Protein 4RGY (pdb70)

B-factor: mean 18.48, std 7.13, range [4.81, 49.91]

Nearest PDB structures (foldseek):
  4rgy-assembly1_A-2  TM=1.004E+00  e=2.124E-55  uncultured bacterium FLS12
  4rgy-assembly1_B-2  TM=9.954E-01  e=1.249E-52  uncultured bacterium FLS12
  2uz0-assembly1_D  TM=9.351E-01  e=2.228E-27  Streptococcus pneumoniae
  4rot-assembly1_A  TM=9.174E-01  e=1.269E-27  Streptococcus pyogenes
  2uz0-assembly1_C  TM=9.063E-01  e=7.697E-28  Streptococcus pneumoniae

Secondary structure (DSSP, 8-state):
-EEEEEEEEEETTTTEEEEEEEEEE---B-EEEEE--TT--TTHHHHHS-HHHHTTTTT-EEEEE--TTSTTSB-TTS-BHHHIIIIIHHHHHHHHS-B--SGGGEEEEEETHHHHHHHHHHHH-TTT-SEEEEES-------HHHHHHHHHS-GGG-TTSTT-HHHHHHHHHH--S---EEEEEEETTSTTHHHHHHHHHHHHHHT--EEEEEES--SSHHHHHHHHHHHHHHS--/-EEEEEEEEEETTTTEEEEEEEEEE---B-EEEEE--TT--TTHHHHHS-HHHHTTTTT-EEEEE--TTSTTSB-TTS-BHHHIIIIIHHHHHHHHS-B--SGGGEEEEEETHHHHHHHHHHHH-GGG-SEEEEES--------HHHHHHHSSGGG-TTSTT-HHHHHHHHHT-SS---EEEEEEETTSTTHHHHHHHHHHHTTSS--EEEEEES--SSHHHHHHHHHHHHHHS--

Foldseek 3Di:
DKDKDWDFAADPQQRDTFIAIKIAADPLFQEEEEEEAAPDARCVCVPLAVVNVLCHVPSYMYIRGGQHRQLCFCWPAHTHSVCCVQPVVVVVCVVVDSHHFAQLRYEYEYEASRLLVQLLNCLVCVRRHQEGEYEPYLQALCVVVVVSCRRPPPSVPPVLDSSHSLNSLLVVLPDPDHHHAYEYEYACAEPCNVVRVVSVVSNVVSVNDYHYYYYHDYRDSVVVNVVVSVVVVVRSD/DKDKDWDFDADPQQRDTFIAIKIAADPLFQEEEEEEAAPDARCCCVVLAVVNVLCHVPSYMYIGGGQHRQLCFCWPAHTHSVCCVQPVVVVVCVVVDSHHFAQLRYAYEYEASRLLVQLLNQLVCQRRHQEGEYEPYPQALADVVVSCRRPPPSVPPVLDSSHSLNSLLVSLPDPDGGHQYEYEYACPEPCNVVRVVSCVRNVPSPGNYYYDYYHDYSDSVRVNVVVSVVVVVRSD

Radius of gyration: 24.39 Å; Cα contacts (8 Å, |Δi|>4): 1059; chains: 2; bounding box: 67×62×52 Å

Solvent-accessible surface area: 18360 Å² total; per-residue (Å²): 184,21,22,81,69,102,17,63,18,89,0,116,51,4,17,1,12,10,11,0,0,0,0,16,22,106,217,159,45,27,0,0,7,1,0,2,0,69,24,15,8,20,6,9,3,45,110,119,13,37,0,53,157,40,0,35,165,52,35,0,0,0,0,2,2,6,0,22,42,0,17,1,0,42,30,58,60,33,34,77,12,21,44,1,5,8,79,23,0,12,58,37,0,66,84,100,26,74,8,3,88,48,72,122,37,2,0,0,0,0,3,4,0,0,0,0,0,0,0,3,5,0,7,64,30,20,88,84,12,11,0,0,0,0,0,0,0,12,0,31,13,89,170,158,66,53,24,13,130,11,2,15,18,98,48,91,63,5,84,56,27,58,38,12,0,35,18,0,0,92,129,10,40,162,49,152,35,64,61,4,92,2,2,0,0,0,0,43,103,6,147,18,40,108,36,0,34,113,0,54,73,46,0,112,73,61,66,13,125,16,89,28,35,75,46,112,14,108,63,80,35,45,14,4,36,50,13,0,77,131,0,8,92,30,13,55,95,183,25,22,80,67,101,18,62,19,88,0,116,52,4,16,1,15,9,13,0,1,0,0,17,18,105,223,158,47,27,0,0,7,1,0,2,0,74,24,17,8,21,11,6,3,50,108,115,14,38,0,52,159,40,0,33,170,54,33,0,0,0,0,2,2,5,0,22,44,0,16,1,1,42,29,55,63,30,35,76,12,23,45,1,5,7,79,24,0,14,58,36,0,68,84,98,25,74,9,2,88,45,41,114,48,2,0,0,0,0,3,6,0,0,0,0,0,0,2,4,4,0,10,73,30,23,96,82,11,10,0,0,0,0,0,0,0,13,1,36,12,53,153,96,73,50,51,121,11,2,16,17,95,11,89,60,2,87,38,26,69,40,15,1,35,15,7,0,83,128,5,27,151,49,154,40,96,44,2,51,3,2,0,0,0,0,42,106,5,146,19,40,112,35,0,36,109,1,42,68,52,0,142,65,47,82,33,84,41,82,46,37,74,44,114,14,110,63,81,38,44,15,6,35,52,14,0,76,129,0,7,93,28,12,53,92

Sequence (473 aa):
HMALFQCDFFSDVLGLSTSMTVILPQEEHPTLFLLHGLSDDHTIWLRRTSIERYVAEMGLAVVMPAVHRSFYTDMAHGLQYWTFISEELPALARSFFPLATAREDTFVAGLSMGGYGALKLGMRHPERFAAAASLSGALDITVWVAEQRNIFGDLAALPGSDHDLFALAERMAQSDGPVPKLYQCCGTEDFLYEDNVRFRDHVRGLGLDFMYEESPGEHEWGYWDAQIQRVLAWLPLHMALFQCDFFSDVLGLSTSMTVILPQEEHPTLFLLHGLSDDHTIWLRRTSIERYVAEMGLAVVMPAVHRSFYTDMAHGLQYWTFISEELPALARSFFPLATAREDTFVAGLSMGGYGALKLGMRHPERFAAAASLSGALDITFVAEQRNIFGDLAALPGSDHDLFALAERMAQSDGPVPKLYQCCGTEDFLYEDNVRFRDHVRGLGLDFMYEESPGEHEWGYWDAQIQRVLAWLPL

CATH classification: 3.40.50.1820

InterPro domains:
  IPR000801 Esterase-like [PF00756] (37-259)
  IPR029058 Alpha/Beta hydrolase fold [G3DSA:3.40.50.1820] (1-270)
  IPR029058 Alpha/Beta hydrolase fold [SSF53474] (7-260)
  IPR050583 Mycobacterial A85 antigen [PTHR48098] (6-260)

Structure (mmCIF, N/CA/C/O backbone):
data_4RGY
#
_entry.id   4RGY
#
_cell.length_a   133.459
_cell.length_b   63.767
_cell.length_c   88.688
_cell.angle_alpha   90.00
_cell.angle_beta   127.11
_cell.angle_gamma   90.00
#
_symmetry.space_group_name_H-M   'C 1 2 1'
#
loop_
_entity.id
_entity.type
_entity.pdbx_description
1 polymer Esterase
2 water water
#
loop_
_atom_site.group_PDB
_atom_site.id
_atom_site.type_symbol
_atom_site.label_atom_id
_atom_site.label_alt_id
_atom_site.label_comp_id
_atom_site.label_asym_id
_atom_site.label_entity_id
_atom_site.label_seq_id
_atom_site.pdbx_PDB_ins_code
_atom_site.Cartn_x
_atom_site.Cartn_y
_atom_site.Cartn_z
_atom_site.occupancy
_atom_site.B_iso_or_equiv
_atom_site.auth_seq_id
_atom_site.auth_comp_id
_atom_site.auth_asym_id
_atom_site.auth_atom_id
_atom_site.pdbx_PDB_model_num
ATOM 1 N N . HIS A 1 1 ? 91.518 -17.736 59.427 1.00 30.12 0 HIS A N 1
ATOM 2 C CA . HIS A 1 1 ? 90.559 -16.795 59.999 1.00 27.30 0 HIS A CA 1
ATOM 3 C C . HIS A 1 1 ? 90.211 -17.160 61.429 1.00 25.07 0 HIS A C 1
ATOM 4 O O . HIS A 1 1 ? 90.029 -18.334 61.760 1.00 23.82 0 HIS A O 1
ATOM 11 N N . MET A 1 2 ? 90.135 -16.143 62.280 1.00 25.24 1 MET A N 1
ATOM 12 C CA . MET A 1 2 ? 89.626 -16.312 63.626 1.00 21.59 1 MET A CA 1
ATOM 13 C C . MET A 1 2 ? 88.292 -15.583 63.709 1.00 16.82 1 MET A C 1
ATOM 14 O O . MET A 1 2 ? 88.118 -14.500 63.138 1.00 21.34 1 MET A O 1
ATOM 19 N N . ALA A 1 3 ? 87.343 -16.194 64.394 1.00 16.38 2 ALA A N 1
ATOM 20 C CA . ALA A 1 3 ? 86.070 -15.552 64.663 1.00 15.74 2 ALA A CA 1
ATOM 21 C C . ALA A 1 3 ? 86.162 -14.913 66.051 1.00 13.07 2 ALA A C 1
ATOM 22 O O . ALA A 1 3 ? 86.685 -15.522 66.995 1.00 15.45 2 ALA A O 1
ATOM 24 N N . LEU A 1 4 ? 85.639 -13.691 66.170 1.00 12.73 3 LEU A N 1
ATOM 25 C CA . LEU A 1 4 ? 85.668 -12.921 67.410 1.00 12.57 3 LEU A CA 1
ATOM 26 C C . LEU A 1 4 ? 84.284 -12.867 68.044 1.00 12.46 3 LEU A C 1
ATOM 27 O O . LEU A 1 4 ? 83.298 -12.571 67.369 1.00 13.94 3 LEU A O 1
ATOM 32 N N . PHE A 1 5 ? 84.210 -13.165 69.337 1.00 11.91 4 PHE A N 1
ATOM 33 C CA . PHE A 1 5 ? 82.933 -13.165 70.029 1.00 12.15 4 PHE A CA 1
ATOM 34 C C . PHE A 1 5 ? 82.992 -12.254 71.227 1.00 13.11 4 PHE A C 1
ATOM 35 O O . PHE A 1 5 ? 83.845 -12.415 72.107 1.00 13.65 4 PHE A O 1
ATOM 43 N N . GLN A 1 6 ? 82.072 -11.298 71.275 1.00 12.72 5 GLN A N 1
ATOM 44 C CA . GLN A 1 6 ? 81.846 -10.537 72.485 1.00 14.76 5 GLN A CA 1
ATOM 45 C C . GLN A 1 6 ? 80.631 -11.163 73.156 1.00 12.79 5 GLN A C 1
ATOM 46 O O . GLN A 1 6 ? 79.542 -11.217 72.581 1.00 13.18 5 GLN A O 1
ATOM 52 N N . CYS A 1 7 ? 80.839 -11.672 74.361 1.00 12.16 6 CYS A N 1
ATOM 53 C CA . CYS A 1 7 ? 79.860 -12.518 75.027 1.00 12.11 6 CYS A CA 1
ATOM 54 C C . CYS A 1 7 ? 79.349 -11.844 76.276 1.00 13.15 6 CYS A C 1
ATOM 55 O O . CYS A 1 7 ? 80.128 -11.562 77.196 1.00 14.03 6 CYS A O 1
ATOM 58 N N . ASP A 1 8 ? 78.045 -11.602 76.330 1.00 12.59 7 ASP A N 1
ATOM 59 C CA . ASP A 1 8 ? 77.407 -11.042 77.510 1.00 13.39 7 ASP A CA 1
ATOM 60 C C . ASP A 1 8 ? 76.545 -12.128 78.138 1.00 13.05 7 ASP A C 1
ATOM 61 O O . ASP A 1 8 ? 75.516 -12.521 77.580 1.00 15.39 7 ASP A O 1
ATOM 66 N N . PHE A 1 9 ? 76.963 -12.603 79.310 1.00 12.66 8 PHE A N 1
ATOM 67 C CA . PHE A 1 9 ? 76.385 -13.795 79.912 1.00 11.89 8 PHE A CA 1
ATOM 68 C C . PHE A 1 9 ? 76.201 -13.576 81.406 1.00 12.84 8 PHE A C 1
ATOM 69 O O . PHE A 1 9 ? 76.679 -12.591 81.963 1.00 13.82 8 PHE A O 1
ATOM 77 N N . PHE A 1 10 ? 75.512 -14.504 82.057 1.00 13.32 9 PHE A N 1
ATOM 78 C CA . PHE A 1 10 ? 75.272 -14.384 83.485 1.00 12.40 9 PHE A CA 1
ATOM 79 C C . PHE A 1 10 ? 76.165 -15.309 84.285 1.00 15.45 9 PHE A C 1
ATOM 80 O O . PHE A 1 10 ? 76.262 -16.506 83.983 1.00 15.35 9 PHE A O 1
ATOM 88 N N . SER A 1 11 ? 76.809 -14.759 85.312 1.00 12.87 10 SER A N 1
ATOM 89 C CA . SER A 1 11 ? 77.575 -15.574 86.242 1.00 14.53 10 SER A CA 1
ATOM 90 C C . SER A 1 11 ? 76.760 -15.847 87.500 1.00 14.84 10 SER A C 1
ATOM 91 O O . SER A 1 11 ? 76.429 -14.927 88.257 1.00 14.20 10 SER A O 1
ATOM 94 N N . ASP A 1 12 ? 76.432 -17.117 87.713 1.00 15.42 11 ASP A N 1
ATOM 95 C CA . ASP A 1 12 ? 75.754 -17.552 88.924 1.00 17.37 11 ASP A CA 1
ATOM 96 C C . ASP A 1 12 ? 76.641 -17.394 90.161 1.00 15.54 11 ASP A C 1
ATOM 97 O O . ASP A 1 12 ? 76.167 -17.027 91.234 1.00 16.77 11 ASP A O 1
ATOM 102 N N . VAL A 1 13 ? 77.937 -17.648 90.001 1.00 13.81 12 VAL A N 1
ATOM 103 C CA . VAL A 1 13 ? 78.861 -17.509 91.120 1.00 14.01 12 VAL A CA 1
ATOM 104 C C . VAL A 1 13 ? 78.963 -16.062 91.588 1.00 15.49 12 VAL A C 1
ATOM 105 O O . VAL A 1 13 ? 78.976 -15.799 92.791 1.00 15.16 12 VAL A O 1
ATOM 109 N N . LEU A 1 14 ? 79.033 -15.129 90.640 1.00 13.87 13 LEU A N 1
ATOM 110 C CA . LEU A 1 14 ? 79.142 -13.711 90.975 1.00 13.92 13 LEU A CA 1
ATOM 111 C C . LEU A 1 14 ? 77.777 -13.089 91.241 1.00 16.52 13 LEU A C 1
ATOM 112 O O . LEU A 1 14 ? 77.681 -12.030 91.863 1.00 15.68 13 LEU A O 1
ATOM 117 N N . GLY A 1 15 ? 76.723 -13.737 90.754 1.00 14.02 14 GLY A N 1
ATOM 118 C CA . GLY A 1 15 ? 75.392 -13.151 90.804 1.00 14.22 14 GLY A CA 1
ATOM 119 C C . GLY A 1 15 ? 75.374 -11.894 89.945 1.00 14.14 14 GLY A C 1
ATOM 120 O O . GLY A 1 15 ? 74.836 -10.856 90.353 1.00 13.81 14 GLY A O 1
ATOM 121 N N . LEU A 1 16 ? 75.960 -11.975 88.752 1.00 13.14 15 LEU A N 1
ATOM 122 C CA . LEU A 1 16 ? 76.184 -10.767 87.962 1.00 14.26 15 LEU A CA 1
ATOM 123 C C . LEU A 1 16 ? 76.262 -11.043 86.475 1.00 13.75 15 LEU A C 1
ATOM 124 O O . LEU A 1 16 ? 76.961 -11.973 86.035 1.00 14.65 15 LEU A O 1
ATOM 129 N N . SER A 1 17 ? 75.577 -10.205 85.705 1.00 13.00 16 SER A N 1
ATOM 130 C CA . SER A 1 17 ? 75.710 -10.172 84.253 1.00 13.34 16 SER A CA 1
ATOM 131 C C . SER A 1 17 ? 77.053 -9.548 83.928 1.00 14.74 16 SER A C 1
ATOM 132 O O . SER A 1 17 ? 77.386 -8.463 84.429 1.00 15.21 16 SER A O 1
ATOM 135 N N . THR A 1 18 ? 77.840 -10.230 83.107 1.00 12.30 17 THR A N 1
ATOM 136 C CA . THR A 1 18 ? 79.186 -9.765 82.824 1.00 11.85 17 THR A CA 1
ATOM 137 C C . THR A 1 18 ? 79.554 -10.146 81.391 1.00 12.42 17 THR A C 1
ATOM 138 O O . THR A 1 18 ? 78.692 -10.566 80.615 1.00 12.99 17 THR A O 1
ATOM 142 N N . SER A 1 19 ? 80.818 -9.960 81.025 1.00 12.67 18 SER A N 1
ATOM 143 C CA . SER A 1 19 ? 81.227 -10.128 79.642 1.00 12.10 18 SER A CA 1
ATOM 144 C C . SER A 1 19 ? 82.575 -10.807 79.526 1.00 11.59 18 SER A C 1
ATOM 145 O O . SER A 1 19 ? 83.384 -10.737 80.446 1.00 12.92 18 SER A O 1
ATOM 148 N N . MET A 1 20 ? 82.812 -11.459 78.395 1.00 11.80 19 MET A N 1
ATOM 149 C CA . MET A 1 20 ? 84.149 -11.930 78.043 1.00 10.89 19 MET A CA 1
ATOM 150 C C . MET A 1 20 ? 84.339 -11.813 76.538 1.00 11.64 19 MET A C 1
ATOM 151 O O . MET A 1 20 ? 83.369 -11.711 75.773 1.00 12.12 19 MET A O 1
ATOM 156 N N . THR A 1 21 ? 85.600 -11.816 76.105 1.00 11.38 20 THR A N 1
ATOM 157 C CA . THR A 1 21 ? 85.928 -11.836 74.687 1.00 12.49 20 THR A CA 1
ATOM 158 C C . THR A 1 21 ? 86.541 -13.186 74.377 1.00 11.24 20 THR A C 1
ATOM 159 O O . THR A 1 21 ? 87.407 -13.650 75.116 1.00 12.59 20 THR A O 1
ATOM 163 N N . VAL A 1 22 ? 86.085 -13.821 73.305 1.00 12.39 21 VAL A N 1
ATOM 164 C CA . VAL A 1 22 ? 86.612 -15.120 72.903 1.00 13.52 21 VAL A CA 1
ATOM 165 C C . VAL A 1 22 ? 87.026 -15.066 71.441 1.00 12.40 21 VAL A C 1
ATOM 166 O O . VAL A 1 22 ? 86.303 -14.531 70.598 1.00 13.65 21 VAL A O 1
ATOM 170 N N . ILE A 1 23 ? 88.199 -15.613 71.130 1.00 12.54 22 ILE A N 1
ATOM 171 C CA . ILE A 1 23 ? 88.537 -15.817 69.728 1.00 13.89 22 ILE A CA 1
ATOM 172 C C . ILE A 1 23 ? 88.693 -17.304 69.441 1.00 14.64 22 ILE A C 1
ATOM 173 O O . ILE A 1 23 ? 89.311 -18.036 70.220 1.00 14.70 22 ILE A O 1
ATOM 178 N N . LEU A 1 24 ? 88.078 -17.735 68.340 1.00 14.13 23 LEU A N 1
ATOM 179 C CA . LEU A 1 24 ? 88.017 -19.141 67.953 1.00 16.78 23 LEU A CA 1
ATOM 180 C C . LEU A 1 24 ? 88.584 -19.287 66.563 1.00 19.21 23 LEU A C 1
ATOM 181 O O . LEU A 1 24 ? 88.296 -18.470 65.691 1.00 18.59 23 LEU A O 1
ATOM 186 N N . PRO A 1 25 ? 89.359 -20.351 66.327 1.00 16.87 24 PRO A N 1
ATOM 187 C CA . PRO A 1 25 ? 89.713 -20.655 64.943 1.00 19.48 24 PRO A CA 1
ATOM 188 C C . PRO A 1 25 ? 88.465 -21.029 64.151 1.00 19.30 24 PRO A C 1
ATOM 189 O O . PRO A 1 25 ? 87.582 -21.696 64.690 1.00 20.26 24 PRO A O 1
ATOM 193 N N . GLN A 1 26 ? 88.390 -20.586 62.899 1.00 22.74 25 GLN A N 1
ATOM 194 C CA . GLN A 1 26 ? 87.304 -20.995 62.008 1.00 23.00 25 GLN A CA 1
ATOM 195 C C . GLN A 1 26 ? 87.701 -22.237 61.217 1.00 26.36 25 GLN A C 1
ATOM 196 O O . GLN A 1 26 ? 88.836 -22.349 60.768 1.00 31.00 25 GLN A O 1
ATOM 202 N N . GLU A 1 27 ? 86.764 -23.165 61.052 1.00 31.47 26 GLU A N 1
ATOM 203 C CA . GLU A 1 27 ? 87.028 -24.385 60.291 1.00 34.58 26 GLU A CA 1
ATOM 204 C C . GLU A 1 27 ? 87.179 -24.084 58.805 1.00 35.45 26 GLU A C 1
ATOM 205 O O . GLU A 1 27 ? 86.706 -23.052 58.325 1.00 36.36 26 GLU A O 1
ATOM 211 N N . GLU A 1 42 ? 87.281 -29.650 69.637 1.00 29.82 41 GLU A N 1
ATOM 212 C CA . GLU A 1 42 ? 87.742 -29.316 70.978 1.00 25.03 41 GLU A CA 1
ATOM 213 C C . GLU A 1 42 ? 89.088 -28.615 70.914 1.00 24.51 41 GLU A C 1
ATOM 214 O O . GLU A 1 42 ? 90.137 -29.226 71.143 1.00 2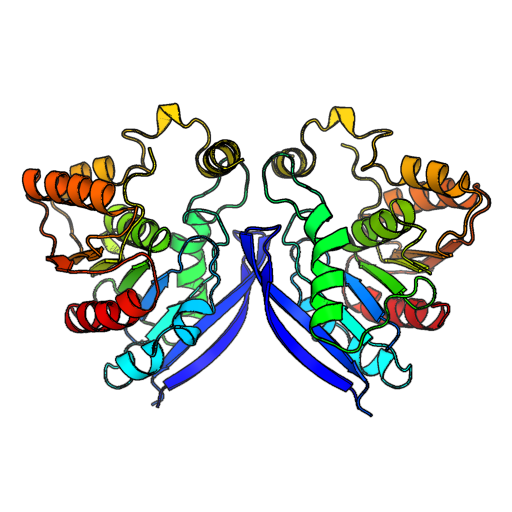6.76 41 GLU A O 1
ATOM 220 N N . HIS A 1 43 ? 89.049 -27.324 70.609 1.00 18.21 42 HIS A N 1
ATOM 221 C CA . HIS A 1 43 ? 90.261 -26.543 70.436 1.00 17.32 42 HIS A CA 1
ATOM 222 C C . HIS A 1 43 ? 91.009 -26.395 71.742 1.00 17.64 42 HIS A C 1
ATOM 223 O O . HIS A 1 43 ? 90.405 -26.102 72.762 1.00 17.92 42 HIS A O 1
ATOM 230 N N . PRO A 1 44 ? 92.336 -26.587 71.704 1.00 16.10 43 PRO A N 1
ATOM 231 C CA . PRO A 1 44 ? 93.147 -26.195 72.857 1.00 15.32 43 PRO A CA 1
ATOM 232 C C . PRO A 1 44 ? 92.859 -24.727 73.160 1.00 16.20 43 PRO A C 1
ATOM 233 O O . PRO A 1 44 ? 92.594 -23.940 72.236 1.00 15.74 43 PRO A O 1
ATOM 237 N N . THR A 1 45 ? 92.875 -24.375 74.440 1.00 14.72 44 THR A N 1
ATOM 238 C CA . THR A 1 45 ? 92.407 -23.061 74.855 1.00 14.58 44 THR A CA 1
ATOM 239 C C . THR A 1 45 ? 93.381 -22.372 75.788 1.00 14.57 44 THR A C 1
ATOM 240 O O . THR A 1 45 ? 93.843 -22.953 76.776 1.00 14.49 44 THR A O 1
ATOM 244 N N . LEU A 1 46 ? 93.692 -21.122 75.458 1.00 13.71 45 LEU A N 1
ATOM 245 C CA . LEU A 1 46 ? 94.446 -20.260 76.359 1.00 14.16 45 LEU A CA 1
ATOM 246 C C . LEU A 1 46 ? 93.494 -19.301 77.066 1.00 13.12 45 LEU A C 1
ATOM 247 O O . LEU A 1 46 ? 92.783 -18.529 76.419 1.00 13.46 45 LEU A O 1
ATOM 252 N N . PHE A 1 47 ? 93.485 -19.364 78.390 1.00 12.22 46 PHE A N 1
ATOM 253 C CA . PHE A 1 47 ? 92.768 -18.386 79.198 1.00 12.60 46 PHE A CA 1
ATOM 254 C C . PHE A 1 47 ? 93.739 -17.251 79.455 1.00 13.37 46 PHE A C 1
ATOM 255 O O . PHE A 1 47 ? 94.805 -17.464 80.035 1.00 12.94 46 PHE A O 1
ATOM 263 N N . LEU A 1 48 ? 93.378 -16.054 79.001 1.00 11.86 47 LEU A N 1
ATOM 264 C CA . LEU A 1 48 ? 94.306 -14.925 78.939 1.00 10.95 47 LEU A CA 1
ATOM 265 C C . LEU A 1 48 ? 93.758 -13.806 79.808 1.00 12.00 47 LEU A C 1
ATOM 266 O O . LEU A 1 48 ? 92.726 -13.197 79.500 1.00 12.01 47 LEU A O 1
ATOM 271 N N . LEU A 1 49 ? 94.445 -13.583 80.928 1.00 11.60 48 LEU A N 1
ATOM 272 C CA . LEU A 1 49 ? 93.926 -12.777 82.029 1.00 11.82 48 LEU A CA 1
ATOM 273 C C . LEU A 1 49 ? 94.424 -11.334 82.027 1.00 9.65 48 LEU A C 1
ATOM 274 O O . LEU A 1 49 ? 95.597 -11.061 81.745 1.00 12.36 48 LEU A O 1
ATOM 279 N N . HIS A 1 50 ? 93.522 -10.413 82.354 1.00 11.12 49 HIS A N 1
ATOM 280 C CA . HIS A 1 50 ? 93.847 -8.981 82.341 1.00 12.34 49 HIS A CA 1
ATOM 281 C C . HIS A 1 50 ? 94.537 -8.498 83.609 1.00 11.39 49 HIS A C 1
ATOM 282 O O . HIS A 1 50 ? 94.624 -9.212 84.605 1.00 12.25 49 HIS A O 1
ATOM 289 N N . GLY A 1 51 ? 95.026 -7.261 83.562 1.00 11.98 50 GLY A N 1
ATOM 290 C CA . GLY A 1 51 ? 95.710 -6.680 84.703 1.00 11.46 50 GLY A CA 1
ATOM 291 C C . GLY A 1 51 ? 94.844 -5.797 85.588 1.00 12.11 50 GLY A C 1
ATOM 292 O O . GLY A 1 51 ? 93.603 -5.782 85.472 1.00 12.32 50 GLY A O 1
ATOM 293 N N . LEU A 1 52 ? 95.489 -5.097 86.522 1.00 13.37 51 LEU A N 1
ATOM 294 C CA . LEU A 1 52 ? 94.765 -4.266 87.477 1.00 13.27 51 LEU A CA 1
ATOM 295 C C . LEU A 1 52 ? 94.211 -3.021 86.801 1.00 13.97 51 LEU A C 1
ATOM 296 O O . LEU A 1 52 ? 94.965 -2.242 86.238 1.00 15.55 51 LEU A O 1
ATOM 301 N N . SER A 1 53 ? 92.891 -2.861 86.906 1.00 12.86 52 SER A N 1
ATOM 302 C CA . SER A 1 53 ? 92.082 -1.801 86.272 1.00 13.26 52 SER A CA 1
ATOM 303 C C . SER A 1 53 ? 91.585 -2.164 84.878 1.00 13.34 52 SER A C 1
ATOM 304 O O . SER A 1 53 ? 90.795 -1.419 84.301 1.00 14.36 52 SER A O 1
ATOM 307 N N . ASP A 1 54 ? 92.026 -3.305 84.341 1.00 11.36 53 ASP A N 1
ATOM 308 C CA . ASP A 1 54 ? 91.616 -3.710 82.998 1.00 12.05 53 ASP A CA 1
ATOM 309 C C . ASP A 1 54 ? 90.284 -4.445 83.010 1.00 11.86 53 ASP A C 1
ATOM 310 O O . ASP A 1 54 ? 89.789 -4.859 84.067 1.00 12.99 53 ASP A O 1
ATOM 315 N N . ASP A 1 55 ? 89.728 -4.624 81.810 1.00 11.58 54 ASP A N 1
ATOM 316 C CA . ASP A 1 55 ? 88.586 -5.515 81.619 1.00 12.21 54 ASP A CA 1
ATOM 317 C C . ASP A 1 55 ? 88.902 -6.566 80.543 1.00 12.19 54 ASP A C 1
ATOM 318 O O . ASP A 1 55 ? 90.074 -6.738 80.150 1.00 12.67 54 ASP A O 1
ATOM 323 N N . HIS A 1 56 ? 87.871 -7.251 80.064 1.00 13.66 55 HIS A N 1
ATOM 324 C CA . HIS A 1 56 ? 88.007 -8.348 79.106 1.00 11.90 55 HIS A CA 1
ATOM 325 C C . HIS A 1 56 ? 88.354 -7.885 77.693 1.00 14.29 55 HIS A C 1
ATOM 326 O O . HIS A 1 56 ? 88.485 -8.714 76.797 1.00 14.50 55 HIS A O 1
ATOM 333 N N . THR A 1 57 ? 88.462 -6.577 77.480 1.00 11.52 56 THR A N 1
ATOM 334 C CA . THR A 1 57 ? 88.705 -6.040 76.136 1.00 13.20 56 THR A CA 1
ATOM 335 C C . THR A 1 57 ? 90.156 -5.615 75.890 1.00 11.92 56 THR A C 1
ATOM 336 O O . THR A 1 57 ? 90.545 -5.351 74.752 1.00 13.24 56 THR A O 1
ATOM 340 N N . ILE A 1 58 ? 90.935 -5.496 76.957 1.00 11.31 57 ILE A N 1
ATOM 341 C CA . ILE A 1 58 ? 92.246 -4.865 76.835 1.00 11.78 57 ILE A CA 1
ATOM 342 C C . ILE A 1 58 ? 93.250 -5.651 75.998 1.00 11.16 57 ILE A C 1
ATOM 343 O O . ILE A 1 58 ? 94.006 -5.054 75.219 1.00 12.33 57 ILE A O 1
ATOM 348 N N . TRP A 1 59 ? 93.269 -6.976 76.126 1.00 11.67 58 TRP A N 1
ATOM 349 C CA . TRP A 1 59 ? 94.211 -7.763 75.339 1.00 12.44 58 TRP A CA 1
ATOM 350 C C . TRP A 1 59 ? 93.958 -7.579 73.839 1.00 12.59 58 TRP A C 1
ATOM 351 O O . TRP A 1 59 ? 94.896 -7.405 73.063 1.00 12.82 58 TRP A O 1
ATOM 362 N N . LEU A 1 60 ? 92.695 -7.578 73.435 1.00 12.62 59 LEU A N 1
ATOM 363 C CA . LEU A 1 60 ? 92.359 -7.426 72.023 1.00 12.05 59 LEU A CA 1
ATOM 364 C C . LEU A 1 60 ? 92.751 -6.040 71.517 1.00 12.04 59 LEU A C 1
ATOM 365 O O . LEU A 1 60 ? 93.255 -5.896 70.385 1.00 12.30 59 LEU A O 1
ATOM 370 N N . ARG A 1 61 ? 92.513 -5.027 72.348 1.00 11.19 60 ARG A N 1
ATOM 371 C CA . ARG A 1 61 ? 92.729 -3.647 71.948 1.00 12.10 60 ARG A CA 1
ATOM 372 C C . ARG A 1 61 ? 94.197 -3.263 71.868 1.00 14.22 60 ARG A C 1
ATOM 373 O O . ARG A 1 61 ? 94.611 -2.640 70.898 1.00 16.63 60 ARG A O 1
ATOM 381 N N . ARG A 1 62 ? 94.984 -3.640 72.871 1.00 11.78 61 ARG A N 1
ATOM 382 C CA . ARG A 1 62 ? 96.348 -3.122 73.000 1.00 12.61 61 ARG A CA 1
ATOM 383 C C . ARG A 1 62 ? 97.437 -4.049 72.489 1.00 12.38 61 ARG A C 1
ATOM 384 O O . ARG A 1 62 ? 98.623 -3.721 72.577 1.00 12.85 61 ARG A O 1
ATOM 392 N N . THR A 1 63 ? 97.041 -5.213 71.983 1.00 12.46 62 THR A N 1
ATOM 393 C CA . THR A 1 63 ? 97.978 -6.139 71.349 1.00 11.83 62 THR A CA 1
ATOM 394 C C . THR A 1 63 ? 97.380 -6.661 70.061 1.00 12.00 62 THR A C 1
ATOM 395 O O . THR A 1 63 ? 96.205 -6.404 69.756 1.00 12.01 62 THR A O 1
ATOM 399 N N . SER A 1 64 ? 98.170 -7.441 69.331 1.00 13.02 63 SER A N 1
ATOM 400 C CA . SER A 1 64 ? 97.655 -8.142 68.160 1.00 12.27 63 SER A CA 1
ATOM 401 C C . SER A 1 64 ? 97.451 -9.631 68.449 1.00 12.50 63 SER A C 1
ATOM 402 O O . SER A 1 64 ? 97.662 -10.468 67.571 1.00 13.47 63 SER A O 1
ATOM 405 N N . ILE A 1 65 ? 97.037 -9.956 69.676 1.00 12.50 64 ILE A N 1
ATOM 406 C CA . ILE A 1 65 ? 96.821 -11.344 70.071 1.00 13.84 64 ILE A CA 1
ATOM 407 C C . ILE A 1 65 ? 96.033 -12.191 69.055 1.00 13.07 64 ILE A C 1
ATOM 408 O O . ILE A 1 65 ? 96.408 -13.341 68.790 1.00 13.86 64 ILE A O 1
ATOM 413 N N . GLU A 1 66 ? 94.962 -11.647 68.469 1.00 12.70 65 GLU A N 1
ATOM 414 C CA . GLU A 1 66 ? 94.189 -12.437 67.510 1.00 13.58 65 GLU A CA 1
ATOM 415 C C . GLU A 1 66 ? 95.047 -12.870 66.316 1.00 13.88 65 GLU A C 1
ATOM 416 O O . GLU A 1 66 ? 94.952 -14.008 65.858 1.00 15.21 65 GLU A O 1
ATOM 422 N N . ARG A 1 67 ? 95.883 -11.961 65.825 1.00 12.86 66 ARG A N 1
ATOM 423 C CA . ARG A 1 67 ? 96.812 -12.287 64.751 1.00 14.83 66 ARG A CA 1
ATOM 424 C C . ARG A 1 67 ? 97.879 -13.282 65.205 1.00 15.28 66 ARG A C 1
ATOM 425 O O . ARG A 1 67 ? 98.207 -14.224 64.486 1.00 16.37 66 ARG A O 1
ATOM 433 N N . TYR A 1 68 ? 98.388 -13.107 66.418 1.00 14.41 67 TYR A N 1
ATOM 434 C CA . TYR A 1 68 ? 99.466 -13.967 66.887 1.00 15.67 67 TYR A CA 1
ATOM 435 C C . TYR A 1 68 ? 99.056 -15.436 66.987 1.00 14.60 67 TYR A C 1
ATOM 436 O O . TYR A 1 68 ? 99.890 -16.329 66.812 1.00 18.36 67 TYR A O 1
ATOM 445 N N . VAL A 1 69 ? 97.786 -15.701 67.268 1.00 13.63 68 VAL A N 1
ATOM 446 C CA . VAL A 1 69 ? 97.342 -17.086 67.425 1.00 15.52 68 VAL A CA 1
ATOM 447 C C . VAL A 1 69 ? 96.755 -17.678 66.144 1.00 16.71 68 VAL A C 1
ATOM 448 O O . VAL A 1 69 ? 96.412 -18.856 66.108 1.00 18.18 68 VAL A O 1
ATOM 452 N N . ALA A 1 70 ? 96.654 -16.867 65.100 1.00 18.52 69 ALA A N 1
ATOM 453 C CA . ALA A 1 70 ? 95.852 -17.217 63.921 1.00 22.83 69 ALA A CA 1
ATOM 454 C C . ALA A 1 70 ? 96.204 -18.552 63.252 1.00 25.89 69 ALA A C 1
ATOM 455 O O . ALA A 1 70 ? 95.340 -19.182 62.642 1.00 26.23 69 ALA A O 1
ATOM 457 N N . GLU A 1 71 ? 97.455 -18.984 63.361 1.00 23.77 70 GLU A N 1
ATOM 458 C CA . GLU A 1 71 ? 97.866 -20.228 62.705 1.00 27.20 70 GLU A CA 1
ATOM 459 C C . GLU A 1 71 ? 98.092 -21.381 63.678 1.00 26.88 70 GLU A C 1
ATOM 460 O O . GLU A 1 71 ? 98.600 -22.438 63.294 1.00 27.39 70 GLU A O 1
ATOM 466 N N . MET A 1 72 ? 97.695 -21.189 64.930 1.00 21.49 71 MET A N 1
ATOM 467 C CA . MET A 1 72 ? 98.037 -22.137 65.982 1.00 21.61 71 MET A CA 1
ATOM 468 C C . MET A 1 72 ? 96.952 -23.165 66.287 1.00 19.55 71 MET A C 1
ATOM 469 O O . MET A 1 72 ? 97.211 -24.149 66.976 1.00 20.76 71 MET A O 1
ATOM 474 N N . GLY A 1 73 ? 95.739 -22.945 65.793 1.00 19.88 72 GLY A N 1
ATOM 475 C CA . GLY A 1 73 ? 94.631 -23.821 66.139 1.00 18.27 72 GLY A CA 1
ATOM 476 C C . GLY A 1 73 ? 94.296 -23.699 67.618 1.00 17.22 72 GLY A C 1
ATOM 477 O O . GLY A 1 73 ? 93.932 -24.680 68.276 1.00 20.57 72 GLY A O 1
ATOM 478 N N . LEU A 1 74 ? 94.413 -22.474 68.122 1.00 16.55 73 LEU A N 1
ATOM 479 C CA . LEU A 1 74 ? 94.314 -22.174 69.546 1.00 16.13 73 LEU A CA 1
ATOM 480 C C . LEU A 1 74 ? 93.193 -21.174 69.787 1.00 15.42 73 LEU A C 1
ATOM 481 O O . LEU A 1 74 ? 93.173 -20.108 69.177 1.00 16.63 73 LEU A O 1
ATOM 486 N N . ALA A 1 75 ? 92.264 -21.522 70.668 1.00 14.39 74 ALA A N 1
ATOM 487 C CA . ALA A 1 75 ? 91.227 -20.584 71.089 1.00 13.90 74 ALA A CA 1
ATOM 488 C C . ALA A 1 75 ? 91.759 -19.741 72.248 1.00 13.61 74 ALA A C 1
ATOM 489 O O . ALA A 1 75 ? 92.623 -20.187 73.009 1.00 13.72 74 ALA A O 1
ATOM 491 N N . VAL A 1 76 ? 91.261 -18.513 72.378 1.00 13.11 75 VAL A N 1
ATOM 492 C CA . VAL A 1 76 ? 91.659 -17.667 73.492 1.00 11.87 75 VAL A CA 1
ATOM 493 C C . VAL A 1 76 ? 90.415 -17.121 74.192 1.00 12.47 75 VAL A C 1
ATOM 494 O O . VAL A 1 76 ? 89.500 -16.601 73.547 1.00 14.32 75 VAL A O 1
ATOM 498 N N . VAL A 1 77 ? 90.393 -17.244 75.516 1.00 11.29 76 VAL A N 1
ATOM 499 C CA . VAL A 1 77 ? 89.269 -16.773 76.322 1.00 11.65 76 VAL A CA 1
ATOM 500 C C . VAL A 1 77 ? 89.766 -15.678 77.249 1.00 11.19 76 VAL A C 1
ATOM 501 O O . VAL A 1 77 ? 90.665 -15.913 78.054 1.00 12.03 76 VAL A O 1
ATOM 505 N N . MET A 1 78 ? 89.171 -14.493 77.139 1.00 12.03 77 MET A N 1
ATOM 506 C CA . MET A 1 78 ? 89.598 -13.306 77.865 1.00 11.27 77 MET A CA 1
ATOM 507 C C . MET A 1 78 ? 88.437 -12.790 78.709 1.00 12.48 77 MET A C 1
ATOM 508 O O . MET A 1 78 ? 87.559 -12.080 78.219 1.00 12.26 77 MET A O 1
ATOM 513 N N . PRO A 1 79 ? 88.432 -13.146 79.994 1.00 11.80 78 PRO A N 1
ATOM 514 C CA . PRO A 1 79 ? 87.317 -12.756 80.859 1.00 12.59 78 PRO A CA 1
ATOM 515 C C . PRO A 1 79 ? 87.621 -11.515 81.686 1.00 11.20 78 PRO A C 1
ATOM 516 O O . PRO A 1 79 ? 88.720 -10.972 81.564 1.00 12.19 78 PRO A O 1
ATOM 520 N N . ALA A 1 80 ? 86.644 -11.070 82.474 1.00 12.25 79 ALA A N 1
ATOM 521 C CA . ALA A 1 80 ? 86.774 -9.888 83.325 1.00 12.50 79 ALA A CA 1
ATOM 522 C C . ALA A 1 80 ? 86.615 -10.270 84.786 1.00 12.37 79 ALA A C 1
ATOM 523 O O . ALA A 1 80 ? 85.703 -11.031 85.137 1.00 14.55 79 ALA A O 1
ATOM 525 N N . VAL A 1 81 ? 87.484 -9.743 85.648 1.00 12.41 80 VAL A N 1
ATOM 526 C CA . VAL A 1 81 ? 87.359 -9.995 87.084 1.00 13.55 80 VAL A CA 1
ATOM 527 C C . VAL A 1 81 ? 87.420 -8.732 87.935 1.00 12.32 80 VAL A C 1
ATOM 528 O O . VAL A 1 81 ? 87.647 -8.811 89.153 1.00 12.68 80 VAL A O 1
ATOM 532 N N . HIS A 1 82 ? 87.230 -7.578 87.301 1.00 13.23 81 HIS A N 1
ATOM 533 C CA . HIS A 1 82 ? 87.233 -6.304 88.020 1.00 12.86 81 HIS A CA 1
ATOM 534 C C . HIS A 1 82 ? 88.531 -6.137 88.819 1.00 11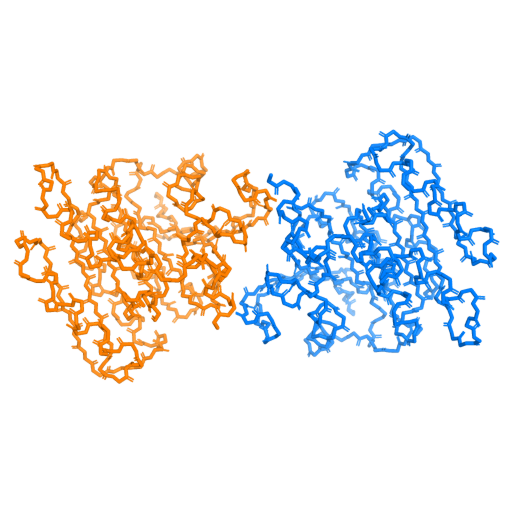.88 81 HIS A C 1
ATOM 535 O O . HIS A 1 82 ? 89.582 -6.570 88.346 1.00 13.13 81 HIS A O 1
ATOM 542 N N . ARG A 1 83 ? 88.493 -5.522 89.999 1.00 13.37 82 ARG A N 1
ATOM 543 C CA . ARG A 1 83 ? 89.719 -5.280 90.757 1.00 14.60 82 ARG A CA 1
ATOM 544 C C . ARG A 1 83 ? 89.851 -6.294 91.894 1.00 16.72 82 ARG A C 1
ATOM 545 O O . ARG A 1 83 ? 90.066 -5.932 93.051 1.00 19.28 82 ARG A O 1
ATOM 553 N N . SER A 1 84 ? 89.747 -7.574 91.550 1.00 14.70 83 SER A N 1
ATOM 554 C CA . SER A 1 84 ? 89.616 -8.633 92.551 1.00 13.65 83 SER A CA 1
ATOM 555 C C . SER A 1 84 ? 90.875 -9.439 92.833 1.00 12.30 83 SER A C 1
ATOM 556 O O . SER A 1 84 ? 90.893 -10.237 93.763 1.00 12.31 83 SER A O 1
ATOM 559 N N . PHE A 1 85 ? 91.915 -9.256 92.032 1.00 12.64 84 PHE A N 1
ATOM 560 C CA . PHE A 1 85 ? 93.087 -10.111 92.145 1.00 11.57 84 PHE A CA 1
ATOM 561 C C . PHE A 1 85 ? 92.733 -11.607 92.064 1.00 11.32 84 PHE A C 1
ATOM 562 O O . PHE A 1 85 ? 93.414 -12.436 92.657 1.00 12.89 84 PHE A O 1
ATOM 570 N N . TYR A 1 86 ? 91.695 -11.951 91.302 1.00 11.03 85 TYR A N 1
ATOM 571 C CA . TYR A 1 86 ? 91.376 -13.368 91.071 1.00 11.28 85 TYR A CA 1
ATOM 572 C C . TYR A 1 86 ? 91.168 -14.093 92.402 1.00 12.37 85 TYR A C 1
ATOM 573 O O . TYR A 1 86 ? 91.568 -15.243 92.575 1.00 13.57 85 TYR A O 1
ATOM 582 N N . THR A 1 87 ? 90.511 -13.405 93.331 1.00 10.50 86 THR A N 1
ATOM 583 C CA . THR A 1 87 ? 90.348 -13.883 94.701 1.00 11.23 86 THR A CA 1
ATOM 584 C C . THR A 1 87 ? 88.869 -13.958 95.100 1.00 11.55 86 THR A C 1
ATOM 585 O O . THR A 1 87 ? 88.064 -13.119 94.676 1.00 13.72 86 THR A O 1
ATOM 589 N N . ASP A 1 88 ? 88.506 -14.972 95.882 1.00 11.71 87 ASP A N 1
ATOM 590 C CA . ASP A 1 88 ? 87.207 -14.964 96.543 1.00 12.49 87 ASP A CA 1
ATOM 591 C C . ASP A 1 88 ? 87.322 -13.946 97.664 1.00 12.34 87 ASP A C 1
ATOM 592 O O . ASP A 1 88 ? 87.887 -14.209 98.729 1.00 13.05 87 ASP A O 1
ATOM 597 N N . MET A 1 89 ? 86.805 -12.754 97.399 1.00 13.26 88 MET A N 1
ATOM 598 C CA . MET A 1 89 ? 87.074 -11.595 98.231 1.00 13.61 88 MET A CA 1
ATOM 599 C C . MET A 1 89 ? 86.496 -11.710 99.631 1.00 16.45 88 MET A C 1
ATOM 600 O O . MET A 1 89 ? 85.392 -12.220 99.820 1.00 15.94 88 MET A O 1
ATOM 605 N N . ALA A 1 90 ? 87.258 -11.237 100.612 1.00 15.93 89 ALA A N 1
ATOM 606 C CA . ALA A 1 90 ? 86.787 -11.165 101.990 1.00 15.19 89 ALA A CA 1
ATOM 607 C C . ALA A 1 90 ? 85.569 -10.242 102.079 1.00 16.24 89 ALA A C 1
ATOM 608 O O . ALA A 1 90 ? 84.609 -10.521 102.815 1.00 17.65 89 ALA A O 1
ATOM 610 N N . HIS A 1 91 ? 85.626 -9.145 101.329 1.00 15.79 90 HIS A N 1
ATOM 611 C CA . HIS A 1 91 ? 84.511 -8.215 101.200 1.00 16.65 90 HIS A CA 1
ATOM 612 C C . HIS A 1 91 ? 84.260 -7.958 99.726 1.00 16.20 90 HIS A C 1
ATOM 613 O O . HIS A 1 91 ? 84.778 -6.995 99.144 1.00 18.84 90 HIS A O 1
ATOM 620 N N . GLY A 1 92 ? 83.492 -8.838 99.103 1.00 14.38 91 GLY A N 1
ATOM 621 C CA . GLY A 1 92 ? 83.230 -8.710 97.687 1.00 15.48 91 GLY A CA 1
ATOM 622 C C . GLY A 1 92 ? 82.705 -10.005 97.120 1.00 16.47 91 GLY A C 1
ATOM 623 O O . GLY A 1 92 ? 82.108 -10.820 97.831 1.00 21.56 91 GLY A O 1
ATOM 624 N N . LEU A 1 93 ? 82.916 -10.196 95.826 1.00 15.26 92 LEU A N 1
ATOM 625 C CA . LEU A 1 93 ? 82.359 -11.352 95.150 1.00 14.78 92 LEU A CA 1
ATOM 626 C C . LEU A 1 93 ? 83.384 -12.462 95.009 1.00 13.96 92 LEU A C 1
ATOM 627 O O . LEU A 1 93 ? 84.593 -12.269 95.236 1.00 13.83 92 LEU A O 1
ATOM 632 N N . GLN A 1 94 ? 82.894 -13.625 94.608 1.00 14.00 93 GLN A N 1
ATOM 633 C CA . GLN A 1 94 ? 83.704 -14.833 94.580 1.00 15.02 93 GLN A CA 1
ATOM 634 C C . GLN A 1 94 ? 84.436 -15.005 93.257 1.00 14.43 93 GLN A C 1
ATOM 635 O O . GLN A 1 94 ? 84.143 -15.915 92.482 1.00 12.90 93 GLN A O 1
ATOM 641 N N . TYR A 1 95 ? 85.413 -14.134 93.014 1.00 13.53 94 TYR A N 1
ATOM 642 C CA . TYR A 1 95 ? 86.107 -14.121 91.725 1.00 12.99 94 TYR A CA 1
ATOM 643 C C . TYR A 1 95 ? 87.066 -15.296 91.485 1.00 11.62 94 TYR A C 1
ATOM 644 O O . TYR A 1 95 ? 87.332 -15.641 90.343 1.00 13.42 94 TYR A O 1
ATOM 653 N N . TRP A 1 96 ? 87.582 -15.903 92.553 1.00 12.78 95 TRP A N 1
ATOM 654 C CA . TRP A 1 96 ? 88.395 -17.113 92.401 1.00 12.29 95 TRP A CA 1
ATOM 655 C C . TRP A 1 96 ? 87.544 -18.313 92.002 1.00 12.80 95 TRP A C 1
ATOM 656 O O . TRP A 1 96 ? 87.908 -19.061 91.086 1.00 12.89 95 TRP A O 1
ATOM 667 N N . THR A 1 97 ? 86.403 -18.495 92.661 1.00 12.66 96 THR A N 1
ATOM 668 C CA . THR A 1 97 ? 85.525 -19.587 92.278 1.00 12.52 96 THR A CA 1
ATOM 669 C C . THR A 1 97 ? 85.023 -19.353 90.849 1.00 12.80 96 THR A C 1
ATOM 670 O O . THR A 1 97 ? 84.883 -20.289 90.058 1.00 14.26 96 THR A O 1
ATOM 674 N N . PHE A 1 98 ? 84.787 -18.090 90.504 1.00 12.05 97 PHE A N 1
ATOM 675 C CA . PHE A 1 98 ? 84.409 -17.747 89.144 1.00 11.85 97 PHE A CA 1
ATOM 676 C C . PHE A 1 98 ? 85.507 -18.136 88.150 1.00 13.32 97 PHE A C 1
ATOM 677 O O . PHE A 1 98 ? 85.257 -18.872 87.185 1.00 13.81 97 PHE A O 1
ATOM 685 N N . ILE A 1 99 ? 86.726 -17.644 88.360 1.00 13.71 98 ILE A N 1
ATOM 686 C CA . ILE A 1 99 ? 87.767 -17.861 87.363 1.00 12.87 98 ILE A CA 1
ATOM 687 C C . ILE A 1 99 ? 88.219 -19.326 87.287 1.00 13.98 98 ILE A C 1
ATOM 688 O O . ILE A 1 99 ? 88.575 -19.817 86.212 1.00 14.30 98 ILE A O 1
ATOM 693 N N . SER A 1 100 ? 88.186 -20.029 88.417 1.00 13.77 99 SER A N 1
ATOM 694 C CA . SER A 1 100 ? 88.743 -21.384 88.464 1.00 13.87 99 SER A CA 1
ATOM 695 C C . SER A 1 100 ? 87.718 -22.479 88.179 1.00 15.50 99 SER A C 1
ATOM 696 O O . SER A 1 100 ? 88.093 -23.602 87.832 1.00 18.88 99 SER A O 1
ATOM 699 N N . GLU A 1 101 ? 86.433 -22.161 88.320 1.00 14.94 100 GLU A N 1
ATOM 700 C CA . GLU A 1 101 ? 85.384 -23.167 88.163 1.00 18.26 100 GLU A CA 1
ATOM 701 C C . GLU A 1 101 ? 84.343 -22.777 87.113 1.00 15.65 100 GLU A C 1
ATOM 702 O O . GLU A 1 101 ? 84.202 -23.438 86.079 1.00 16.99 100 GLU A O 1
ATOM 708 N N . GLU A 1 102 ? 83.602 -21.704 87.379 1.00 14.35 101 GLU A N 1
ATOM 709 C CA . GLU A 1 102 ? 82.464 -21.367 86.533 1.00 15.13 101 GLU A CA 1
ATOM 710 C C . GLU A 1 102 ? 82.843 -20.885 85.141 1.00 14.26 101 GLU A C 1
ATOM 711 O O . GLU A 1 102 ? 82.241 -21.287 84.142 1.00 13.79 101 GLU A O 1
ATOM 717 N N . LEU A 1 103 ? 83.830 -20.006 85.068 1.00 13.78 102 LEU A N 1
ATOM 718 C CA . LEU A 1 103 ? 84.180 -19.404 83.792 1.00 15.00 102 LEU A CA 1
ATOM 719 C C . LEU A 1 103 ? 84.657 -20.420 82.758 1.00 13.36 102 LEU A C 1
ATOM 720 O O . LEU A 1 103 ? 84.162 -20.404 81.631 1.00 13.81 102 LEU A O 1
ATOM 725 N N . PRO A 1 104 ? 85.599 -21.315 83.121 1.00 14.06 103 PRO A N 1
ATOM 726 C CA . PRO A 1 104 ? 85.984 -22.326 82.132 1.00 16.22 103 PRO A CA 1
ATOM 727 C C . PRO A 1 104 ? 84.808 -23.220 81.740 1.00 14.46 103 PRO A C 1
ATOM 728 O O . PRO A 1 104 ? 84.676 -23.575 80.566 1.00 15.15 103 PRO A O 1
ATOM 732 N N . ALA A 1 105 ? 83.951 -23.564 82.697 1.00 16.13 104 ALA A N 1
ATOM 733 C CA . ALA A 1 105 ? 82.773 -24.368 82.386 1.00 17.17 104 ALA A CA 1
ATOM 734 C C . ALA A 1 105 ? 81.855 -23.652 81.405 1.00 15.82 104 ALA A C 1
ATOM 735 O O . ALA A 1 105 ? 81.354 -24.260 80.457 1.00 16.23 104 ALA A O 1
ATOM 737 N N . LEU A 1 106 ? 81.625 -22.360 81.630 1.00 14.25 105 LEU A N 1
ATOM 738 C CA . LEU A 1 106 ? 80.755 -21.595 80.742 1.00 15.25 105 LEU A CA 1
ATOM 739 C C . LEU A 1 106 ? 81.354 -21.484 79.344 1.00 14.18 105 LEU A C 1
ATOM 740 O O . LEU A 1 106 ? 80.666 -21.659 78.337 1.00 14.86 105 LEU A O 1
ATOM 745 N N . ALA A 1 107 ? 82.644 -21.189 79.271 1.00 13.85 106 ALA A N 1
ATOM 746 C CA . ALA A 1 107 ? 83.297 -21.093 77.976 1.00 15.01 106 ALA A CA 1
ATOM 747 C C . ALA A 1 107 ? 83.182 -22.404 77.207 1.00 13.94 106 ALA A C 1
ATOM 748 O O . ALA A 1 107 ? 82.869 -22.403 76.015 1.00 14.91 106 ALA A O 1
ATOM 750 N N . ARG A 1 108 ? 83.402 -23.518 77.897 1.00 15.14 107 ARG A N 1
ATOM 751 C CA . ARG A 1 108 ? 83.327 -24.832 77.267 1.00 16.26 107 ARG A CA 1
ATOM 752 C C . ARG A 1 108 ? 81.896 -25.211 76.875 1.00 16.22 107 ARG A C 1
ATOM 753 O O . ARG A 1 108 ? 81.689 -25.974 75.930 1.00 17.47 107 ARG A O 1
ATOM 761 N N . SER A 1 109 ? 80.913 -24.672 77.587 1.00 15.16 108 SER A N 1
ATOM 762 C CA . SER A 1 109 ? 79.512 -24.930 77.261 1.00 17.93 108 SER A CA 1
ATOM 763 C C . SER A 1 109 ? 79.081 -24.151 76.010 1.00 16.97 108 SER A C 1
ATOM 764 O O . SER A 1 109 ? 78.266 -24.633 75.221 1.00 19.55 108 SER A O 1
ATOM 767 N N . PHE A 1 110 ? 79.651 -22.962 75.810 1.00 15.38 109 PHE A N 1
ATOM 768 C CA . PHE A 1 110 ? 79.282 -22.122 74.673 1.00 15.57 109 PHE A CA 1
ATOM 769 C C . PHE A 1 110 ? 80.031 -22.503 73.393 1.00 14.86 109 PHE A C 1
ATOM 770 O O . PHE A 1 110 ? 79.479 -22.447 72.286 1.00 14.49 109 PHE A O 1
ATOM 778 N N . PHE A 1 111 ? 81.313 -22.833 73.539 1.00 14.72 110 PHE A N 1
ATOM 779 C CA . PHE A 1 111 ? 82.237 -22.943 72.415 1.00 15.96 110 PHE A CA 1
ATOM 780 C C . PHE A 1 111 ? 82.884 -24.323 72.351 1.00 15.27 110 PHE A C 1
ATOM 781 O O . PHE A 1 111 ? 82.930 -25.039 73.356 1.00 15.33 110 PHE A O 1
ATOM 789 N N . PRO A 1 112 ? 83.386 -24.706 71.170 1.00 14.92 111 PRO A N 1
ATOM 790 C CA . PRO A 1 112 ? 83.983 -26.035 70.994 1.00 15.84 111 PRO A CA 1
ATOM 791 C C . PRO A 1 112 ? 85.414 -26.063 71.525 1.00 16.90 111 PRO A C 1
ATOM 792 O O . PRO A 1 112 ? 86.383 -26.159 70.765 1.00 17.55 111 PRO A O 1
ATOM 796 N N . LEU A 1 113 ? 85.518 -25.976 72.848 1.00 15.49 112 LEU A N 1
ATOM 797 C CA . LEU A 1 113 ? 86.801 -25.895 73.533 1.00 17.64 112 LEU A CA 1
ATOM 798 C C . LEU A 1 113 ? 87.169 -27.206 74.213 1.00 16.44 112 LEU A C 1
ATOM 799 O O . LEU A 1 113 ? 86.306 -2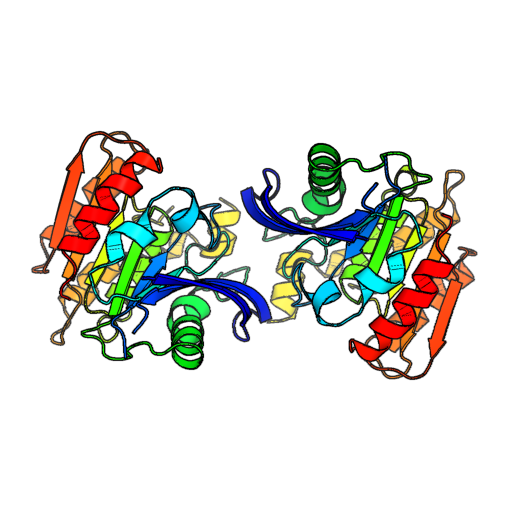7.910 74.745 1.00 16.67 112 LEU A O 1
ATOM 804 N N . ALA A 1 114 ? 88.462 -27.518 74.198 1.00 18.08 113 ALA A N 1
ATOM 805 C CA . ALA A 1 114 ? 88.988 -28.689 74.904 1.00 20.09 113 ALA A CA 1
ATOM 806 C C . ALA A 1 114 ? 88.795 -28.592 76.410 1.00 19.58 113 ALA A C 1
ATOM 807 O O . ALA A 1 114 ? 88.667 -27.502 76.970 1.00 17.89 113 ALA A O 1
ATOM 809 N N . THR A 1 115 ? 88.794 -29.751 77.059 1.00 20.04 114 THR A N 1
ATOM 810 C CA . THR A 1 115 ? 88.729 -29.835 78.512 1.00 22.28 114 THR A CA 1
ATOM 811 C C . THR A 1 115 ? 90.012 -30.436 79.073 1.00 22.06 114 THR A C 1
ATOM 812 O O . THR A 1 115 ? 90.387 -30.169 80.211 1.00 23.32 114 THR A O 1
ATOM 816 N N . ALA A 1 116 ? 90.683 -31.242 78.260 1.00 21.28 115 ALA A N 1
ATOM 817 C CA . ALA A 1 116 ? 91.871 -31.974 78.699 1.00 21.82 115 ALA A CA 1
ATOM 818 C C . ALA A 1 116 ? 92.972 -31.054 79.208 1.00 19.72 115 ALA A C 1
ATOM 819 O O . ALA A 1 116 ? 93.222 -29.992 78.626 1.00 18.57 115 ALA A O 1
ATOM 821 N N . ARG A 1 117 ? 93.636 -31.482 80.281 1.00 19.52 116 ARG A N 1
ATOM 822 C CA . ARG A 1 117 ? 94.766 -30.753 80.845 1.00 19.67 116 ARG A CA 1
ATOM 823 C C . ARG A 1 117 ? 95.807 -30.390 79.786 1.00 19.07 116 ARG A C 1
ATOM 824 O O . ARG A 1 117 ? 96.280 -29.245 79.728 1.00 17.96 116 ARG A O 1
ATOM 832 N N . GLU A 1 118 ? 96.146 -31.353 78.928 1.00 19.99 117 GLU A N 1
ATOM 83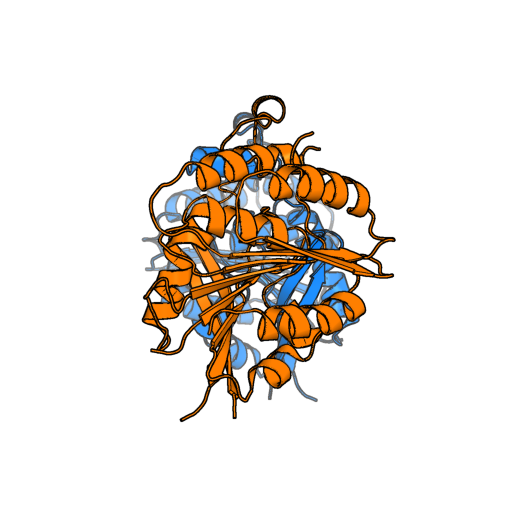3 C CA . GLU A 1 118 ? 97.203 -31.144 77.940 1.00 20.91 117 GLU A CA 1
ATOM 834 C C . GLU A 1 118 ? 96.862 -30.045 76.930 1.00 17.75 117 GLU A C 1
ATOM 835 O O . GLU A 1 118 ? 97.753 -29.484 76.296 1.00 18.64 117 GLU A O 1
ATOM 841 N N . ASP A 1 119 ? 95.576 -29.715 76.827 1.00 18.35 118 ASP A N 1
ATOM 842 C CA . ASP A 1 119 ? 95.118 -28.705 75.879 1.00 17.79 118 ASP A CA 1
ATOM 843 C C . ASP A 1 119 ? 94.636 -27.426 76.560 1.00 16.94 118 ASP A C 1
ATOM 844 O O . ASP A 1 119 ? 93.891 -26.646 75.962 1.00 18.66 118 ASP A O 1
ATOM 849 N N . THR A 1 120 ? 95.059 -27.209 77.803 1.00 15.55 119 THR A N 1
ATOM 850 C CA . THR A 1 120 ? 94.574 -26.067 78.584 1.00 16.63 119 THR A CA 1
ATOM 851 C C . THR A 1 120 ? 95.735 -25.242 79.134 1.00 17.39 119 THR A C 1
ATOM 852 O O . THR A 1 120 ? 96.613 -25.779 79.812 1.00 16.86 119 THR A O 1
ATOM 856 N N . PHE A 1 121 ? 95.735 -23.938 78.849 1.00 14.34 120 PHE A N 1
ATOM 857 C CA . PHE A 1 121 ? 96.838 -23.069 79.254 1.00 15.25 120 PHE A CA 1
ATOM 858 C C . PHE A 1 121 ? 96.294 -21.782 79.859 1.00 14.00 120 PHE A C 1
ATOM 859 O O . PHE A 1 121 ? 95.162 -21.388 79.578 1.00 14.64 120 PHE A O 1
ATOM 867 N N . VAL A 1 122 ? 97.091 -21.133 80.703 1.00 12.95 121 VAL A N 1
ATOM 868 C CA . VAL A 1 122 ? 96.688 -19.845 81.264 1.00 14.00 121 VAL A CA 1
ATOM 869 C C . VAL A 1 122 ? 97.875 -18.889 81.300 1.00 14.90 121 VAL A C 1
ATOM 870 O O . VAL A 1 122 ? 99.013 -19.307 81.549 1.00 13.55 121 VAL A O 1
ATOM 874 N N . ALA A 1 123 ? 97.618 -17.613 81.025 1.00 13.09 122 ALA A N 1
ATOM 875 C CA . ALA A 1 123 ? 98.647 -16.572 81.050 1.00 13.96 122 ALA A CA 1
ATOM 876 C C . ALA A 1 123 ? 98.005 -15.246 81.421 1.00 13.00 122 ALA A C 1
ATOM 877 O O . ALA A 1 123 ? 96.809 -15.041 81.177 1.00 12.84 122 ALA A O 1
ATOM 879 N N . GLY A 1 124 ? 98.777 -14.331 81.994 1.00 12.81 123 GLY A N 1
ATOM 880 C CA . GLY A 1 124 ? 98.221 -13.032 82.319 1.00 11.98 123 GLY A CA 1
ATOM 881 C C . GLY A 1 124 ? 99.311 -12.039 82.638 1.00 13.24 123 GLY A C 1
ATOM 882 O O . GLY A 1 124 ? 100.436 -12.431 82.963 1.00 13.75 123 GLY A O 1
ATOM 883 N N . LEU A 1 125 ? 98.974 -10.752 82.546 1.00 11.99 124 LEU A N 1
ATOM 884 C CA . LEU A 1 125 ? 99.883 -9.689 82.957 1.00 14.41 124 LEU A CA 1
ATOM 885 C C . LEU A 1 125 ? 99.454 -9.115 84.307 1.00 12.74 124 LEU A C 1
ATOM 886 O O . LEU A 1 125 ? 98.270 -9.177 84.661 1.00 12.45 124 LEU A O 1
ATOM 891 N N . SER A 1 126 ? 100.418 -8.578 85.056 1.00 13.83 125 SER A N 1
ATOM 892 C CA . SER A 1 126 ? 100.225 -8.103 86.432 1.00 14.17 125 SER A CA 1
ATOM 893 C C . SER A 1 126 ? 99.501 -9.041 87.365 1.00 13.86 125 SER A C 1
ATOM 894 O O . SER A 1 126 ? 99.935 -10.151 87.741 1.00 13.76 125 SER A O 1
ATOM 897 N N . MET A 1 127 ? 98.380 -8.467 87.766 1.00 14.07 126 MET A N 1
ATOM 898 C CA . MET A 1 127 ? 97.338 -9.063 88.538 1.00 12.64 126 MET A CA 1
ATOM 899 C C . MET A 1 127 ? 96.948 -10.390 87.929 1.00 11.67 126 MET A C 1
ATOM 900 O O . MET A 1 127 ? 96.716 -11.344 88.655 1.00 12.58 126 MET A O 1
ATOM 905 N N . GLY A 1 128 ? 96.871 -10.435 86.596 1.00 11.40 127 GLY A N 1
ATOM 906 C CA . GLY A 1 128 ? 96.546 -11.656 85.881 1.00 12.79 127 GLY A CA 1
ATOM 907 C C . GLY A 1 128 ? 97.692 -12.646 85.793 1.00 13.52 127 GLY A C 1
ATOM 908 O O . GLY A 1 128 ? 97.466 -13.837 85.561 1.00 12.67 127 GLY A O 1
ATOM 909 N N . GLY A 1 129 ? 98.923 -12.161 85.946 1.00 13.74 128 GLY A N 1
ATOM 910 C CA . GLY A 1 129 ? 100.067 -13.054 86.060 1.00 13.42 128 GLY A CA 1
ATOM 911 C C . GLY A 1 129 ? 100.029 -13.763 87.407 1.00 12.89 128 GLY A C 1
ATOM 912 O O . GLY A 1 129 ? 100.294 -14.969 87.503 1.00 12.75 128 GLY A O 1
ATOM 913 N N . TYR A 1 130 ? 99.689 -13.019 88.453 1.00 11.38 129 TYR A N 1
ATOM 914 C CA . TYR A 1 130 ? 99.410 -13.612 89.759 1.00 12.65 129 TYR A CA 1
ATOM 915 C C . TYR A 1 130 ? 98.277 -14.642 89.623 1.00 11.98 129 TYR A C 1
ATOM 916 O O . TYR A 1 130 ? 98.364 -15.781 90.095 1.00 13.25 129 TYR A O 1
ATOM 925 N N . GLY A 1 131 ? 97.202 -14.251 88.940 1.00 11.96 130 GLY A N 1
ATOM 926 C CA . GLY A 1 131 ? 96.085 -15.158 88.755 1.00 12.97 130 GLY A CA 1
ATOM 927 C C . GLY A 1 131 ? 96.446 -16.420 87.986 1.00 12.92 130 GLY A C 1
ATOM 928 O O . GLY A 1 131 ? 95.984 -17.504 88.338 1.00 12.83 130 GLY A O 1
ATOM 929 N N . ALA A 1 132 ? 97.258 -16.282 86.939 1.00 12.09 131 ALA A N 1
ATOM 930 C CA . ALA A 1 132 ? 97.677 -17.430 86.136 1.00 12.54 131 ALA A CA 1
ATOM 931 C C . ALA A 1 132 ? 98.510 -18.413 86.951 1.00 12.72 131 ALA A C 1
ATOM 932 O O . ALA A 1 132 ? 98.282 -19.625 86.895 1.00 13.03 131 ALA A O 1
ATOM 934 N N . LEU A 1 133 ? 99.483 -17.901 87.699 1.00 12.34 132 LEU A N 1
ATOM 935 C CA . LEU A 1 133 ? 100.320 -18.783 88.505 1.00 13.93 132 LEU A CA 1
ATOM 936 C C . LEU A 1 133 ? 99.544 -19.383 89.679 1.00 12.44 132 LEU A C 1
ATOM 937 O O . LEU A 1 133 ? 99.792 -20.524 90.065 1.00 14.46 132 LEU A O 1
ATOM 942 N N . LYS A 1 134 ? 98.594 -18.635 90.233 1.00 12.16 133 LYS A N 1
ATOM 943 C CA . LYS A 1 134 ? 97.707 -19.188 91.248 1.00 13.34 133 LYS A CA 1
ATOM 944 C C . LYS A 1 134 ? 96.898 -20.367 90.697 1.00 12.96 133 LYS A C 1
ATOM 945 O O . LYS A 1 134 ? 96.803 -21.422 91.327 1.00 14.17 133 LYS A O 1
ATOM 951 N N . LEU A 1 135 ? 96.322 -20.189 89.511 1.00 13.01 134 LEU A N 1
ATOM 952 C CA . LEU A 1 135 ? 95.607 -21.276 88.849 1.00 13.49 134 LEU A CA 1
ATOM 953 C C . LEU A 1 135 ? 96.514 -22.477 88.598 1.00 12.91 134 LEU A C 1
ATOM 954 O O . LEU A 1 135 ? 96.141 -23.612 88.906 1.00 15.65 134 LEU A O 1
ATOM 959 N N . GLY A 1 136 ? 97.706 -22.231 88.061 1.00 13.58 135 GLY A N 1
ATOM 960 C CA . GLY A 1 136 ? 98.605 -23.316 87.720 1.00 14.51 135 GLY A CA 1
ATOM 961 C C . GLY A 1 136 ? 99.084 -24.083 88.940 1.00 15.49 135 GLY A C 1
ATOM 962 O O . GLY A 1 136 ? 99.269 -25.303 88.875 1.00 17.38 135 GLY A O 1
ATOM 963 N N . MET A 1 137 ? 99.277 -23.383 90.052 1.00 14.52 136 MET A N 1
ATOM 964 C CA . MET A 1 137 ? 99.826 -24.019 91.247 1.00 14.71 136 MET A CA 1
ATOM 965 C C . MET A 1 137 ? 98.763 -24.544 92.219 1.00 17.09 136 MET A C 1
ATOM 966 O O . MET A 1 137 ? 99.052 -25.416 93.051 1.00 19.03 136 MET A O 1
ATOM 971 N N . ARG A 1 138 ? 97.541 -24.022 92.130 1.00 14.10 137 ARG A N 1
ATOM 972 C CA . ARG A 1 138 ? 96.431 -24.554 92.920 1.00 14.62 137 ARG A CA 1
ATOM 973 C C . ARG A 1 138 ? 95.778 -25.714 92.187 1.00 17.55 137 ARG A C 1
ATOM 974 O O . ARG A 1 138 ? 95.299 -26.666 92.812 1.00 18.44 137 ARG A O 1
ATOM 982 N N . HIS A 1 139 ? 95.759 -25.635 90.859 1.00 16.64 138 HIS A N 1
ATOM 983 C CA . HIS A 1 139 ? 95.151 -26.683 90.053 1.00 18.67 138 HIS A CA 1
ATOM 984 C C . HIS A 1 139 ? 96.085 -27.196 88.964 1.00 19.72 138 HIS A C 1
ATOM 985 O O . HIS A 1 139 ? 95.766 -27.112 87.782 1.00 17.98 138 HIS A O 1
ATOM 992 N N . PRO A 1 140 ? 97.236 -27.759 89.359 1.00 18.90 139 PRO A N 1
ATOM 993 C CA . PRO A 1 140 ? 98.201 -28.230 88.363 1.00 18.78 139 PRO A CA 1
ATOM 994 C C . PRO A 1 140 ? 97.638 -29.366 87.516 1.00 20.27 139 PRO A C 1
ATOM 995 O O . PRO A 1 140 ? 98.159 -29.634 86.435 1.00 22.72 139 PRO A O 1
ATOM 999 N N . GLU A 1 141 ? 96.581 -30.012 87.999 1.00 20.57 140 GLU A N 1
ATOM 1000 C CA . GLU A 1 141 ? 95.942 -31.089 87.255 1.00 21.95 140 GLU A CA 1
ATOM 1001 C C . GLU A 1 141 ? 95.061 -30.572 86.109 1.00 21.97 140 GLU A C 1
ATOM 1002 O O . GLU A 1 141 ? 94.619 -31.357 85.268 1.00 22.95 140 GLU A O 1
ATOM 1008 N N . ARG A 1 142 ? 94.811 -29.261 86.076 1.00 19.56 141 ARG A N 1
ATOM 1009 C CA . ARG A 1 142 ? 93.939 -28.662 85.051 1.00 18.63 141 ARG A CA 1
ATOM 1010 C C . ARG A 1 142 ? 94.666 -27.862 83.965 1.00 17.99 141 ARG A C 1
ATOM 1011 O O . ARG A 1 142 ? 94.077 -27.546 82.926 1.00 18.67 141 ARG A O 1
ATOM 1019 N N . PHE A 1 143 ? 95.934 -27.537 84.194 1.00 18.03 142 PHE A N 1
ATOM 1020 C CA . PHE A 1 143 ? 96.684 -26.680 83.279 1.00 17.76 142 PHE A CA 1
ATOM 1021 C C . PHE A 1 143 ? 97.998 -27.303 82.851 1.00 17.43 142 PHE A C 1
ATOM 1022 O O . PHE A 1 143 ? 98.805 -27.710 83.680 1.00 18.96 142 PHE A O 1
ATOM 1030 N N . ALA A 1 144 ? 98.217 -27.366 81.549 1.00 15.20 143 ALA A N 1
ATOM 1031 C CA . ALA A 1 144 ? 99.482 -27.865 81.027 1.00 14.22 143 ALA A CA 1
ATOM 1032 C C . ALA A 1 144 ? 100.576 -26.814 81.175 1.00 17.86 143 ALA A C 1
ATOM 1033 O O . ALA A 1 144 ? 101.765 -27.144 81.164 1.00 15.73 143 ALA A O 1
ATOM 1035 N N . ALA A 1 145 ? 100.175 -25.549 81.292 1.00 16.42 144 ALA A N 1
ATOM 1036 C CA . ALA A 1 145 ? 101.130 -24.444 81.338 1.00 16.24 144 ALA A CA 1
ATOM 1037 C C . ALA A 1 145 ? 100.480 -23.206 81.936 1.00 15.14 144 ALA A C 1
ATOM 1038 O O . ALA A 1 145 ? 99.279 -22.979 81.748 1.00 15.36 144 ALA A O 1
ATOM 1040 N N . ALA A 1 146 ? 101.275 -22.429 82.665 1.00 13.22 145 ALA A N 1
ATOM 1041 C CA . ALA A 1 146 ? 100.842 -21.182 83.293 1.00 14.95 145 ALA A CA 1
ATOM 1042 C C . ALA A 1 146 ? 101.968 -20.165 83.145 1.00 13.95 145 ALA A C 1
ATOM 1043 O O . ALA A 1 146 ? 103.136 -20.478 83.410 1.00 14.52 145 ALA A O 1
ATOM 1045 N N . ALA A 1 147 ? 101.628 -18.945 82.738 1.00 13.88 146 ALA A N 1
ATOM 1046 C CA . ALA A 1 147 ? 102.624 -17.926 82.427 1.00 13.10 146 ALA A CA 1
ATOM 1047 C C . ALA A 1 147 ? 102.272 -16.585 83.042 1.00 12.40 146 ALA A C 1
ATOM 1048 O O . ALA A 1 147 ? 101.118 -16.123 82.940 1.00 13.65 146 ALA A O 1
ATOM 1050 N N . SER A 1 148 ? 103.259 -15.958 83.678 1.00 13.97 147 SER A N 1
ATOM 1051 C CA . SER A 1 148 ? 103.088 -14.625 84.239 1.00 11.18 147 SER A CA 1
ATOM 1052 C C . SER A 1 148 ? 103.940 -13.587 83.525 1.00 12.35 147 SER A C 1
ATOM 1053 O O . SER A 1 148 ? 105.151 -13.770 83.355 1.00 12.87 147 SER A O 1
ATOM 1056 N N . LEU A 1 149 ? 103.304 -12.491 83.110 1.00 13.34 148 LEU A N 1
ATOM 1057 C CA . LEU A 1 149 ? 103.999 -11.379 82.463 1.00 12.23 148 LEU A CA 1
ATOM 1058 C C . LEU A 1 149 ? 103.937 -10.166 83.376 1.00 12.98 148 LEU A C 1
ATOM 1059 O O . LEU A 1 149 ? 102.846 -9.673 83.673 1.00 12.93 148 LEU A O 1
ATOM 1064 N N . SER A 1 150 ? 105.097 -9.714 83.853 1.00 13.25 149 SER A N 1
ATOM 1065 C CA . SER A 1 150 ? 105.164 -8.569 84.760 1.00 13.20 149 SER A CA 1
ATOM 1066 C C . SER A 1 150 ? 104.172 -8.729 85.902 1.00 12.95 149 SER A C 1
ATOM 1067 O O . SER A 1 150 ? 103.371 -7.826 86.187 1.00 12.66 149 SER A O 1
ATOM 1070 N N . GLY A 1 151 ? 104.235 -9.881 86.562 1.00 11.98 150 GLY A N 1
ATOM 1071 C CA . GLY A 1 151 ? 103.213 -10.245 87.525 1.00 12.55 150 GLY A CA 1
ATOM 1072 C C . GLY A 1 151 ? 103.354 -9.574 88.876 1.00 11.87 150 GLY A C 1
ATOM 1073 O O . GLY A 1 151 ? 104.463 -9.245 89.313 1.00 13.84 150 GLY A O 1
ATOM 1074 N N . ALA A 1 152 ? 102.219 -9.354 89.532 1.00 12.20 151 ALA A N 1
ATOM 1075 C CA . ALA A 1 152 ? 102.204 -8.902 90.922 1.00 13.35 151 ALA A CA 1
ATOM 1076 C C . ALA A 1 152 ? 102.321 -10.149 91.795 1.00 11.86 151 ALA A C 1
ATOM 1077 O O . ALA A 1 152 ? 101.344 -10.632 92.367 1.00 13.25 151 ALA A O 1
ATOM 1079 N N . LEU A 1 153 ? 103.529 -10.694 91.858 1.00 13.54 152 LEU A N 1
ATOM 1080 C CA . LEU A 1 153 ? 103.712 -12.049 92.374 1.00 11.75 152 LEU A CA 1
ATOM 1081 C C . LEU A 1 153 ? 103.895 -12.156 93.886 1.00 13.79 152 LEU A C 1
ATOM 1082 O O . LEU A 1 153 ? 103.918 -13.264 94.417 1.00 15.73 152 LEU A O 1
ATOM 1087 N N . ASP A 1 154 ? 104.007 -11.016 94.562 1.00 15.24 153 ASP A N 1
ATOM 1088 C CA . ASP A 1 154 ? 104.043 -10.980 96.019 1.00 15.50 153 ASP A CA 1
ATOM 1089 C C . ASP A 1 154 ? 102.886 -10.124 96.522 1.00 14.74 153 ASP A C 1
ATOM 1090 O O . ASP A 1 154 ? 102.940 -8.892 96.446 1.00 18.23 153 ASP A O 1
ATOM 1095 N N . ILE A 1 155 ? 101.842 -10.773 97.031 1.00 15.03 154 ILE A N 1
ATOM 1096 C CA . ILE A 1 155 ? 100.660 -10.045 97.501 1.00 15.85 154 ILE A CA 1
ATOM 1097 C C . ILE A 1 155 ? 100.678 -9.744 99.009 1.00 19.03 154 ILE A C 1
ATOM 1098 O O . ILE A 1 155 ? 99.690 -9.247 99.563 1.00 19.39 154 ILE A O 1
ATOM 1103 N N . THR A 1 156 ? 101.788 -10.054 99.674 1.00 18.17 155 THR A N 1
ATOM 1104 C CA . THR A 1 156 ? 101.885 -9.797 101.110 1.00 19.33 155 THR A CA 1
ATOM 1105 C C . THR A 1 156 ? 102.128 -8.320 101.379 1.00 24.07 155 THR A C 1
ATOM 1106 O O . THR A 1 156 ? 102.474 -7.568 100.470 1.00 23.53 155 THR A O 1
ATOM 1110 N N . VAL A 1 169 ? 93.388 4.143 100.977 1.00 32.28 168 VAL A N 1
ATOM 1111 C CA . VAL A 1 169 ? 92.473 3.598 99.972 1.00 29.13 168 VAL A CA 1
ATOM 1112 C C . VAL A 1 169 ? 92.991 2.279 99.395 1.00 26.83 168 VAL A C 1
ATOM 1113 O O . VAL A 1 169 ? 92.246 1.303 99.305 1.00 24.78 168 VAL A O 1
ATOM 1117 N N . TRP A 1 170 ? 94.269 2.247 99.022 1.00 27.04 169 TRP A N 1
ATOM 1118 C CA . TRP A 1 170 ? 94.886 1.031 98.499 1.00 28.18 169 TRP A CA 1
ATOM 1119 C C . TRP A 1 170 ? 94.923 -0.070 99.550 1.00 24.47 169 TRP A C 1
ATOM 1120 O O . TRP A 1 170 ? 94.621 -1.225 99.260 1.00 21.83 169 TRP A O 1
ATOM 1131 N N . VAL A 1 171 ? 95.308 0.284 100.772 1.00 24.69 170 VAL A N 1
ATOM 1132 C CA . VAL A 1 171 ? 95.312 -0.685 101.860 1.00 22.81 170 VAL A CA 1
ATOM 1133 C C . VAL A 1 171 ? 93.902 -1.205 102.157 1.00 21.18 170 VAL A C 1
ATOM 1134 O O . VAL A 1 171 ? 93.702 -2.404 102.364 1.00 19.86 170 VAL A O 1
ATOM 1138 N N . ALA A 1 172 ? 92.921 -0.308 102.178 1.00 19.79 171 ALA A N 1
ATOM 1139 C CA . ALA A 1 172 ? 91.542 -0.731 102.391 1.00 19.97 171 ALA A CA 1
ATOM 1140 C C . ALA A 1 172 ? 91.096 -1.710 101.305 1.00 19.16 171 ALA A C 1
ATOM 1141 O O . ALA A 1 172 ? 90.397 -2.686 101.595 1.00 18.04 171 ALA A O 1
ATOM 1143 N N . GLU A 1 173 ? 91.512 -1.463 100.065 1.00 17.77 172 GLU A N 1
ATOM 1144 C CA . GLU A 1 173 ? 91.152 -2.354 98.967 1.00 19.63 172 GLU A CA 1
ATOM 1145 C C . GLU A 1 173 ? 91.802 -3.723 99.138 1.00 16.01 172 GLU A C 1
ATOM 1146 O O . GLU A 1 173 ? 91.165 -4.751 98.903 1.00 15.18 172 GLU A O 1
ATOM 1152 N N . GLN A 1 174 ? 93.065 -3.742 99.558 1.00 17.06 173 GLN A N 1
ATOM 1153 C CA . GLN A 1 174 ? 93.735 -5.011 99.810 1.00 18.10 173 GLN A CA 1
ATOM 1154 C C . GLN A 1 174 ? 93.012 -5.797 100.906 1.00 17.48 173 GLN A C 1
ATOM 1155 O O . GLN A 1 174 ? 92.883 -7.021 100.824 1.00 15.42 173 GLN A O 1
ATOM 1161 N N . ARG A 1 175 ? 92.515 -5.091 101.920 1.00 17.02 174 ARG A N 1
ATOM 1162 C CA . ARG A 1 175 ? 91.718 -5.735 102.960 1.00 19.39 174 ARG A CA 1
ATOM 1163 C C . ARG A 1 175 ? 90.391 -6.270 102.427 1.00 17.05 174 ARG A C 1
ATOM 1164 O O . ARG A 1 175 ? 89.959 -7.356 102.812 1.00 17.92 174 ARG A O 1
ATOM 1172 N N . ASN A 1 176 ? 89.763 -5.537 101.516 1.00 16.20 175 ASN A N 1
ATOM 1173 C CA . ASN A 1 176 ? 88.543 -6.035 100.881 1.00 16.56 175 ASN A CA 1
ATOM 1174 C C . ASN A 1 176 ? 88.806 -7.313 100.096 1.00 14.92 175 ASN A C 1
ATOM 1175 O O . ASN A 1 176 ? 87.991 -8.236 100.093 1.00 16.24 175 ASN A O 1
ATOM 1180 N N . ILE A 1 177 ? 89.953 -7.365 99.433 1.00 14.07 176 ILE A N 1
ATOM 1181 C CA . ILE A 1 177 ? 90.317 -8.545 98.662 1.00 14.12 176 ILE A CA 1
ATOM 1182 C C . ILE A 1 177 ? 90.711 -9.715 99.562 1.00 13.95 176 ILE A C 1
ATOM 1183 O O . ILE A 1 177 ? 90.132 -10.802 99.472 1.00 15.19 176 ILE A O 1
ATOM 1188 N N . PHE A 1 178 ? 91.666 -9.478 100.460 1.00 14.57 177 PHE A N 1
ATOM 1189 C CA . PHE A 1 178 ? 92.329 -10.561 101.183 1.00 16.35 177 PHE A CA 1
ATOM 1190 C C . PHE A 1 178 ? 91.915 -10.752 102.629 1.00 17.58 177 PHE A C 1
ATOM 1191 O O . PHE A 1 178 ? 92.254 -11.774 103.228 1.00 19.55 177 PHE A O 1
ATOM 1199 N N . GLY A 1 179 ? 91.204 -9.781 103.195 1.00 16.85 178 GLY A N 1
ATOM 1200 C CA . GLY A 1 179 ? 90.833 -9.847 104.602 1.00 19.02 178 GLY A CA 1
ATOM 1201 C C . GLY A 1 179 ? 91.946 -9.403 105.530 1.00 18.39 178 GLY A C 1
ATOM 1202 O O . GLY A 1 179 ? 92.442 -8.282 105.422 1.00 20.32 178 GLY A O 1
ATOM 1203 N N . ASP A 1 180 ? 92.330 -10.278 106.452 1.00 20.47 179 ASP A N 1
ATOM 1204 C CA . ASP A 1 180 ? 93.407 -9.982 107.386 1.00 21.46 179 ASP A CA 1
ATOM 1205 C C . ASP A 1 180 ? 94.749 -10.058 106.661 1.00 17.36 179 ASP A C 1
ATOM 1206 O O . ASP A 1 180 ? 95.236 -11.150 106.368 1.00 18.75 179 ASP A O 1
ATOM 1211 N N . LEU A 1 181 ? 95.347 -8.901 106.392 1.00 16.76 180 LEU A N 1
ATOM 1212 C CA . LEU A 1 181 ? 96.601 -8.850 105.640 1.00 17.66 180 LEU A CA 1
ATOM 1213 C C . LEU A 1 181 ? 97.744 -9.576 106.352 1.00 20.16 180 LEU A C 1
ATOM 1214 O O . LEU A 1 181 ? 98.627 -10.140 105.702 1.00 18.99 180 LEU A O 1
ATOM 1219 N N . ALA A 1 182 ? 97.723 -9.569 107.684 1.00 20.01 181 ALA A N 1
ATOM 1220 C CA . ALA A 1 182 ? 98.790 -10.197 108.460 1.00 20.06 181 ALA A CA 1
ATOM 1221 C C . ALA A 1 182 ? 98.805 -11.720 108.304 1.00 21.03 181 ALA A C 1
ATOM 1222 O O . ALA A 1 182 ? 99.827 -12.367 108.563 1.00 22.58 181 ALA A O 1
ATOM 1224 N N . ALA A 1 183 ? 97.683 -12.289 107.873 1.00 20.65 182 ALA A N 1
ATOM 1225 C CA . ALA A 1 183 ? 97.570 -13.738 107.692 1.00 18.06 182 ALA A CA 1
ATOM 1226 C C . ALA A 1 183 ? 97.964 -14.205 106.280 1.00 16.48 182 ALA A C 1
ATOM 1227 O O . ALA A 1 183 ? 97.935 -15.401 105.990 1.00 18.12 182 ALA A O 1
ATOM 1229 N N . LEU A 1 184 ? 98.334 -13.268 105.413 1.00 16.26 183 LEU A N 1
ATOM 1230 C CA . LEU A 1 184 ? 98.674 -13.619 104.028 1.00 15.00 183 LEU A CA 1
ATOM 1231 C C . LEU A 1 184 ? 99.932 -14.492 103.852 1.00 15.62 183 LEU A C 1
ATOM 1232 O O . LEU A 1 184 ? 99.908 -15.418 103.039 1.00 14.96 183 LEU A O 1
ATOM 1237 N N . PRO A 1 185 ? 101.023 -14.215 104.600 1.00 14.68 184 PRO A N 1
ATOM 1238 C CA . PRO A 1 185 ? 102.206 -15.061 104.370 1.00 16.08 184 PRO A CA 1
ATOM 1239 C C . PRO A 1 185 ? 101.941 -16.523 104.725 1.00 16.27 184 PRO A C 1
ATOM 1240 O O . PRO A 1 185 ? 101.443 -16.828 105.818 1.00 16.17 184 PRO A O 1
ATOM 1244 N N . GLY A 1 186 ? 102.252 -17.420 103.796 1.00 14.56 185 GLY A N 1
ATOM 1245 C CA . GLY A 1 186 ? 102.003 -18.833 104.007 1.00 14.57 185 GLY A CA 1
ATOM 1246 C C . GLY A 1 186 ? 100.600 -19.302 103.670 1.00 13.12 185 GLY A C 1
ATOM 1247 O O . GLY A 1 186 ? 100.327 -20.506 103.708 1.00 14.03 185 GLY A O 1
ATOM 1248 N N . SER A 1 187 ? 99.706 -18.365 103.343 1.00 14.17 186 SER A N 1
ATOM 1249 C CA . SER A 1 187 ? 98.324 -18.705 103.029 1.00 14.36 186 SER A CA 1
ATOM 1250 C C . SER A 1 187 ? 98.197 -19.252 101.612 1.00 13.69 186 SER A C 1
ATOM 1251 O O . SER A 1 187 ? 99.166 -19.253 100.841 1.00 13.35 186 SER A O 1
ATOM 1254 N N . ASP A 1 188 ? 97.005 -19.732 101.275 1.00 13.19 187 ASP A N 1
ATOM 1255 C CA . ASP A 1 188 ? 96.765 -20.229 99.925 1.00 14.19 187 ASP A CA 1
ATOM 1256 C C . ASP A 1 188 ? 96.724 -19.125 98.862 1.00 11.64 187 ASP A C 1
ATOM 1257 O O . ASP A 1 188 ? 96.601 -19.428 97.674 1.00 13.99 187 ASP A O 1
ATOM 1262 N N . HIS A 1 189 ? 96.826 -17.867 99.298 1.00 12.63 188 HIS A N 1
ATOM 1263 C CA . HIS A 1 189 ? 96.916 -16.720 98.393 1.00 13.86 188 HIS A CA 1
ATOM 1264 C C . HIS A 1 189 ? 98.364 -16.450 97.991 1.00 12.21 188 HIS A C 1
ATOM 1265 O O . HIS A 1 189 ? 98.634 -15.742 97.031 1.00 12.96 188 HIS A O 1
ATOM 1272 N N . ASP A 1 190 ? 99.290 -16.96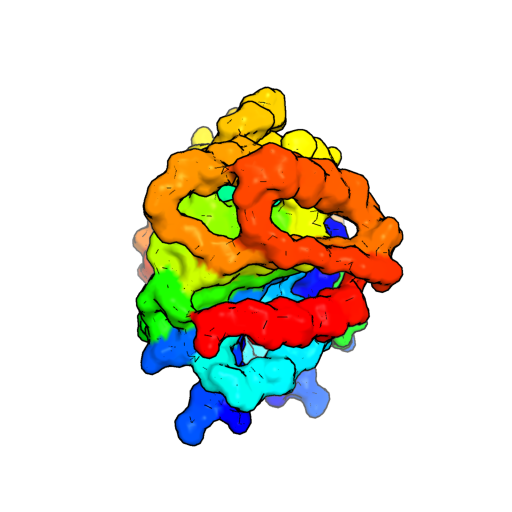6 98.791 1.00 12.09 189 ASP A N 1
ATOM 1273 C CA . ASP A 1 190 ? 100.703 -16.618 98.692 1.00 11.51 189 ASP A CA 1
ATOM 1274 C C . ASP A 1 190 ? 101.418 -17.529 97.708 1.00 13.24 189 ASP A C 1
ATOM 1275 O O . ASP A 1 190 ? 101.621 -18.719 97.982 1.00 13.03 189 ASP A O 1
ATOM 1280 N N . LEU A 1 191 ? 101.770 -16.984 96.543 1.00 12.32 190 LEU A N 1
ATOM 1281 C CA . LEU A 1 191 ? 102.448 -17.781 95.512 1.00 12.53 190 LEU A CA 1
ATOM 1282 C C . LEU A 1 191 ? 103.756 -18.398 96.001 1.00 12.46 190 LEU A C 1
ATOM 1283 O O . LEU A 1 191 ? 104.158 -19.455 95.506 1.00 13.59 190 LEU A O 1
ATOM 1288 N N . PHE A 1 192 ? 104.413 -17.750 96.961 1.00 12.18 191 PHE A N 1
ATOM 1289 C CA . PHE A 1 192 ? 105.658 -18.295 97.500 1.00 13.40 191 PHE A CA 1
ATOM 1290 C C . PHE A 1 192 ? 105.385 -19.614 98.219 1.00 12.90 191 PHE A C 1
ATOM 1291 O O . PHE A 1 192 ? 106.129 -20.581 98.053 1.00 14.53 191 PHE A O 1
ATOM 1299 N N . ALA A 1 193 ? 104.295 -19.663 98.979 1.00 11.43 192 ALA A N 1
ATOM 1300 C CA . ALA A 1 193 ? 103.882 -20.886 99.656 1.00 13.44 192 ALA A CA 1
ATOM 1301 C C . ALA A 1 193 ? 103.422 -21.943 98.664 1.00 13.30 192 ALA A C 1
ATOM 1302 O O . ALA A 1 193 ? 103.747 -23.129 98.799 1.00 14.37 192 ALA A O 1
ATOM 1304 N N . LEU A 1 194 ? 102.655 -21.528 97.658 1.00 12.86 193 LEU A N 1
ATOM 1305 C CA . LEU A 1 194 ? 102.193 -22.463 96.647 1.00 13.56 193 LEU A CA 1
ATOM 1306 C C . LEU A 1 194 ? 103.376 -23.099 95.910 1.00 12.12 193 LEU A C 1
ATOM 1307 O O . LEU A 1 194 ? 103.347 -24.294 95.601 1.00 13.36 193 LEU A O 1
ATOM 1312 N N . ALA A 1 195 ? 104.410 -22.305 95.639 1.00 12.94 194 ALA A N 1
ATOM 1313 C CA . ALA A 1 195 ? 105.612 -22.814 94.994 1.00 13.08 194 ALA A CA 1
ATOM 1314 C C . ALA A 1 195 ? 106.291 -23.877 95.862 1.00 14.15 194 ALA A C 1
ATOM 1315 O O . ALA A 1 195 ? 106.771 -24.882 95.351 1.00 14.20 194 ALA A O 1
ATOM 1317 N N . GLU A 1 196 ? 106.314 -23.675 97.177 1.00 12.43 195 GLU A N 1
ATOM 1318 C CA . GLU A 1 196 ? 106.852 -24.699 98.078 1.00 14.60 195 GLU A CA 1
ATOM 1319 C C . GLU A 1 196 ? 106.079 -26.015 97.984 1.00 15.59 195 GLU A C 1
ATOM 1320 O O . GLU A 1 196 ? 106.663 -27.101 98.039 1.00 16.24 195 GLU A O 1
ATOM 1326 N N . ARG A 1 197 ? 104.757 -25.931 97.846 1.00 14.78 196 ARG A N 1
ATOM 1327 C CA . ARG A 1 197 ? 103.965 -27.141 97.645 1.00 15.89 196 ARG A CA 1
ATOM 1328 C C . ARG A 1 197 ? 104.383 -27.842 96.361 1.00 16.29 196 ARG A C 1
ATOM 1329 O O . ARG A 1 197 ? 104.596 -29.057 96.342 1.00 17.04 196 ARG A O 1
ATOM 1337 N N . MET A 1 198 ? 104.490 -27.073 95.282 1.00 15.87 197 MET A N 1
ATOM 1338 C CA . MET A 1 198 ? 104.804 -27.645 93.982 1.00 17.09 197 MET A CA 1
ATOM 1339 C C . MET A 1 198 ? 106.175 -28.312 93.944 1.00 17.99 197 MET A C 1
ATOM 1340 O O . MET A 1 198 ? 106.357 -29.332 93.284 1.00 19.54 197 MET A O 1
ATOM 1345 N N . ALA A 1 199 ? 107.131 -27.746 94.667 1.00 17.02 198 ALA A N 1
ATOM 1346 C CA . ALA A 1 199 ? 108.496 -28.258 94.657 1.00 20.12 198 ALA A CA 1
ATOM 1347 C C . ALA A 1 199 ? 108.576 -29.666 95.247 1.00 22.87 198 ALA A C 1
ATOM 1348 O O . ALA A 1 199 ? 109.517 -30.412 94.965 1.00 24.74 198 ALA A O 1
ATOM 1350 N N . GLN A 1 200 ? 107.587 -30.022 96.066 1.00 22.27 199 GLN A N 1
ATOM 1351 C CA . GLN A 1 200 ? 107.570 -31.321 96.736 1.00 24.08 199 GLN A CA 1
ATOM 1352 C C . GLN A 1 200 ? 106.545 -32.266 96.120 1.00 27.52 199 GLN A C 1
ATOM 1353 O O . GLN A 1 200 ? 106.426 -33.421 96.535 1.00 30.63 199 GLN A O 1
ATOM 1359 N N . SER A 1 201 ? 105.808 -31.775 95.130 1.00 25.17 200 SER A N 1
ATOM 1360 C CA . SER A 1 201 ? 104.750 -32.560 94.508 1.00 29.33 200 SER A CA 1
ATOM 1361 C C . SER A 1 201 ? 105.314 -33.719 93.698 1.00 30.41 200 SER A C 1
ATOM 1362 O O . SER A 1 201 ? 106.322 -33.575 93.010 1.00 30.91 200 SER A O 1
ATOM 1365 N N . ASP A 1 202 ? 104.657 -34.870 93.780 1.00 31.94 201 ASP A N 1
ATOM 1366 C CA . ASP A 1 202 ? 104.999 -35.983 92.906 1.00 34.37 201 ASP A CA 1
ATOM 1367 C C . ASP A 1 202 ? 104.057 -36.015 91.701 1.00 37.98 201 ASP A C 1
ATOM 1368 O O . ASP A 1 202 ? 104.332 -36.679 90.699 1.00 41.49 201 ASP A O 1
ATOM 1373 N N . GLY A 1 203 ? 102.960 -35.268 91.801 1.00 35.58 202 GLY A N 1
ATOM 1374 C CA . GLY A 1 203 ? 101.965 -35.201 90.744 1.00 34.83 202 GLY A CA 1
ATOM 1375 C C . GLY A 1 203 ? 102.375 -34.312 89.588 1.00 33.48 202 GLY A C 1
ATOM 1376 O O . GLY A 1 203 ? 103.534 -33.918 89.488 1.00 31.95 202 GLY A O 1
ATOM 1377 N N . PRO A 1 204 ? 101.414 -33.972 88.716 1.00 34.63 203 PRO A N 1
ATOM 1378 C CA . PRO A 1 204 ? 101.722 -33.212 87.504 1.00 32.10 203 PRO A CA 1
ATOM 1379 C C . PRO A 1 204 ? 102.135 -31.795 87.861 1.00 25.55 203 PRO A C 1
ATOM 1380 O O . PRO A 1 204 ? 101.577 -31.214 88.788 1.00 31.40 203 PRO A O 1
ATOM 1384 N N . VAL A 1 205 ? 103.129 -31.260 87.166 1.00 25.72 204 VAL A N 1
ATOM 1385 C CA . VAL A 1 205 ? 103.490 -29.859 87.337 1.00 23.92 204 VAL A CA 1
ATOM 1386 C C . VAL A 1 205 ? 103.429 -29.185 85.973 1.00 22.90 204 VAL A C 1
ATOM 1387 O O . VAL A 1 205 ? 103.980 -29.691 85.002 1.00 23.33 204 VAL A O 1
ATOM 1391 N N . PRO A 1 206 ? 102.723 -28.054 85.889 1.00 20.78 205 PRO A N 1
ATOM 1392 C CA . PRO A 1 206 ? 102.585 -27.399 84.587 1.00 17.25 205 PRO A CA 1
ATOM 1393 C C . PRO A 1 206 ? 103.921 -26.825 84.137 1.00 17.05 205 PRO A C 1
ATOM 1394 O O . PRO A 1 206 ? 104.808 -26.616 84.979 1.00 19.06 205 PRO A O 1
ATOM 1398 N N . LYS A 1 207 ? 104.074 -26.593 82.840 1.00 16.12 206 LYS A N 1
ATOM 1399 C CA . LYS A 1 207 ? 105.166 -25.767 82.349 1.00 15.90 206 LYS A CA 1
ATOM 1400 C C . LYS A 1 207 ? 104.935 -24.371 82.929 1.00 16.74 206 LYS A C 1
ATOM 1401 O O . LYS A 1 207 ? 103.792 -23.901 82.960 1.00 15.36 206 LYS A O 1
ATOM 1407 N N . LEU A 1 208 ? 105.989 -23.723 83.417 1.00 15.72 207 LEU A N 1
ATOM 1408 C CA . LEU A 1 208 ? 105.840 -22.442 84.119 1.00 13.86 207 LEU A CA 1
ATOM 1409 C C . LEU A 1 208 ? 106.727 -21.376 83.516 1.00 14.18 207 LEU A C 1
ATOM 1410 O O . LEU A 1 208 ? 107.898 -21.622 83.233 1.00 14.91 207 LEU A O 1
ATOM 1415 N N . TYR A 1 209 ? 106.166 -20.185 83.321 1.00 14.05 208 TYR A N 1
ATOM 1416 C CA . TYR A 1 209 ? 106.860 -19.088 82.666 1.00 13.55 208 TYR A CA 1
ATOM 1417 C C . TYR A 1 209 ? 106.707 -17.833 83.501 1.00 12.70 208 TYR A C 1
ATOM 1418 O O . TYR A 1 209 ? 105.619 -17.537 84.010 1.00 13.12 208 TYR A O 1
ATOM 1427 N N . GLN A 1 210 ? 107.784 -17.074 83.598 1.00 13.71 209 GLN A N 1
ATOM 1428 C CA . GLN A 1 210 ? 107.765 -15.785 84.268 1.00 11.50 209 GLN A CA 1
ATOM 1429 C C . GLN A 1 210 ? 108.623 -14.796 83.510 1.00 12.06 209 GLN A C 1
ATOM 1430 O O . GLN A 1 210 ? 109.780 -15.092 83.208 1.00 13.27 209 GLN A O 1
ATOM 1436 N N . CYS A 1 211 ? 108.087 -13.613 83.209 1.00 13.82 210 CYS A N 1
ATOM 1437 C CA . CYS A 1 211 ? 108.930 -12.543 82.684 1.00 12.99 210 CYS A CA 1
ATOM 1438 C C . CYS A 1 211 ? 108.610 -11.207 83.335 1.00 12.07 210 CYS A C 1
ATOM 1439 O O . CYS A 1 211 ? 107.541 -11.029 83.917 1.00 12.64 210 CYS A O 1
ATOM 1442 N N . CYS A 1 212 ? 109.529 -10.259 83.216 1.00 13.65 211 CYS A N 1
ATOM 1443 C CA . CYS A 1 212 ? 109.278 -8.897 83.689 1.00 13.75 211 CYS A CA 1
ATOM 1444 C C . CYS A 1 212 ? 110.231 -7.907 83.035 1.00 15.26 211 CYS A C 1
ATOM 1445 O O . CYS A 1 212 ? 111.401 -8.229 82.790 1.00 15.12 211 CYS A O 1
ATOM 1448 N N . GLY A 1 213 ? 109.729 -6.707 82.743 1.00 14.86 212 GLY A N 1
ATOM 1449 C CA . GLY A 1 213 ? 110.583 -5.620 82.284 1.00 15.55 212 GLY A CA 1
ATOM 1450 C C . GLY A 1 213 ? 111.429 -5.100 83.437 1.00 17.21 212 GLY A C 1
ATOM 1451 O O . GLY A 1 213 ? 110.937 -4.964 84.559 1.00 18.08 212 GLY A O 1
ATOM 1452 N N . THR A 1 214 ? 112.698 -4.793 83.168 1.00 18.51 213 THR A N 1
ATOM 1453 C CA . THR A 1 214 ? 113.633 -4.456 84.243 1.00 18.80 213 THR A CA 1
ATOM 1454 C C . THR A 1 214 ? 113.374 -3.094 84.895 1.00 19.62 213 THR A C 1
ATOM 1455 O O . THR A 1 214 ? 113.934 -2.799 85.953 1.00 22.52 213 THR A O 1
ATOM 1459 N N . GLU A 1 215 ? 112.525 -2.275 84.277 1.00 19.21 214 GLU A N 1
ATOM 1460 C CA . GLU A 1 215 ? 112.160 -0.975 84.845 1.00 18.57 214 GLU A CA 1
ATOM 1461 C C . GLU A 1 215 ? 110.743 -0.945 85.415 1.00 20.32 214 GLU A C 1
ATOM 1462 O O . GLU A 1 215 ? 110.256 0.104 85.828 1.00 21.92 214 GLU A O 1
ATOM 1468 N N . ASP A 1 216 ? 110.091 -2.102 85.449 1.00 18.43 215 ASP A N 1
ATOM 1469 C CA . ASP A 1 216 ? 108.752 -2.219 86.011 1.00 19.01 215 ASP A CA 1
ATOM 1470 C C . ASP A 1 216 ? 108.821 -2.000 87.514 1.00 19.55 215 ASP A C 1
ATOM 1471 O O . ASP A 1 216 ? 109.780 -2.417 88.163 1.00 19.78 215 ASP A O 1
ATOM 1476 N N . PHE A 1 217 ? 107.807 -1.351 88.080 1.00 17.64 216 PHE A N 1
ATOM 1477 C CA . PHE A 1 217 ? 107.750 -1.183 89.529 1.00 20.52 216 PHE A CA 1
ATOM 1478 C C . PHE A 1 217 ? 107.703 -2.536 90.233 1.00 20.10 216 PHE A C 1
ATOM 1479 O O . PHE A 1 217 ? 108.125 -2.656 91.385 1.00 21.84 216 PHE A O 1
ATOM 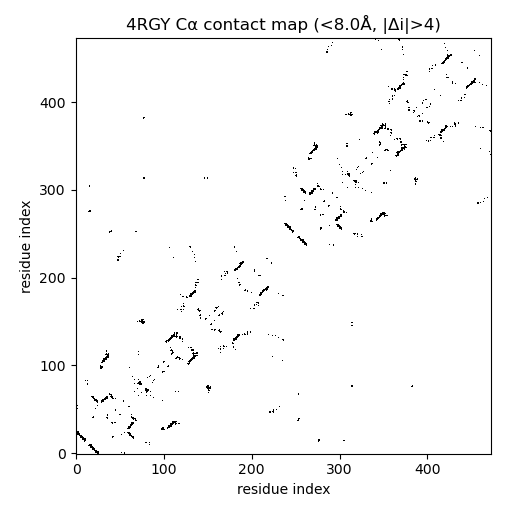1487 N N . LEU A 1 218 ? 107.225 -3.556 89.524 1.00 18.87 217 LEU A N 1
ATOM 1488 C CA . LEU A 1 218 ? 107.108 -4.899 90.087 1.00 17.53 217 LEU A CA 1
ATOM 1489 C C . LEU A 1 218 ? 108.362 -5.746 89.873 1.00 15.62 217 LEU A C 1
ATOM 1490 O O . LEU A 1 218 ? 108.370 -6.936 90.206 1.00 15.92 217 LEU A O 1
ATOM 1495 N N . TYR A 1 219 ? 109.422 -5.148 89.336 1.00 15.80 218 TYR A N 1
ATOM 1496 C CA . TYR A 1 219 ? 110.616 -5.928 89.013 1.00 17.89 218 TYR A CA 1
ATOM 1497 C C . TYR A 1 219 ? 111.228 -6.602 90.243 1.00 17.18 218 TYR A C 1
ATOM 1498 O O . TYR A 1 219 ? 111.555 -7.790 90.203 1.00 16.91 218 TYR A O 1
ATOM 1507 N N . GLU A 1 220 ? 111.380 -5.853 91.330 1.00 19.93 219 GLU A N 1
ATOM 1508 C CA . GLU A 1 220 ? 111.991 -6.398 92.540 1.00 20.24 219 GLU A CA 1
ATOM 1509 C C . GLU A 1 220 ? 111.205 -7.590 93.081 1.00 18.39 219 GLU A C 1
ATOM 1510 O O . GLU A 1 220 ? 111.803 -8.606 93.453 1.00 18.49 219 GLU A O 1
ATOM 1516 N N . ASP A 1 221 ? 109.877 -7.475 93.112 1.00 17.14 220 ASP A N 1
ATOM 1517 C CA . ASP A 1 221 ? 109.019 -8.586 93.527 1.00 17.13 220 ASP A CA 1
ATOM 1518 C C . ASP A 1 221 ? 109.233 -9.785 92.616 1.00 15.91 220 ASP A C 1
ATOM 1519 O O . ASP A 1 221 ? 109.242 -10.933 93.072 1.00 16.22 220 ASP A O 1
ATOM 1524 N N . ASN A 1 222 ? 109.368 -9.531 91.316 1.00 14.12 221 ASN A N 1
ATOM 1525 C CA . ASN A 1 222 ? 109.622 -10.611 90.384 1.00 13.55 221 ASN A CA 1
ATOM 1526 C C . ASN A 1 222 ? 110.962 -11.300 90.598 1.00 14.94 221 ASN A C 1
ATOM 1527 O O . ASN A 1 222 ? 111.045 -12.526 90.540 1.00 14.40 221 ASN A O 1
ATOM 1532 N N . VAL A 1 223 ? 112.001 -10.518 90.860 1.00 15.56 222 VAL A N 1
ATOM 1533 C CA . VAL A 1 223 ? 113.308 -11.099 91.136 1.00 16.70 222 VAL A CA 1
ATOM 1534 C C . VAL A 1 223 ? 113.250 -11.954 92.408 1.00 16.93 222 VAL A C 1
ATOM 1535 O O . VAL A 1 223 ? 113.801 -13.060 92.455 1.00 14.50 222 VAL A O 1
ATOM 1539 N N . ARG A 1 224 ? 112.541 -11.469 93.418 1.00 14.73 223 ARG A N 1
ATOM 1540 C CA . ARG A 1 224 ? 112.410 -12.244 94.652 1.00 16.55 223 ARG A CA 1
ATOM 1541 C C . ARG A 1 224 ? 111.653 -13.558 94.430 1.00 15.32 223 ARG A C 1
ATOM 1542 O O . ARG A 1 224 ? 112.048 -14.606 94.959 1.00 15.81 223 ARG A O 1
ATOM 1550 N N . PHE A 1 225 ? 110.601 -13.525 93.613 1.00 13.26 224 PHE A N 1
ATOM 1551 C CA . PHE A 1 225 ? 109.872 -14.759 93.323 1.00 14.38 224 PHE A CA 1
ATOM 1552 C C . PHE A 1 225 ? 110.741 -15.721 92.504 1.00 13.73 224 PHE A C 1
ATOM 1553 O O . PHE A 1 225 ? 110.776 -16.921 92.785 1.00 12.04 224 PHE A O 1
ATOM 1561 N N . ARG A 1 226 ? 111.422 -15.197 91.489 1.00 13.18 225 ARG A N 1
ATOM 1562 C CA . ARG A 1 226 ? 112.330 -15.998 90.675 1.00 13.40 225 ARG A CA 1
ATOM 1563 C C . ARG A 1 226 ? 113.368 -16.703 91.539 1.00 14.38 225 ARG A C 1
ATOM 1564 O O . ARG A 1 226 ? 113.565 -17.919 91.413 1.00 13.53 225 ARG A O 1
ATOM 1572 N N . ASP A 1 227 ? 114.021 -15.946 92.417 1.00 13.62 226 ASP A N 1
ATOM 1573 C CA . ASP A 1 227 ? 115.075 -16.509 93.259 1.00 14.79 226 ASP A CA 1
ATOM 1574 C C . ASP A 1 227 ? 114.497 -17.574 94.191 1.00 13.27 226 ASP A C 1
ATOM 1575 O O . ASP A 1 227 ? 115.113 -18.612 94.432 1.00 14.93 226 ASP A O 1
ATOM 1580 N N . HIS A 1 228 ? 113.278 -17.339 94.669 1.00 11.65 227 HIS A N 1
ATOM 1581 C CA . HIS A 1 228 ? 112.602 -18.306 95.518 1.00 13.11 227 HIS A CA 1
ATOM 1582 C C . HIS A 1 228 ? 112.367 -19.619 94.785 1.00 11.97 227 HIS A C 1
ATOM 1583 O O . HIS A 1 228 ? 112.763 -20.688 95.266 1.00 12.15 227 HIS A O 1
ATOM 1590 N N . VAL A 1 229 ? 111.739 -19.559 93.613 1.00 12.02 228 VAL A N 1
ATOM 1591 C CA . VAL A 1 229 ? 111.420 -20.803 92.916 1.00 12.32 228 VAL A CA 1
ATOM 1592 C C . VAL A 1 229 ? 112.674 -21.528 92.416 1.00 13.02 228 VAL A C 1
ATOM 1593 O O . VAL A 1 229 ? 112.711 -22.760 92.401 1.00 14.35 228 VAL A O 1
ATOM 1597 N N . ARG A 1 230 ? 113.691 -20.774 92.024 1.00 12.12 229 ARG A N 1
ATOM 1598 C CA . ARG A 1 230 ? 114.940 -21.377 91.560 1.00 13.76 229 ARG A CA 1
ATOM 1599 C C . ARG A 1 230 ? 115.659 -22.105 92.677 1.00 14.67 229 ARG A C 1
ATOM 1600 O O . ARG A 1 230 ? 116.240 -23.167 92.452 1.00 15.94 229 ARG A O 1
ATOM 1608 N N . GLY A 1 231 ? 115.627 -21.531 93.874 1.00 12.72 230 GLY A N 1
ATOM 1609 C CA . GLY A 1 231 ? 116.230 -22.157 95.039 1.00 13.45 230 GLY A CA 1
ATOM 1610 C C . GLY A 1 231 ? 115.485 -23.414 95.446 1.00 14.66 230 GLY A C 1
ATOM 1611 O O . GLY A 1 231 ? 116.046 -24.302 96.102 1.00 14.81 230 GLY A O 1
ATOM 1612 N N . LEU A 1 232 ? 114.205 -23.487 95.077 1.00 13.34 231 LEU A N 1
ATOM 1613 C CA . LEU A 1 232 ? 113.396 -24.668 95.372 1.00 13.82 231 LEU A CA 1
ATOM 1614 C C . LEU A 1 232 ? 113.586 -25.795 94.374 1.00 15.08 231 LEU A C 1
ATOM 1615 O O . LEU A 1 232 ? 113.221 -26.936 94.660 1.00 14.96 231 LEU A O 1
ATOM 1620 N N . GLY A 1 233 ? 114.135 -25.484 93.198 1.00 13.04 232 GLY A N 1
ATOM 1621 C CA . GLY A 1 233 ? 114.246 -26.475 92.142 1.00 14.89 232 GLY A CA 1
ATOM 1622 C C . GLY A 1 233 ? 113.046 -26.556 91.216 1.00 18.71 232 GLY A C 1
ATOM 1623 O O . GLY A 1 233 ? 112.949 -27.480 90.408 1.00 19.82 232 GLY A O 1
ATOM 1624 N N . LEU A 1 234 ? 112.147 -25.581 91.323 1.00 15.83 233 LEU A N 1
ATOM 1625 C CA . LEU A 1 234 ? 110.936 -25.549 90.507 1.00 19.10 233 LEU A CA 1
ATOM 1626 C C . LEU A 1 234 ? 111.248 -24.946 89.138 1.00 20.23 233 LEU A C 1
ATOM 1627 O O . LEU A 1 234 ? 111.638 -23.780 89.056 1.00 26.70 233 LEU A O 1
ATOM 1632 N N . ASP A 1 235 ? 111.070 -25.737 88.074 1.00 20.13 234 ASP A N 1
ATOM 1633 C CA . ASP A 1 235 ? 111.475 -25.379 86.705 1.00 21.22 234 ASP A CA 1
ATOM 1634 C C . ASP A 1 235 ? 110.619 -24.285 86.055 1.00 19.61 234 ASP A C 1
ATOM 1635 O O . ASP A 1 235 ? 109.480 -24.534 85.642 1.00 25.01 234 ASP A O 1
ATOM 1640 N N . PHE A 1 236 ? 111.187 -23.086 85.961 1.00 19.10 235 PHE A N 1
ATOM 1641 C CA . PHE A 1 236 ? 110.567 -21.949 85.284 1.00 19.40 235 PHE A CA 1
ATOM 1642 C C . PHE A 1 236 ? 111.422 -21.502 84.112 1.00 20.96 235 PHE A C 1
ATOM 1643 O O . PHE A 1 236 ? 112.662 -21.502 84.183 1.00 21.96 235 PHE A O 1
ATOM 1651 N N . MET A 1 237 ? 110.768 -21.108 83.029 1.00 18.08 236 MET A N 1
ATOM 1652 C CA . MET A 1 237 ? 111.427 -20.283 82.040 1.00 18.43 236 MET A CA 1
ATOM 1653 C C . MET A 1 237 ? 111.301 -18.864 82.559 1.00 17.86 236 MET A C 1
ATOM 1654 O O . MET A 1 237 ? 110.182 -18.370 82.743 1.00 16.68 236 MET A O 1
ATOM 1659 N N . TYR A 1 238 ? 112.432 -18.228 82.845 1.00 18.49 237 TYR A N 1
ATOM 1660 C CA . TYR A 1 238 ? 112.450 -16.842 83.307 1.00 14.55 237 TYR A CA 1
ATOM 1661 C C . TYR A 1 238 ? 113.096 -15.954 82.256 1.00 18.13 237 TYR A C 1
ATOM 1662 O O . TYR A 1 238 ? 114.179 -16.269 81.757 1.00 17.32 237 TYR A O 1
ATOM 1671 N N . GLU A 1 239 ? 112.454 -14.834 81.932 1.00 15.41 238 GLU A N 1
ATOM 1672 C CA . GLU A 1 239 ? 113.006 -13.889 80.970 1.00 14.53 238 GLU A CA 1
ATOM 1673 C C . GLU A 1 239 ? 112.865 -12.477 81.491 1.00 16.29 238 GLU A C 1
ATOM 1674 O O . GLU A 1 239 ? 111.864 -12.141 82.121 1.00 15.25 238 GLU A O 1
ATOM 1680 N N . GLU A 1 240 ? 113.856 -11.642 81.216 1.00 16.39 239 GLU A N 1
ATOM 1681 C CA . GLU A 1 240 ? 113.770 -10.235 81.558 1.00 16.18 239 GLU A CA 1
ATOM 1682 C C . GLU A 1 240 ? 114.489 -9.454 80.472 1.00 19.66 239 GLU A C 1
ATOM 1683 O O . GLU A 1 240 ? 115.355 -9.998 79.781 1.00 19.82 239 GLU A O 1
ATOM 1689 N N . SER A 1 241 ? 114.122 -8.186 80.323 1.00 17.92 240 SER A N 1
ATOM 1690 C CA . SER A 1 241 ? 114.685 -7.311 79.298 1.00 20.58 240 SER A CA 1
ATOM 1691 C C . SER A 1 241 ? 114.157 -5.913 79.594 1.00 22.59 240 SER A C 1
ATOM 1692 O O . SER A 1 241 ? 113.271 -5.765 80.429 1.00 20.18 240 SER A O 1
ATOM 1695 N N . PRO A 1 242 ? 114.703 -4.876 78.933 1.00 22.16 241 PRO A N 1
ATOM 1696 C CA . PRO A 1 242 ? 114.202 -3.528 79.222 1.00 23.21 241 PRO A CA 1
ATOM 1697 C C . PRO A 1 242 ? 112.699 -3.392 79.008 1.00 21.71 241 PRO A C 1
ATOM 1698 O O . PRO A 1 242 ? 112.157 -3.909 78.028 1.00 22.62 241 PRO A O 1
ATOM 1702 N N . GLY A 1 243 ? 112.032 -2.712 79.931 1.00 20.05 242 GLY A N 1
ATOM 1703 C CA . GLY A 1 243 ? 110.596 -2.559 79.824 1.00 20.04 242 GLY A CA 1
ATOM 1704 C C . GLY A 1 243 ? 109.948 -2.059 81.091 1.00 20.15 242 GLY A C 1
ATOM 1705 O O . GLY A 1 243 ? 110.486 -2.193 82.194 1.00 19.97 242 GLY A O 1
ATOM 1706 N N . GLU A 1 244 ? 108.774 -1.469 80.914 1.00 19.80 243 GLU A N 1
ATOM 1707 C CA . GLU A 1 244 ? 107.967 -0.976 82.010 1.00 19.92 243 GLU A CA 1
ATOM 1708 C C . GLU A 1 244 ? 106.633 -1.722 82.037 1.00 16.52 243 GLU A C 1
ATOM 1709 O O . GLU A 1 244 ? 106.422 -2.672 81.270 1.00 17.36 243 GLU A O 1
ATOM 1715 N N . HIS A 1 245 ? 105.737 -1.283 82.912 1.00 17.09 244 HIS A N 1
ATOM 1716 C CA . HIS A 1 245 ? 104.414 -1.892 83.044 1.00 16.92 244 HIS A CA 1
ATOM 1717 C C . HIS A 1 245 ? 103.495 -1.304 81.987 1.00 15.82 244 HIS A C 1
ATOM 1718 O O . HIS A 1 245 ? 102.643 -0.461 82.282 1.00 17.86 244 HIS A O 1
ATOM 1725 N N . GLU A 1 246 ? 103.672 -1.750 80.755 1.00 16.06 245 GLU A N 1
ATOM 1726 C CA . GLU A 1 246 ? 102.926 -1.191 79.645 1.00 16.32 245 GLU A CA 1
ATOM 1727 C C . GLU A 1 246 ? 102.784 -2.200 78.524 1.00 15.02 245 GLU A C 1
ATOM 1728 O O . GLU A 1 246 ? 103.535 -3.181 78.439 1.00 14.16 245 GLU A O 1
ATOM 1734 N N . TRP A 1 247 ? 101.837 -1.927 77.633 1.00 14.42 246 TRP A N 1
ATOM 1735 C CA . TRP A 1 247 ? 101.376 -2.907 76.663 1.00 14.67 246 TRP A CA 1
ATOM 1736 C C . TRP A 1 247 ? 102.306 -3.202 75.488 1.00 14.56 246 TRP A C 1
ATOM 1737 O O . TRP A 1 247 ? 102.194 -4.266 74.880 1.00 14.80 246 TRP A O 1
ATOM 1748 N N . GLY A 1 248 ? 103.205 -2.274 75.157 1.00 14.51 247 GLY A N 1
ATOM 1749 C CA . GLY A 1 248 ? 104.239 -2.567 74.176 1.00 16.71 247 GLY A CA 1
ATOM 1750 C C . GLY A 1 248 ? 105.046 -3.790 74.588 1.00 14.56 247 GLY A C 1
ATOM 1751 O O . GLY A 1 248 ? 105.278 -4.700 73.792 1.00 14.75 247 GLY A O 1
ATOM 1752 N N . TYR A 1 249 ? 105.450 -3.823 75.851 1.00 14.29 248 TYR A N 1
ATOM 1753 C CA . TYR A 1 249 ? 106.209 -4.954 76.371 1.00 14.54 248 TYR A CA 1
ATOM 1754 C C . TYR A 1 249 ? 105.387 -6.253 76.327 1.00 12.57 248 TYR A C 1
ATOM 1755 O O . TYR A 1 249 ? 105.886 -7.285 75.895 1.00 14.33 248 TYR A O 1
ATOM 1764 N N . TRP A 1 250 ? 104.122 -6.207 76.735 1.00 13.23 249 TRP A N 1
ATOM 1765 C CA . TRP A 1 250 ? 103.305 -7.427 76.735 1.00 13.72 249 TRP A CA 1
ATOM 1766 C C . TRP A 1 250 ? 102.962 -7.915 75.330 1.00 13.05 249 TRP A C 1
ATOM 1767 O O . TRP A 1 250 ? 102.850 -9.119 75.102 1.00 14.97 249 TRP A O 1
ATOM 1778 N N . ASP A 1 251 ? 102.811 -6.986 74.388 1.00 13.30 250 ASP A N 1
ATOM 1779 C CA . ASP A 1 251 ? 102.572 -7.343 72.998 1.00 13.48 250 ASP A CA 1
ATOM 1780 C C . ASP A 1 251 ? 103.755 -8.145 72.459 1.00 16.14 250 ASP A C 1
ATOM 1781 O O . ASP A 1 251 ? 103.569 -9.120 71.731 1.00 15.74 250 ASP A O 1
ATOM 1786 N N . ALA A 1 252 ? 104.970 -7.738 72.816 1.00 14.85 251 ALA A N 1
ATOM 1787 C CA . ALA A 1 252 ? 106.165 -8.465 72.410 1.00 15.69 251 ALA A CA 1
ATOM 1788 C C . ALA A 1 252 ? 106.267 -9.792 73.156 1.00 14.90 251 ALA A C 1
ATOM 1789 O O . ALA A 1 252 ? 106.490 -10.845 72.558 1.00 16.06 251 ALA A O 1
ATOM 1791 N N . GLN A 1 253 ? 106.105 -9.742 74.472 1.00 13.71 252 GLN A N 1
ATOM 1792 C CA . GLN A 1 253 ? 106.312 -10.931 75.286 1.00 14.82 252 GLN A CA 1
ATOM 1793 C C . GLN A 1 253 ? 105.267 -12.023 75.077 1.00 14.44 252 GLN A C 1
ATOM 1794 O O . GLN A 1 253 ? 105.584 -13.211 75.199 1.00 15.15 252 GLN A O 1
ATOM 1800 N N . ILE A 1 254 ? 104.026 -11.651 74.767 1.00 15.07 253 ILE A N 1
ATOM 1801 C CA . ILE A 1 254 ? 102.997 -12.679 74.598 1.00 15.41 253 ILE A CA 1
ATOM 1802 C C . ILE A 1 254 ? 103.306 -13.588 73.401 1.00 14.03 253 ILE A C 1
ATOM 1803 O O . ILE A 1 254 ? 102.953 -14.770 73.401 1.00 13.71 253 ILE A O 1
ATOM 1808 N N . GLN A 1 255 ? 104.008 -13.049 72.403 1.00 14.87 254 GLN A N 1
ATOM 1809 C CA . GLN A 1 255 ? 104.462 -13.865 71.270 1.00 15.49 254 GLN A CA 1
ATOM 1810 C C . GLN A 1 255 ? 105.447 -14.949 71.717 1.00 14.06 254 GLN A C 1
ATOM 1811 O O . GLN A 1 255 ? 105.394 -16.082 71.236 1.00 15.31 254 GLN A O 1
ATOM 1817 N N . ARG A 1 256 ? 106.321 -14.607 72.661 1.00 14.91 255 ARG A N 1
ATOM 1818 C CA . ARG A 1 256 ? 107.278 -15.573 73.191 1.00 17.02 255 ARG A CA 1
ATOM 1819 C C . ARG A 1 256 ? 106.556 -16.616 74.033 1.00 15.20 255 ARG A C 1
ATOM 1820 O O . ARG A 1 256 ? 106.853 -17.806 73.956 1.00 16.35 255 ARG A O 1
ATOM 1828 N N . VAL A 1 257 ? 105.579 -16.181 74.820 1.00 14.00 256 VAL A N 1
ATOM 1829 C CA . VAL A 1 257 ? 104.790 -17.124 75.597 1.00 14.79 256 VAL A CA 1
ATOM 1830 C C . VAL A 1 257 ? 104.052 -18.101 74.682 1.00 14.58 256 VAL A C 1
ATOM 1831 O O . VAL A 1 257 ? 104.023 -19.303 74.948 1.00 15.29 256 VAL A O 1
ATOM 1835 N N . LEU A 1 258 ? 103.460 -17.590 73.602 1.00 14.25 257 LEU A N 1
ATOM 1836 C CA . LEU A 1 258 ? 102.747 -18.449 72.663 1.00 14.81 257 LEU A CA 1
ATOM 1837 C C . LEU A 1 258 ? 103.659 -19.525 72.060 1.00 14.27 257 LEU A C 1
ATOM 1838 O O . LEU A 1 258 ? 103.261 -20.678 71.946 1.00 17.24 257 LEU A O 1
ATOM 1843 N N . ALA A 1 259 ? 104.881 -19.149 71.696 1.00 15.27 258 ALA A N 1
ATOM 1844 C CA . ALA A 1 259 ? 105.831 -20.102 71.117 1.00 16.32 258 ALA A CA 1
ATOM 1845 C C . ALA A 1 259 ? 106.256 -21.163 72.121 1.00 18.15 258 ALA A C 1
ATOM 1846 O O . ALA A 1 259 ? 106.616 -22.287 71.750 1.00 19.97 258 ALA A O 1
ATOM 1848 N N . TRP A 1 260 ? 106.215 -20.789 73.393 1.00 17.01 259 TRP A N 1
ATOM 1849 C CA . TRP A 1 260 ? 106.654 -21.625 74.498 1.00 17.50 259 TRP A CA 1
ATOM 1850 C C . TRP A 1 260 ? 105.590 -22.625 74.954 1.00 16.82 259 TRP A C 1
ATOM 1851 O O . TRP A 1 260 ? 105.909 -23.633 75.585 1.00 18.57 259 TRP A O 1
ATOM 1862 N N . LEU A 1 261 ? 104.323 -22.356 74.640 1.00 15.69 260 LEU A N 1
ATOM 1863 C CA . LEU A 1 261 ? 103.245 -23.241 75.076 1.00 16.59 260 LEU A CA 1
ATOM 1864 C C . LEU A 1 261 ? 103.469 -24.665 74.582 1.00 19.17 260 LEU A C 1
ATOM 1865 O O . LEU A 1 261 ? 103.860 -24.871 73.437 1.00 18.31 260 LEU A O 1
ATOM 1870 N N . PRO A 1 262 ? 103.227 -25.656 75.449 1.00 17.22 261 PRO A N 1
ATOM 1871 C CA . PRO A 1 262 ? 103.344 -27.056 75.022 1.00 19.23 261 PRO A CA 1
ATOM 1872 C C . PRO A 1 262 ? 102.092 -27.490 74.259 1.00 18.68 261 PRO A C 1
ATOM 1873 O O . PRO A 1 262 ? 101.301 -28.319 74.719 1.00 20.24 261 PRO A O 1
ATOM 1877 N N . LEU A 1 263 ? 101.918 -26.908 73.080 1.00 19.52 262 LEU A N 1
ATOM 1878 C CA . LEU A 1 263 ? 100.701 -27.097 72.305 1.00 22.23 262 LEU A CA 1
ATOM 1879 C C . LEU A 1 263 ? 100.818 -28.295 71.368 1.00 25.46 262 LEU A C 1
ATOM 1880 O O . LEU A 1 263 ? 101.804 -28.424 70.641 1.00 27.25 262 LEU A O 1
ATOM 1885 N N . HIS B 1 1 ? 65.886 7.709 63.051 1.00 32.47 0 HIS B N 1
ATOM 1886 C CA . HIS B 1 1 ? 66.731 6.586 63.441 1.00 26.94 0 HIS B CA 1
ATOM 1887 C C . HIS B 1 1 ? 67.456 6.867 64.748 1.00 22.88 0 HIS B C 1
ATOM 1888 O O . HIS B 1 1 ? 67.727 8.022 65.072 1.00 26.11 0 HIS B O 1
ATOM 1895 N N . MET B 1 2 ? 67.761 5.802 65.493 1.00 22.84 1 MET B N 1
ATOM 1896 C CA . MET B 1 2 ? 68.626 5.882 66.665 1.00 19.96 1 MET B CA 1
ATOM 1897 C C . MET B 1 2 ? 69.958 5.222 66.319 1.00 17.71 1 MET B C 1
ATOM 1898 O O . MET B 1 2 ? 69.991 4.165 65.681 1.00 21.91 1 MET B O 1
ATOM 1903 N N . ALA B 1 3 ? 71.050 5.855 66.709 1.00 15.66 2 ALA B N 1
ATOM 1904 C CA . ALA B 1 3 ? 72.346 5.208 66.621 1.00 14.74 2 ALA B CA 1
ATOM 1905 C C . ALA B 1 3 ? 72.670 4.558 67.970 1.00 13.44 2 ALA B C 1
ATOM 1906 O O . ALA B 1 3 ? 72.426 5.141 69.035 1.00 15.32 2 ALA B O 1
ATOM 1908 N N . LEU B 1 4 ? 73.207 3.338 67.920 1.00 11.44 3 LEU B N 1
ATOM 1909 C CA . LEU B 1 4 ? 73.534 2.580 69.126 1.00 13.35 3 LEU B CA 1
ATOM 1910 C C . LEU B 1 4 ? 75.043 2.542 69.340 1.00 12.58 3 LEU B C 1
ATOM 1911 O O . LEU B 1 4 ? 75.802 2.264 68.399 1.00 13.50 3 LEU B O 1
ATOM 1916 N N . PHE B 1 5 ? 75.480 2.809 70.575 1.00 12.63 4 PHE B N 1
ATOM 1917 C CA . PHE B 1 5 ? 76.900 2.827 70.906 1.00 12.45 4 PHE B CA 1
ATOM 1918 C C . PHE B 1 5 ? 77.194 1.925 72.080 1.00 13.32 4 PHE B C 1
ATOM 1919 O O . PHE B 1 5 ? 76.625 2.094 73.169 1.00 14.34 4 PHE B O 1
ATOM 1927 N N . GLN B 1 6 ? 78.072 0.952 71.850 1.00 10.95 5 GLN B N 1
ATOM 1928 C CA . GLN B 1 6 ? 78.649 0.185 72.935 1.00 12.56 5 GLN B CA 1
ATOM 1929 C C . GLN B 1 6 ? 79.989 0.821 73.234 1.00 13.21 5 GLN B C 1
ATOM 1930 O O . GLN B 1 6 ? 80.886 0.830 72.382 1.00 13.83 5 GLN B O 1
ATOM 1936 N N . CYS B 1 7 ? 80.112 1.358 74.448 1.00 12.30 6 CYS B N 1
ATOM 1937 C CA . CYS B 1 7 ? 81.220 2.220 74.846 1.00 12.84 6 CYS B CA 1
ATOM 1938 C C . CYS B 1 7 ? 82.063 1.527 75.887 1.00 12.08 6 CYS B C 1
ATOM 1939 O O . CYS B 1 7 ? 81.574 1.198 76.969 1.00 14.42 6 CYS B O 1
ATOM 1942 N N . ASP B 1 8 ? 83.328 1.294 75.565 1.00 12.45 7 ASP B N 1
ATOM 1943 C CA . ASP B 1 8 ? 84.261 0.717 76.515 1.00 13.55 7 ASP B CA 1
ATOM 1944 C C . ASP B 1 8 ? 85.260 1.804 76.887 1.00 14.30 7 ASP B C 1
ATOM 1945 O O . ASP B 1 8 ? 86.107 2.200 76.072 1.00 14.99 7 ASP B O 1
ATOM 1950 N N . PHE B 1 9 ? 85.169 2.281 78.124 1.00 13.64 8 PHE B N 1
ATOM 1951 C CA . PHE B 1 9 ? 85.924 3.453 78.550 1.00 13.31 8 PHE B CA 1
ATOM 1952 C C . PHE B 1 9 ? 86.531 3.224 79.923 1.00 13.35 8 PHE B C 1
ATOM 1953 O O . PHE B 1 9 ? 86.226 2.233 80.593 1.00 15.11 8 PHE B O 1
ATOM 1961 N N . PHE B 1 10 ? 87.370 4.160 80.354 1.00 12.93 9 PHE B N 1
ATOM 1962 C CA . PHE B 1 10 ? 88.013 4.052 81.645 1.00 11.70 9 PHE B CA 1
ATOM 1963 C C . PHE B 1 10 ? 87.363 4.972 82.666 1.00 15.00 9 PHE B C 1
ATOM 1964 O O . PHE B 1 10 ? 87.182 6.172 82.419 1.00 15.72 9 PHE B O 1
ATOM 1972 N N . SER B 1 11 ? 87.025 4.416 83.827 1.00 14.02 10 SER B N 1
ATOM 1973 C CA . SER B 1 11 ? 86.572 5.246 84.931 1.00 14.69 10 SER B CA 1
ATOM 1974 C C . SER B 1 11 ? 87.713 5.504 85.901 1.00 14.90 10 SER B C 1
ATOM 1975 O O . SER B 1 11 ? 88.232 4.577 86.539 1.00 14.30 10 SER B O 1
ATOM 1978 N N . ASP B 1 12 ? 88.085 6.774 86.027 1.00 15.28 11 ASP B N 1
ATOM 1979 C CA . ASP B 1 12 ? 89.084 7.191 87.003 1.00 17.57 11 ASP B CA 1
ATOM 1980 C C . ASP B 1 12 ? 88.581 7.049 88.439 1.00 16.83 11 ASP B C 1
ATOM 1981 O O . ASP B 1 12 ? 89.346 6.686 89.343 1.00 16.56 11 ASP B O 1
ATOM 1986 N N . VAL B 1 13 ? 87.294 7.320 88.653 1.00 15.33 12 VAL B N 1
ATOM 1987 C CA . VAL B 1 13 ? 86.706 7.180 89.981 1.00 16.97 12 VAL B CA 1
ATOM 1988 C C . VAL B 1 13 ? 86.749 5.728 90.455 1.00 14.29 12 VAL B C 1
ATOM 1989 O O . VAL B 1 13 ? 87.134 5.454 91.599 1.00 15.27 12 VAL B O 1
ATOM 1993 N N . LEU B 1 14 ? 86.382 4.800 89.576 1.00 13.95 13 LEU B N 1
ATOM 1994 C CA . LEU B 1 14 ? 86.398 3.381 89.927 1.00 13.49 13 LEU B CA 1
ATOM 1995 C C . LEU B 1 14 ? 87.789 2.767 89.791 1.00 15.01 13 LEU B C 1
ATOM 1996 O O . LEU B 1 14 ? 88.067 1.725 90.381 1.00 15.10 13 LEU B O 1
ATOM 2001 N N . GLY B 1 15 ? 88.662 3.416 89.024 1.00 13.38 14 GLY B N 1
ATOM 2002 C CA . GLY B 1 15 ? 89.946 2.833 88.675 1.00 14.19 14 GLY B CA 1
ATOM 20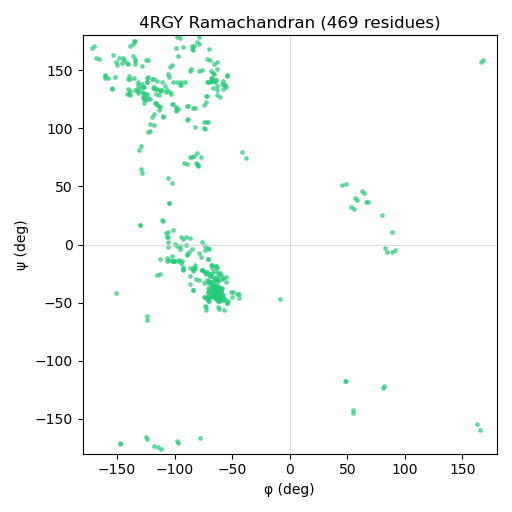03 C C . GLY B 1 15 ? 89.723 1.579 87.860 1.00 14.26 14 GLY B C 1
ATOM 2004 O O . GLY B 1 15 ? 90.362 0.550 88.093 1.00 13.51 14 GLY B O 1
ATOM 2005 N N . LEU B 1 16 ? 88.829 1.662 86.878 1.00 13.14 15 LEU B N 1
ATOM 2006 C CA . LEU B 1 16 ? 88.388 0.452 86.188 1.00 13.33 15 LEU B CA 1
ATOM 2007 C C . LEU B 1 16 ? 87.897 0.710 84.776 1.00 13.32 15 LEU B C 1
ATOM 2008 O O . LEU B 1 16 ? 87.119 1.639 84.536 1.00 14.54 15 LEU B O 1
ATOM 2013 N N . SER B 1 17 ? 88.360 -0.119 83.846 1.00 12.64 16 SER B N 1
ATOM 2014 C CA . SER B 1 17 ? 87.807 -0.165 82.501 1.00 13.08 16 SER B CA 1
ATOM 2015 C C . SER B 1 17 ? 86.433 -0.803 82.581 1.00 14.74 16 SER B C 1
ATOM 2016 O O . SER B 1 17 ? 86.273 -1.893 83.134 1.00 14.69 16 SER B O 1
ATOM 2019 N N . THR B 1 18 ? 85.445 -0.124 82.013 1.00 13.03 17 THR B N 1
ATOM 2020 C CA . THR B 1 18 ? 84.065 -0.551 82.146 1.00 12.22 17 THR B CA 1
ATOM 2021 C C . THR B 1 18 ? 83.310 -0.187 80.861 1.00 12.90 17 THR B C 1
ATOM 2022 O O . THR B 1 18 ? 83.929 0.228 79.869 1.00 13.11 17 THR B O 1
ATOM 2026 N N . SER B 1 19 ? 81.989 -0.351 80.869 1.00 12.43 18 SER B N 1
ATOM 2027 C CA . SER B 1 19 ? 81.207 -0.203 79.647 1.00 12.25 18 SER B CA 1
ATOM 2028 C C . SER B 1 19 ? 79.883 0.484 79.906 1.00 12.35 18 SER B C 1
ATOM 2029 O O . SER B 1 19 ? 79.352 0.433 81.015 1.00 12.73 18 SER B O 1
ATOM 2032 N N . MET B 1 20 ? 79.335 1.092 78.862 1.00 11.92 19 MET B N 1
ATOM 2033 C CA . MET B 1 20 ? 77.961 1.571 78.899 1.00 10.85 19 MET B CA 1
ATOM 2034 C C . MET B 1 20 ? 77.374 1.468 77.506 1.00 11.70 19 MET B C 1
ATOM 2035 O O . MET B 1 20 ? 78.100 1.365 76.525 1.00 12.53 19 MET B O 1
ATOM 2040 N N . THR B 1 21 ? 76.053 1.481 77.438 1.00 10.32 20 THR B N 1
ATOM 2041 C CA . THR B 1 21 ? 75.332 1.483 76.182 1.00 11.33 20 THR B CA 1
ATOM 2042 C C . THR B 1 21 ? 74.645 2.832 76.062 1.00 12.66 20 THR B C 1
ATOM 2043 O O . THR B 1 21 ? 74.000 3.295 77.015 1.00 12.38 20 THR B O 1
ATOM 2047 N N . VAL B 1 22 ? 74.763 3.460 74.896 1.00 12.72 21 VAL B N 1
ATOM 2048 C CA . VAL B 1 22 ? 74.145 4.759 74.670 1.00 11.85 21 VAL B CA 1
ATOM 2049 C C . VAL B 1 22 ? 73.357 4.696 73.372 1.00 11.98 21 VAL B C 1
ATOM 2050 O O . VAL B 1 22 ? 73.834 4.139 72.372 1.00 12.81 21 VAL B O 1
ATOM 2054 N N . ILE B 1 23 ? 72.135 5.223 73.391 1.00 11.71 22 ILE B N 1
ATOM 2055 C CA . ILE B 1 23 ? 71.409 5.422 72.146 1.00 11.81 22 ILE B CA 1
ATOM 2056 C C . ILE B 1 23 ? 71.199 6.911 71.914 1.00 14.34 22 ILE B C 1
ATOM 2057 O O . ILE B 1 23 ? 70.862 7.658 72.844 1.00 12.60 22 ILE B O 1
ATOM 2062 N N . LEU B 1 24 ? 71.473 7.333 70.680 1.00 12.94 23 LEU B N 1
ATOM 2063 C CA . LEU B 1 24 ? 71.403 8.741 70.285 1.00 15.30 23 LEU B CA 1
ATOM 2064 C C . LEU B 1 24 ? 70.467 8.894 69.109 1.00 16.48 23 LEU B C 1
ATOM 2065 O O . LEU B 1 24 ? 70.498 8.077 68.191 1.00 17.47 23 LEU B O 1
ATOM 2070 N N . PRO B 1 25 ? 69.651 9.957 69.103 1.00 15.65 24 PRO B N 1
ATOM 2071 C CA . PRO B 1 25 ? 68.912 10.275 67.883 1.00 18.82 24 PRO B CA 1
ATOM 2072 C C . PRO B 1 25 ? 69.870 10.651 66.759 1.00 19.79 24 PRO B C 1
ATOM 2073 O O . PRO B 1 25 ? 70.877 11.315 67.006 1.00 20.50 24 PRO B O 1
ATOM 2077 N N . GLN B 1 26 ? 69.556 10.227 65.539 1.00 21.00 25 GLN B N 1
ATOM 2078 C CA . GLN B 1 26 ? 70.343 10.632 64.374 1.00 24.66 25 GLN B CA 1
ATOM 2079 C C . GLN B 1 26 ? 69.735 11.852 63.694 1.00 29.03 25 GLN B C 1
ATOM 2080 O O . GLN B 1 26 ? 68.519 11.947 63.558 1.00 34.62 25 GLN B O 1
ATOM 2086 N N . GLU B 1 27 ? 70.588 12.775 63.259 1.00 30.45 26 GLU B N 1
ATOM 2087 C CA . GLU B 1 27 ? 70.128 13.996 62.594 1.00 35.51 26 GLU B CA 1
ATOM 2088 C C . GLU B 1 27 ? 69.405 13.713 61.278 1.00 37.04 26 GLU B C 1
ATOM 2089 O O . GLU B 1 27 ? 69.717 12.746 60.581 1.00 38.02 26 GLU B O 1
ATOM 2095 N N . GLU B 1 42 ? 72.479 19.352 71.647 1.00 26.98 41 GLU B N 1
ATOM 2096 C CA . GLU B 1 42 ? 72.439 19.048 73.070 1.00 24.79 41 GLU B CA 1
ATOM 2097 C C . GLU B 1 42 ? 71.169 18.286 73.412 1.00 24.76 41 GLU B C 1
ATOM 2098 O O . GLU B 1 42 ? 70.246 18.852 74.006 1.00 25.97 41 GLU B O 1
ATOM 2104 N N . HIS B 1 43 ? 71.128 17.005 73.047 1.00 18.64 42 HIS B N 1
ATOM 2105 C CA . HIS B 1 43 ? 69.932 16.193 73.259 1.00 17.70 42 HIS B CA 1
ATOM 2106 C C . HIS B 1 43 ? 69.620 16.044 74.738 1.00 17.73 42 HIS B C 1
ATOM 2107 O O . HIS B 1 43 ? 70.503 15.731 75.535 1.00 16.24 42 HIS B O 1
ATOM 2114 N N . PRO B 1 44 ? 68.346 16.248 75.109 1.00 16.93 43 PRO B N 1
ATOM 2115 C CA . PRO B 1 44 ? 67.904 15.864 76.449 1.00 17.32 43 PRO B CA 1
ATOM 2116 C C . PRO B 1 44 ? 68.256 14.392 76.652 1.00 16.49 43 PRO B C 1
ATOM 2117 O O . PRO B 1 44 ? 68.240 13.625 75.678 1.00 15.62 43 PRO B O 1
ATOM 2121 N N . THR B 1 45 ? 68.600 14.020 77.881 1.00 14.51 44 THR B N 1
ATOM 2122 C CA . THR B 1 45 ? 69.137 12.689 78.147 1.00 15.59 44 THR B CA 1
ATOM 2123 C C . THR B 1 45 ? 68.459 12.012 79.323 1.00 14.05 44 THR B C 1
ATOM 2124 O O . THR B 1 45 ? 68.289 12.610 80.388 1.00 14.77 44 THR B O 1
ATOM 2128 N N . LEU B 1 46 ? 68.073 10.758 79.111 1.00 13.27 45 LEU B N 1
ATOM 2129 C CA . LEU B 1 46 ? 67.576 9.905 80.179 1.00 14.37 45 LEU B CA 1
ATOM 2130 C C . LEU B 1 46 ? 68.691 8.957 80.587 1.00 12.05 45 LEU B C 1
ATOM 2131 O O . LEU B 1 46 ? 69.201 8.202 79.756 1.00 13.54 45 LEU B O 1
ATOM 2136 N N . PHE B 1 47 ? 69.080 9.012 81.854 1.00 11.52 46 PHE B N 1
ATOM 2137 C CA . PHE B 1 47 ? 70.009 8.034 82.424 1.00 12.74 46 PHE B CA 1
ATOM 2138 C C . PHE B 1 47 ? 69.147 6.899 82.941 1.00 12.44 46 PHE B C 1
ATOM 2139 O O . PHE B 1 47 ? 68.264 7.122 83.775 1.00 12.87 46 PHE B O 1
ATOM 2147 N N . LEU B 1 48 ? 69.356 5.704 82.389 1.00 10.76 47 LEU B N 1
ATOM 2148 C CA . LEU B 1 48 ? 68.460 4.570 82.601 1.00 11.10 47 LEU B CA 1
ATOM 2149 C C . LEU B 1 48 ? 69.241 3.464 83.287 1.00 11.75 47 LEU B C 1
ATOM 2150 O O . LEU B 1 48 ? 70.191 2.894 82.719 1.00 11.84 47 LEU B O 1
ATOM 2155 N N . LEU B 1 49 ? 68.868 3.201 84.540 1.00 11.72 48 LEU B N 1
ATOM 2156 C CA . LEU B 1 49 ? 69.682 2.410 85.458 1.00 11.26 48 LEU B CA 1
ATOM 2157 C C . LEU B 1 49 ? 69.214 0.960 85.618 1.00 10.31 48 LEU B C 1
ATOM 2158 O O . LEU B 1 49 ? 68.010 0.681 85.695 1.00 11.17 48 LEU B O 1
ATOM 2163 N N . HIS B 1 50 ? 70.173 0.042 85.688 1.00 11.16 49 HIS B N 1
ATOM 2164 C CA . HIS B 1 50 ? 69.863 -1.382 85.761 1.00 11.15 49 HIS B CA 1
ATOM 2165 C C . HIS B 1 50 ? 69.590 -1.841 87.188 1.00 11.15 49 HIS B C 1
ATOM 2166 O O . HIS B 1 50 ? 69.815 -1.105 88.156 1.00 10.81 49 HIS B O 1
ATOM 2173 N N . GLY B 1 51 ? 69.118 -3.080 87.312 1.00 11.19 50 GLY B N 1
ATOM 2174 C CA . GLY B 1 51 ? 68.749 -3.645 88.591 1.00 13.13 50 GLY B CA 1
ATOM 2175 C C . GLY B 1 51 ? 69.836 -4.511 89.197 1.00 11.52 50 GLY B C 1
ATOM 2176 O O . GLY B 1 51 ? 70.990 -4.522 88.728 1.00 11.27 50 GLY B O 1
ATOM 2177 N N . LEU B 1 52 ? 69.474 -5.228 90.257 1.00 12.96 51 LEU B N 1
ATOM 2178 C CA . LEU B 1 52 ? 70.432 -6.046 90.992 1.00 12.71 51 LEU B CA 1
ATOM 2179 C C . LEU B 1 52 ? 70.782 -7.295 90.207 1.00 12.94 51 LEU B C 1
ATOM 2180 O O . LEU B 1 52 ? 69.899 -8.079 89.898 1.00 15.30 51 LEU B O 1
ATOM 2185 N N . SER B 1 53 ? 72.070 -7.440 89.894 1.00 13.01 52 SER B N 1
ATOM 2186 C CA . SER B 1 53 ? 72.674 -8.527 89.103 1.00 13.01 52 SER B CA 1
ATOM 2187 C C . SER B 1 53 ? 72.741 -8.188 87.619 1.00 14.06 52 SER B C 1
ATOM 2188 O O . SER B 1 53 ? 73.335 -8.943 86.845 1.00 13.73 52 SER B O 1
ATOM 2191 N N . ASP B 1 54 ? 72.176 -7.046 87.224 1.00 11.66 53 ASP B N 1
ATOM 2192 C CA . ASP B 1 54 ? 72.197 -6.631 85.818 1.00 12.71 53 ASP B CA 1
ATOM 2193 C C . ASP B 1 54 ? 73.487 -5.907 85.444 1.00 11.47 53 ASP B C 1
ATOM 2194 O O . ASP B 1 54 ? 74.263 -5.497 86.323 1.00 11.67 53 ASP B O 1
ATOM 2199 N N . ASP B 1 55 ? 73.685 -5.734 84.140 1.00 12.40 54 ASP B N 1
ATOM 2200 C CA . ASP B 1 55 ? 74.716 -4.838 83.632 1.00 11.50 54 ASP B CA 1
ATOM 2201 C C . ASP B 1 55 ? 74.098 -3.806 82.692 1.00 12.29 54 ASP B C 1
ATOM 2202 O O . ASP B 1 55 ? 72.868 -3.641 82.661 1.00 12.13 54 ASP B O 1
ATOM 2207 N N . HIS B 1 56 ? 74.957 -3.109 81.959 1.00 12.83 55 HIS B N 1
ATOM 2208 C CA . HIS B 1 56 ? 74.557 -2.027 81.068 1.00 12.22 55 HIS B CA 1
ATOM 2209 C C . HIS B 1 56 ? 73.821 -2.505 79.817 1.00 12.61 55 HIS B C 1
ATOM 2210 O O . HIS B 1 56 ? 73.422 -1.678 78.997 1.00 13.63 55 HIS B O 1
ATOM 2217 N N . THR B 1 57 ? 73.674 -3.823 79.639 1.00 11.10 56 THR B N 1
ATOM 2218 C CA . THR B 1 57 ? 73.052 -4.354 78.412 1.00 11.42 56 THR B CA 1
ATOM 2219 C C . THR B 1 57 ? 71.589 -4.745 78.578 1.00 10.65 56 THR B C 1
ATOM 2220 O O . THR B 1 57 ? 70.896 -4.975 77.589 1.00 12.61 56 THR B O 1
ATOM 2224 N N . ILE B 1 58 ? 71.128 -4.850 79.814 1.00 12.23 57 ILE B N 1
ATOM 2225 C CA . ILE B 1 58 ? 69.857 -5.521 80.055 1.00 12.07 57 ILE B CA 1
ATOM 2226 C C . ILE B 1 58 ? 68.654 -4.726 79.537 1.00 12.29 57 ILE B C 1
ATOM 2227 O O . ILE B 1 58 ? 67.737 -5.308 78.975 1.00 12.26 57 ILE B O 1
ATOM 2232 N N . TRP B 1 59 ? 68.665 -3.403 79.679 1.00 10.96 58 TRP B N 1
ATOM 2233 C CA . TRP B 1 59 ? 67.563 -2.604 79.143 1.00 12.81 58 TRP B CA 1
ATOM 2234 C C . TRP B 1 59 ? 67.389 -2.785 77.635 1.00 12.34 58 TRP B C 1
ATOM 2235 O O . TRP B 1 59 ? 66.271 -2.962 77.152 1.00 12.42 58 TRP B O 1
ATOM 2246 N N . LEU B 1 60 ? 68.494 -2.789 76.888 1.00 11.78 59 LEU B N 1
ATOM 2247 C CA . LEU B 1 60 ? 68.400 -2.944 75.435 1.00 12.31 59 LEU B CA 1
ATOM 2248 C C . LEU B 1 60 ? 67.878 -4.328 75.066 1.00 11.68 59 LEU B C 1
ATOM 2249 O O . LEU B 1 60 ? 67.090 -4.475 74.123 1.00 12.29 59 LEU B O 1
ATOM 2254 N N . ARG B 1 61 ? 68.334 -5.340 75.796 1.00 12.05 60 ARG B N 1
ATOM 2255 C CA . ARG B 1 61 ? 68.030 -6.725 75.468 1.00 12.77 60 ARG B CA 1
ATOM 2256 C C . ARG B 1 61 ? 66.596 -7.107 75.821 1.00 12.59 60 ARG B C 1
ATOM 2257 O O . ARG B 1 61 ? 65.906 -7.710 75.005 1.00 15.57 60 ARG B O 1
ATOM 2265 N N . ARG B 1 62 ? 66.135 -6.729 77.008 1.00 11.78 61 ARG B N 1
ATOM 2266 C CA . ARG B 1 62 ? 64.857 -7.241 77.534 1.00 12.18 61 ARG B CA 1
ATOM 2267 C C . ARG B 1 62 ? 63.674 -6.320 77.342 1.00 12.42 61 ARG B C 1
ATOM 2268 O O . ARG B 1 62 ? 62.568 -6.653 77.755 1.00 12.39 61 ARG B O 1
ATOM 2276 N N . THR B 1 63 ? 63.905 -5.150 76.752 1.00 12.17 62 THR B N 1
ATOM 2277 C CA . THR B 1 63 ? 62.820 -4.238 76.403 1.00 12.34 62 THR B CA 1
ATOM 2278 C C . THR B 1 63 ? 63.033 -3.713 74.989 1.00 12.39 62 THR B C 1
ATOM 2279 O O . THR B 1 63 ? 64.081 -3.963 74.368 1.00 11.35 62 THR B O 1
ATOM 2283 N N . SER B 1 64 ? 62.072 -2.950 74.492 1.00 12.95 63 SER B N 1
ATOM 2284 C CA . SER B 1 64 ? 62.244 -2.246 73.232 1.00 13.40 63 SER B CA 1
ATOM 2285 C C . SER B 1 64 ? 62.494 -0.755 73.453 1.00 11.95 63 SER B C 1
ATOM 2286 O O . SER B 1 64 ? 62.061 0.079 72.653 1.00 12.89 63 SER B O 1
ATOM 2289 N N . ILE B 1 65 ? 63.215 -0.434 74.523 1.00 11.69 64 ILE B N 1
ATOM 2290 C CA . ILE B 1 65 ? 63.544 0.953 74.836 1.00 12.58 64 ILE B CA 1
ATOM 2291 C C . ILE B 1 65 ? 64.010 1.793 73.627 1.00 12.16 64 ILE B C 1
ATOM 2292 O O . ILE B 1 65 ? 63.574 2.939 73.478 1.00 12.79 64 ILE B O 1
ATOM 2297 N N . GLU B 1 66 ? 64.867 1.245 72.759 1.00 12.53 65 GLU B N 1
ATOM 2298 C CA . GLU B 1 66 ? 65.359 2.041 71.633 1.00 13.44 65 GLU B CA 1
ATOM 2299 C C . GLU B 1 66 ? 64.206 2.473 70.734 1.00 13.86 65 GLU B C 1
ATOM 2300 O O . GLU B 1 66 ? 64.166 3.609 70.267 1.00 14.11 65 GLU B O 1
ATOM 2306 N N . ARG B 1 67 ? 63.269 1.561 70.511 1.00 13.29 66 ARG B N 1
ATOM 2307 C CA . ARG B 1 67 ? 62.083 1.875 69.718 1.00 14.36 66 ARG B CA 1
ATOM 2308 C C . ARG B 1 67 ? 61.177 2.878 70.436 1.00 15.29 66 ARG B C 1
ATOM 2309 O O . ARG B 1 67 ? 60.665 3.810 69.817 1.00 15.91 66 ARG B O 1
ATOM 2317 N N . TYR B 1 68 ? 61.019 2.715 71.745 1.00 13.61 67 TYR B N 1
ATOM 2318 C CA . TYR B 1 68 ? 60.114 3.576 72.499 1.00 14.97 67 TYR B CA 1
ATOM 2319 C C . TYR B 1 68 ? 60.541 5.045 72.489 1.00 15.20 67 TYR B C 1
ATOM 2320 O O . TYR B 1 68 ? 59.692 5.933 72.567 1.00 18.44 67 TYR B O 1
ATOM 2329 N N . VAL B 1 69 ? 61.843 5.313 72.392 1.00 13.83 68 VAL B N 1
ATOM 2330 C CA . VAL B 1 69 ? 62.322 6.699 72.419 1.00 16.41 68 VAL B CA 1
ATOM 2331 C C . VAL B 1 69 ? 62.515 7.281 71.022 1.00 18.39 68 VAL B C 1
ATOM 2332 O O . VAL B 1 69 ? 62.867 8.449 70.869 1.00 17.19 68 VAL B O 1
ATOM 2336 N N . ALA B 1 70 ? 62.262 6.465 70.005 1.00 18.68 69 ALA B N 1
ATOM 2337 C CA . ALA B 1 70 ? 62.679 6.798 68.637 1.00 23.70 69 ALA B CA 1
ATOM 2338 C C . ALA B 1 70 ? 62.182 8.149 68.103 1.00 25.70 69 ALA B C 1
ATOM 2339 O O . ALA B 1 70 ? 62.882 8.796 67.326 1.00 27.93 69 ALA B O 1
ATOM 2341 N N . GLU B 1 71 ? 61.001 8.595 68.523 1.00 23.03 70 GLU B N 1
ATOM 2342 C CA . GLU B 1 71 ? 60.496 9.868 68.000 1.00 27.17 70 GLU B CA 1
ATOM 2343 C C . GLU B 1 71 ? 60.570 11.022 68.999 1.00 27.20 70 GLU B C 1
ATOM 2344 O O . GLU B 1 71 ? 60.022 12.103 68.761 1.00 27.78 70 GLU B O 1
ATOM 2350 N N . MET B 1 72 ? 61.272 10.802 70.104 1.00 20.83 71 MET B N 1
ATOM 2351 C CA . MET B 1 72 ? 61.230 11.741 71.216 1.00 19.89 71 MET B CA 1
ATOM 2352 C C . MET B 1 72 ? 62.341 12.787 71.214 1.00 17.97 71 MET B C 1
ATOM 2353 O O . MET B 1 72 ? 62.259 13.776 71.946 1.00 19.99 71 MET B O 1
ATOM 2358 N N . GLY B 1 73 ? 63.384 12.579 70.409 1.00 17.94 72 GLY B N 1
ATOM 2359 C CA . GLY B 1 73 ? 64.537 13.460 70.437 1.00 17.04 72 GLY B CA 1
ATOM 2360 C C . GLY B 1 73 ? 65.285 13.318 71.751 1.00 16.53 72 GLY B C 1
ATOM 2361 O O . GLY B 1 73 ? 65.807 14.290 72.300 1.00 20.94 72 GLY B O 1
ATOM 2362 N N . LEU B 1 74 ? 65.330 12.086 72.249 1.00 16.25 73 LEU B N 1
ATOM 2363 C CA . LEU B 1 74 ? 65.816 11.808 73.590 1.00 13.96 73 LEU B CA 1
ATOM 2364 C C . LEU B 1 74 ? 66.951 10.811 73.495 1.00 15.81 73 LEU B C 1
ATOM 2365 O O . LEU B 1 74 ? 66.785 9.749 72.898 1.00 15.75 73 LEU B O 1
ATOM 2370 N N . ALA B 1 75 ? 68.094 11.154 74.078 1.00 14.88 74 ALA B N 1
ATOM 2371 C CA . ALA B 1 75 ? 69.209 10.220 74.210 1.00 13.97 74 ALA B CA 1
ATOM 2372 C C . ALA B 1 75 ? 69.032 9.402 75.490 1.00 13.96 74 ALA B C 1
ATOM 2373 O O . ALA B 1 75 ? 68.424 9.867 76.460 1.00 13.46 74 ALA B O 1
ATOM 2375 N N . VAL B 1 76 ? 69.526 8.166 75.469 1.00 12.89 75 VAL B N 1
ATOM 2376 C CA . VAL B 1 76 ? 69.480 7.301 76.642 1.00 12.41 75 VAL B CA 1
ATOM 2377 C C . VAL B 1 76 ? 70.878 6.771 76.947 1.00 11.33 75 VAL B C 1
ATOM 2378 O O . VAL B 1 76 ? 71.574 6.253 76.062 1.00 13.61 75 VAL B O 1
ATOM 2382 N N . VAL B 1 77 ? 71.275 6.903 78.207 1.00 11.69 76 VAL B N 1
ATOM 2383 C CA . VAL B 1 77 ? 72.582 6.459 78.678 1.00 12.42 76 VAL B CA 1
ATOM 2384 C C . VAL B 1 77 ? 72.370 5.336 79.697 1.00 11.59 76 VAL B C 1
ATOM 2385 O O . VAL B 1 77 ? 71.682 5.529 80.690 1.00 12.28 76 VAL B O 1
ATOM 2389 N N . MET B 1 78 ? 72.942 4.162 79.430 1.00 12.07 77 MET B N 1
ATOM 2390 C CA . MET B 1 78 ? 72.727 2.973 80.247 1.00 12.69 77 MET B CA 1
ATOM 2391 C C . MET B 1 78 ? 74.067 2.446 80.763 1.00 12.45 77 MET B C 1
ATOM 2392 O O . MET B 1 78 ? 74.778 1.731 80.052 1.00 11.41 77 MET B O 1
ATOM 2397 N N . PRO B 1 79 ? 74.434 2.815 82.002 1.00 11.45 78 PRO B N 1
ATOM 2398 C CA . PRO B 1 79 ? 75.738 2.442 82.566 1.00 12.00 78 PRO B CA 1
ATOM 2399 C C . PRO B 1 79 ? 75.665 1.184 83.418 1.00 12.94 78 PRO B C 1
ATOM 2400 O O . PRO B 1 79 ? 74.582 0.625 83.623 1.00 11.92 78 PRO B O 1
ATOM 2404 N N . ALA B 1 80 ? 76.821 0.758 83.914 1.00 13.28 79 ALA B N 1
ATOM 2405 C CA . ALA B 1 80 ? 76.948 -0.431 84.753 1.00 10.91 79 ALA B CA 1
ATOM 2406 C C . ALA B 1 80 ? 77.502 -0.044 86.116 1.00 12.03 79 ALA B C 1
ATOM 2407 O O . ALA B 1 80 ? 78.455 0.732 86.189 1.00 14.15 79 ALA B O 1
ATOM 2409 N N . VAL B 1 81 ? 76.903 -0.562 87.188 1.00 11.69 80 VAL B N 1
ATOM 2410 C CA . VAL B 1 81 ? 77.405 -0.302 88.541 1.00 10.75 80 VAL B CA 1
ATOM 2411 C C . VAL B 1 81 ? 77.580 -1.558 89.383 1.00 12.22 80 VAL B C 1
ATOM 2412 O O . VAL B 1 81 ? 77.723 -1.482 90.607 1.00 12.30 80 VAL B O 1
ATOM 2416 N N . HIS B 1 82 ? 77.596 -2.709 88.722 1.00 12.72 81 HIS B N 1
ATOM 2417 C CA . HIS B 1 82 ? 77.791 -3.983 89.414 1.00 13.59 81 HIS B CA 1
ATOM 2418 C C . HIS B 1 82 ? 76.761 -4.160 90.539 1.00 13.16 81 HIS B C 1
ATOM 2419 O O . HIS B 1 82 ? 75.616 -3.745 90.363 1.00 13.33 81 HIS B O 1
ATOM 2426 N N . ARG B 1 83 ? 77.136 -4.744 91.680 1.00 12.30 82 ARG B N 1
ATOM 2427 C CA . ARG B 1 83 ? 76.163 -4.990 92.743 1.00 14.24 82 ARG B CA 1
ATOM 2428 C C . ARG B 1 83 ? 76.398 -3.979 93.854 1.00 14.44 82 ARG B C 1
ATOM 2429 O O . ARG B 1 83 ? 76.636 -4.349 95.004 1.00 18.96 82 ARG B O 1
ATOM 2437 N N . SER B 1 84 ? 76.334 -2.698 93.505 1.00 14.18 83 SER B N 1
ATOM 2438 C CA . SER B 1 84 ? 76.744 -1.630 94.417 1.00 12.64 83 SER B CA 1
ATOM 2439 C C . SER B 1 84 ? 75.613 -0.823 95.029 1.00 12.19 83 SER B C 1
ATOM 2440 O O . SER B 1 84 ? 75.865 -0.031 95.926 1.00 11.98 83 SER B O 1
ATOM 2443 N N . PHE B 1 85 ? 74.395 -0.986 94.532 1.00 12.03 84 PHE B N 1
ATOM 2444 C CA . PHE B 1 85 ? 73.284 -0.154 94.984 1.00 11.57 84 PHE B CA 1
ATOM 2445 C C . PHE B 1 85 ? 73.588 1.336 94.820 1.00 11.08 84 PHE B C 1
ATOM 2446 O O . PHE B 1 85 ? 73.102 2.161 95.594 1.00 12.76 84 PHE B O 1
ATOM 2454 N N . TYR B 1 86 ? 74.393 1.684 93.811 1.00 11.98 85 TYR B N 1
ATOM 2455 C CA . TYR B 1 86 ? 74.634 3.095 93.476 1.00 11.16 85 TYR B CA 1
ATOM 2456 C C . TYR B 1 86 ? 75.212 3.842 94.672 1.00 12.27 85 TYR B C 1
ATOM 2457 O O . TYR B 1 86 ? 74.888 5.006 94.921 1.00 12.70 85 TYR B O 1
ATOM 2466 N N . THR B 1 87 ? 76.081 3.150 95.399 1.00 10.89 86 THR B N 1
ATOM 2467 C CA . THR B 1 87 ? 76.629 3.630 96.664 1.00 10.65 86 THR B CA 1
ATOM 2468 C C . THR B 1 87 ? 78.156 3.682 96.623 1.00 11.26 86 THR B C 1
ATOM 2469 O O . THR B 1 87 ? 78.805 2.824 96.007 1.00 12.72 86 THR B O 1
ATOM 2473 N N . ASP B 1 88 ? 78.733 4.691 97.279 1.00 11.92 87 ASP B N 1
ATOM 2474 C CA . ASP B 1 88 ? 80.168 4.707 97.546 1.00 14.37 87 ASP B CA 1
ATOM 2475 C C . ASP B 1 88 ? 80.375 3.693 98.662 1.00 13.28 87 ASP B C 1
ATOM 2476 O O . ASP B 1 88 ? 80.122 3.970 99.836 1.00 14.51 87 ASP B O 1
ATOM 2481 N N . MET B 1 89 ? 80.817 2.501 98.279 1.00 13.07 88 MET B N 1
ATOM 2482 C CA . MET B 1 89 ? 80.781 1.349 99.160 1.00 13.10 88 MET B CA 1
ATOM 2483 C C . MET B 1 89 ? 81.738 1.476 100.328 1.00 15.19 88 MET B C 1
ATOM 2484 O O . MET B 1 89 ? 82.857 1.960 100.175 1.00 16.05 88 MET B O 1
ATOM 2489 N N . ALA B 1 90 ? 81.287 1.019 101.489 1.00 14.04 89 ALA B N 1
ATOM 2490 C CA . ALA B 1 90 ? 82.126 0.965 102.676 1.00 15.01 89 ALA B CA 1
ATOM 2491 C C . ALA B 1 90 ? 83.298 0.019 102.430 1.00 15.28 89 ALA B C 1
ATOM 2492 O O . ALA B 1 90 ? 84.418 0.278 102.887 1.00 17.77 89 ALA B O 1
ATOM 2494 N N . HIS B 1 91 ? 83.034 -1.083 101.726 1.00 14.24 90 HIS B N 1
ATOM 2495 C CA . HIS B 1 91 ? 84.073 -2.030 101.323 1.00 15.56 90 HIS B CA 1
ATOM 2496 C C . HIS B 1 91 ? 83.906 -2.318 99.852 1.00 15.65 90 HIS B C 1
ATOM 2497 O O . HIS B 1 91 ? 83.298 -3.317 99.455 1.00 18.44 90 HIS B O 1
ATOM 2504 N N . GLY B 1 92 ? 84.423 -1.414 99.035 1.00 15.33 91 GLY B N 1
ATOM 2505 C CA . GLY B 1 92 ? 84.275 -1.542 97.609 1.00 14.54 91 GLY B CA 1
ATOM 2506 C C . GLY B 1 92 ? 84.611 -0.245 96.915 1.00 16.95 91 GLY B C 1
ATOM 2507 O O . GLY B 1 92 ? 85.285 0.625 97.472 1.00 21.47 91 GLY B O 1
ATOM 2508 N N . LEU B 1 93 ? 84.126 -0.104 95.694 1.00 13.75 92 LEU B N 1
ATOM 2509 C CA . LEU B 1 93 ? 84.458 1.054 94.887 1.00 13.80 92 LEU B CA 1
ATOM 2510 C C . LEU B 1 93 ? 83.436 2.171 95.036 1.00 12.25 92 LEU B C 1
ATOM 2511 O O . LEU B 1 93 ? 82.346 1.981 95.608 1.00 13.18 92 LEU B O 1
ATOM 2516 N N . GLN B 1 94 ? 83.783 3.328 94.491 1.00 13.79 93 GLN B N 1
ATOM 2517 C CA . GLN B 1 94 ? 83.020 4.547 94.709 1.00 13.35 93 GLN B CA 1
ATOM 2518 C C . GLN B 1 94 ? 81.954 4.738 93.631 1.00 11.63 93 GLN B C 1
ATOM 2519 O O . GLN B 1 94 ? 82.012 5.660 92.813 1.00 13.03 93 GLN B O 1
ATOM 2525 N N . TYR B 1 95 ? 80.939 3.878 93.680 1.00 12.64 94 TYR B N 1
ATOM 2526 C CA . TYR B 1 95 ? 79.920 3.849 92.633 1.00 12.61 94 TYR B CA 1
ATOM 2527 C C . TYR B 1 95 ? 78.934 5.028 92.656 1.00 11.52 94 TYR B C 1
ATOM 2528 O O . TYR B 1 95 ? 78.358 5.359 91.621 1.00 12.33 94 TYR B O 1
ATOM 2537 N N . TRP B 1 96 ? 78.745 5.655 93.814 1.00 13.15 95 TRP B N 1
ATOM 2538 C CA . TRP B 1 96 ? 77.908 6.856 93.898 1.00 12.31 95 TRP B CA 1
ATOM 2539 C C . TRP B 1 96 ? 78.617 8.046 93.253 1.00 13.23 95 TRP B C 1
ATOM 2540 O O . TRP B 1 96 ? 78.023 8.785 92.465 1.00 12.70 95 TRP B O 1
ATOM 2551 N N . THR B 1 97 ? 79.889 8.238 93.587 1.00 11.95 96 THR B N 1
ATOM 2552 C CA . THR B 1 97 ? 80.654 9.310 92.960 1.00 13.22 96 THR B CA 1
ATOM 2553 C C . THR B 1 97 ? 80.734 9.057 91.450 1.00 13.27 96 THR B C 1
ATOM 2554 O O . THR B 1 97 ? 80.640 9.983 90.652 1.00 14.16 96 THR B O 1
ATOM 2558 N N . PHE B 1 98 ? 80.906 7.794 91.062 1.00 11.63 97 PHE B N 1
ATOM 2559 C CA . PHE B 1 98 ? 80.850 7.434 89.649 1.00 13.67 97 PHE B CA 1
ATOM 2560 C C . PHE B 1 98 ? 79.528 7.829 89.003 1.00 12.63 97 PHE B C 1
ATOM 2561 O O . PHE B 1 98 ? 79.514 8.572 88.012 1.00 13.40 97 PHE B O 1
ATOM 2569 N N . ILE B 1 99 ? 78.408 7.353 89.549 1.00 12.65 98 ILE B N 1
ATOM 2570 C CA . ILE B 1 99 ? 77.141 7.550 88.854 1.00 14.54 98 ILE B CA 1
ATOM 2571 C C . ILE B 1 99 ? 76.665 9.008 88.893 1.00 12.68 98 ILE B C 1
ATOM 2572 O O . ILE B 1 99 ? 76.001 9.465 87.961 1.00 13.72 98 ILE B O 1
ATOM 2577 N N . SER B 1 100 ? 77.013 9.727 89.960 1.00 12.43 99 SER B N 1
ATOM 2578 C CA . SER B 1 100 ? 76.492 11.081 90.178 1.00 13.36 99 SER B CA 1
ATOM 2579 C C . SER B 1 100 ? 77.387 12.172 89.607 1.00 13.89 99 SER B C 1
ATOM 2580 O O . SER B 1 100 ? 76.916 13.278 89.342 1.00 18.57 99 SER B O 1
ATOM 2583 N N . GLU B 1 101 ? 78.669 11.865 89.397 1.00 15.86 100 GLU B N 1
ATOM 2584 C CA . GLU B 1 101 ? 79.625 12.871 88.918 1.00 15.70 100 GLU B CA 1
ATOM 2585 C C . GLU B 1 101 ? 80.345 12.456 87.639 1.00 16.56 100 GLU B C 1
ATOM 2586 O O . GLU B 1 101 ? 80.219 13.121 86.600 1.00 16.30 100 GLU B O 1
ATOM 2592 N N . GLU B 1 102 ? 81.095 11.359 87.705 1.00 14.38 101 GLU B N 1
ATOM 2593 C CA . GLU B 1 102 ? 81.968 10.998 86.596 1.00 14.26 101 GLU B CA 1
ATOM 2594 C C . GLU B 1 102 ? 81.220 10.517 85.367 1.00 15.33 101 GLU B C 1
ATOM 2595 O O . GLU B 1 102 ? 81.510 10.946 84.253 1.00 15.04 101 GLU B O 1
ATOM 2601 N N . LEU B 1 103 ? 80.240 9.641 85.562 1.00 13.36 102 LEU B N 1
ATOM 2602 C CA . LEU B 1 103 ? 79.563 9.058 84.408 1.00 14.60 102 LEU B CA 1
ATOM 2603 C C . LEU B 1 103 ? 78.833 10.094 83.543 1.00 15.60 102 LEU B C 1
ATOM 2604 O O . LEU B 1 103 ? 79.003 10.105 82.318 1.00 13.92 102 LEU B O 1
ATOM 2609 N N . PRO B 1 104 ? 78.029 10.979 84.164 1.00 12.96 103 PRO B N 1
ATOM 2610 C CA . PRO B 1 104 ? 77.373 11.970 83.305 1.00 15.53 103 PRO B CA 1
ATOM 2611 C C . PRO B 1 104 ? 78.391 12.861 82.595 1.00 14.34 103 PRO B C 1
ATOM 2612 O O . PRO B 1 104 ? 78.168 13.226 81.445 1.00 14.45 103 PRO B O 1
ATOM 2616 N N . ALA B 1 105 ? 79.484 13.196 83.267 1.00 14.99 104 ALA B N 1
ATOM 2617 C CA . ALA B 1 105 ? 80.532 14.009 82.651 1.00 14.76 104 ALA B CA 1
ATOM 2618 C C . ALA B 1 105 ? 81.157 13.297 81.452 1.00 15.66 104 ALA B C 1
ATOM 2619 O O . ALA B 1 105 ? 81.359 13.906 80.404 1.00 15.85 104 ALA B O 1
ATOM 2621 N N . LEU B 1 106 ? 81.442 12.005 81.600 1.00 14.50 105 LEU B N 1
ATOM 2622 C CA . LEU B 1 106 ? 82.035 11.249 80.509 1.00 15.15 105 LEU B CA 1
ATOM 2623 C C . LEU B 1 106 ? 81.066 11.158 79.349 1.00 14.22 105 LEU B C 1
ATOM 2624 O O . LEU B 1 106 ? 81.441 11.385 78.209 1.00 15.46 105 LEU B O 1
ATOM 2629 N N . ALA B 1 107 ? 79.805 10.841 79.636 1.00 12.73 106 ALA B N 1
ATOM 2630 C CA . ALA B 1 107 ? 78.825 10.720 78.568 1.00 12.42 106 ALA B CA 1
ATOM 2631 C C . ALA B 1 107 ? 78.686 12.043 77.821 1.00 13.62 106 ALA B C 1
ATOM 2632 O O . ALA B 1 107 ? 78.591 12.062 76.594 1.00 13.63 106 ALA B O 1
ATOM 2634 N N . ARG B 1 108 ? 78.675 13.150 78.557 1.00 14.26 107 ARG B N 1
ATOM 2635 C CA . ARG B 1 108 ? 78.569 14.470 77.934 1.00 15.66 107 ARG B CA 1
ATOM 2636 C C . ARG B 1 108 ? 79.823 14.862 77.154 1.00 16.84 107 ARG B C 1
ATOM 2637 O O . ARG B 1 108 ? 79.753 15.664 76.219 1.00 16.81 107 ARG B O 1
ATOM 2645 N N . SER B 1 109 ? 80.963 14.292 77.523 1.00 15.69 108 SER B N 1
ATOM 2646 C CA . SER B 1 109 ? 82.212 14.578 76.814 1.00 17.03 108 SER B CA 1
ATOM 2647 C C . SER B 1 109 ? 82.293 13.793 75.503 1.00 17.83 108 SER B C 1
ATOM 2648 O O . SER B 1 109 ? 82.900 14.260 74.535 1.00 18.64 108 SER B O 1
ATOM 2651 N N . PHE B 1 110 ? 81.683 12.608 75.472 1.00 14.31 109 PHE B N 1
ATOM 2652 C CA . PHE B 1 110 ? 81.688 11.763 74.278 1.00 14.13 109 PHE B CA 1
ATOM 2653 C C . PHE B 1 110 ? 80.604 12.134 73.270 1.00 13.40 109 PHE B C 1
ATOM 2654 O O . PHE B 1 110 ? 80.818 12.057 72.053 1.00 15.09 109 PHE B O 1
ATOM 2662 N N . PHE B 1 111 ? 79.421 12.481 73.778 1.00 13.35 110 PHE B N 1
ATOM 2663 C CA . PHE B 1 111 ? 78.225 12.557 72.950 1.00 13.00 110 PHE B CA 1
ATOM 2664 C C . PHE B 1 111 ? 77.585 13.938 73.070 1.00 13.97 110 PHE B C 1
ATOM 2665 O O . PHE B 1 111 ? 77.830 14.650 74.050 1.00 15.33 110 PHE B O 1
ATOM 2673 N N . PRO B 1 112 ? 76.766 14.317 72.078 1.00 13.99 111 PRO B N 1
ATOM 2674 C CA . PRO B 1 112 ? 76.140 15.645 72.067 1.00 15.76 111 PRO B CA 1
ATOM 2675 C C . PRO B 1 112 ? 74.918 15.707 72.986 1.00 16.61 111 PRO B C 1
ATOM 2676 O O . PRO B 1 112 ? 73.780 15.835 72.527 1.00 17.08 111 PRO B O 1
ATOM 2680 N N . LEU B 1 113 ? 75.184 15.620 74.287 1.00 14.51 112 LEU B N 1
ATOM 2681 C CA . LEU B 1 113 ? 74.130 15.542 75.297 1.00 16.03 112 LEU B CA 1
ATOM 2682 C C . LEU B 1 113 ? 73.967 16.853 76.055 1.00 17.31 112 LEU B C 1
ATOM 2683 O O . LEU B 1 113 ? 74.938 17.576 76.312 1.00 17.26 112 LEU B O 1
ATOM 2688 N N . ALA B 1 114 ? 72.730 17.136 76.440 1.00 17.07 113 ALA B N 1
ATOM 2689 C CA . ALA B 1 114 ? 72.420 18.325 77.218 1.00 17.34 113 ALA B CA 1
ATOM 2690 C C . ALA B 1 114 ? 73.047 18.258 78.595 1.00 16.87 113 ALA B C 1
ATOM 2691 O O . ALA B 1 114 ? 73.297 17.178 79.130 1.00 17.90 113 ALA B O 1
ATOM 2693 N N . THR B 1 115 ? 73.278 19.431 79.173 1.00 19.12 114 THR B N 1
ATOM 2694 C CA . THR B 1 115 ? 73.758 19.547 80.544 1.00 20.17 114 THR B CA 1
ATOM 2695 C C . THR B 1 115 ? 72.698 20.161 81.452 1.00 19.84 114 THR B C 1
ATOM 2696 O O . THR B 1 115 ? 72.701 19.943 82.663 1.00 22.97 114 THR B O 1
ATOM 2700 N N . ALA B 1 116 ? 71.801 20.941 80.862 1.00 19.74 115 ALA B N 1
ATOM 2701 C CA . ALA B 1 116 ? 70.752 21.614 81.625 1.00 20.18 115 ALA B CA 1
ATOM 2702 C C . ALA B 1 116 ? 69.872 20.651 82.411 1.00 19.79 115 ALA B C 1
ATOM 2703 O O . ALA B 1 116 ? 69.412 19.625 81.901 1.00 17.67 115 ALA B O 1
ATOM 2705 N N . ARG B 1 117 ? 69.650 21.012 83.666 1.00 19.66 116 ARG B N 1
ATOM 2706 C CA . ARG B 1 117 ? 68.705 20.335 84.534 1.00 19.79 116 ARG B CA 1
ATOM 2707 C C . ARG B 1 117 ? 67.367 20.012 83.850 1.00 18.97 116 ARG B C 1
ATOM 2708 O O . ARG B 1 117 ? 66.864 18.884 83.957 1.00 16.92 116 ARG B O 1
ATOM 2716 N N . GLU B 1 118 ? 66.804 20.983 83.132 1.00 18.92 117 GLU B N 1
ATOM 2717 C CA . GLU B 1 118 ? 65.497 20.813 82.494 1.00 20.67 117 GLU B CA 1
ATOM 2718 C C . GLU B 1 118 ? 65.494 19.715 81.440 1.00 17.74 117 GLU B C 1
ATOM 2719 O O . GLU B 1 118 ? 64.443 19.188 81.096 1.00 18.47 117 GLU B O 1
ATOM 2725 N N . ASP B 1 119 ? 66.680 19.370 80.944 1.00 17.72 118 ASP B N 1
ATOM 2726 C CA . ASP B 1 119 ? 66.812 18.379 79.885 1.00 17.63 118 ASP B CA 1
ATOM 2727 C C . ASP B 1 119 ? 67.463 17.086 80.380 1.00 16.87 118 ASP B C 1
ATOM 2728 O O . ASP B 1 119 ? 68.007 16.315 79.584 1.00 17.10 118 ASP B O 1
ATOM 2733 N N . THR B 1 120 ? 67.419 16.851 81.687 1.00 15.34 119 THR B N 1
ATOM 2734 C CA . THR B 1 120 ? 68.086 15.693 82.279 1.00 15.59 119 THR B CA 1
ATOM 2735 C C . THR B 1 120 ? 67.133 14.882 83.154 1.00 16.64 119 THR B C 1
ATOM 2736 O O . THR B 1 120 ? 66.502 15.421 84.067 1.00 15.71 119 THR B O 1
ATOM 2740 N N . PHE B 1 121 ? 67.032 13.580 82.880 1.00 13.01 120 PHE B N 1
ATOM 2741 C CA . PHE B 1 121 ? 66.091 12.724 83.599 1.00 14.54 120 PHE B CA 1
ATOM 2742 C C . PHE B 1 121 ? 66.788 11.438 84.004 1.00 13.09 120 PHE B C 1
ATOM 2743 O O . PHE B 1 121 ? 67.803 11.062 83.407 1.00 13.13 120 PHE B O 1
ATOM 2751 N N . VAL B 1 122 ? 66.262 10.767 85.021 1.00 13.00 121 VAL B N 1
ATOM 2752 C CA . VAL B 1 122 ? 66.826 9.488 85.449 1.00 12.69 121 VAL B CA 1
ATOM 2753 C C . VAL B 1 122 ? 65.709 8.516 85.827 1.00 12.04 121 VAL B C 1
ATOM 2754 O O . VAL B 1 122 ? 64.690 8.915 86.394 1.00 13.11 121 VAL B O 1
ATOM 2758 N N . ALA B 1 123 ? 65.882 7.239 85.496 1.00 11.28 122 ALA B N 1
ATOM 2759 C CA . ALA B 1 123 ? 64.907 6.213 85.849 1.00 12.18 122 ALA B CA 1
ATOM 2760 C C . ALA B 1 123 ? 65.637 4.894 86.018 1.00 11.14 122 ALA B C 1
ATOM 2761 O O . ALA B 1 123 ? 66.724 4.707 85.463 1.00 12.59 122 ALA B O 1
ATOM 2763 N N . GLY B 1 124 ? 65.053 3.970 86.767 1.00 11.88 123 GLY B N 1
ATOM 2764 C CA . GLY B 1 124 ? 65.658 2.657 86.919 1.00 12.22 123 GLY B CA 1
ATOM 2765 C C . GLY B 1 124 ? 64.709 1.674 87.557 1.00 11.12 123 GLY B C 1
ATOM 2766 O O . GLY B 1 124 ? 63.727 2.071 88.192 1.00 11.36 123 GLY B O 1
ATOM 2767 N N . LEU B 1 125 ? 64.989 0.385 87.378 1.00 11.39 124 LEU B N 1
ATOM 2768 C CA . LEU B 1 125 ? 64.234 -0.662 88.056 1.00 12.69 124 LEU B CA 1
ATOM 2769 C C . LEU B 1 125 ? 65.031 -1.224 89.244 1.00 11.54 124 LEU B C 1
ATOM 2770 O O . LEU B 1 125 ? 66.265 -1.190 89.236 1.00 11.42 124 LEU B O 1
ATOM 2775 N N . SER B 1 126 ? 64.317 -1.766 90.225 1.00 12.96 125 SER B N 1
ATOM 2776 C CA . SER B 1 126 ? 64.880 -2.266 91.479 1.00 11.11 125 SER B CA 1
ATOM 2777 C C . SER B 1 126 ? 65.825 -1.321 92.179 1.00 13.74 125 SER B C 1
ATOM 2778 O O . SER B 1 126 ? 65.497 -0.213 92.650 1.00 12.29 125 SER B O 1
ATOM 2781 N N . MET B 1 127 ? 67.024 -1.870 92.240 1.00 13.26 126 MET B N 1
ATOM 2782 C CA . MET B 1 127 ? 68.240 -1.255 92.693 1.00 12.69 126 MET B CA 1
ATOM 2783 C C . MET B 1 127 ? 68.456 0.075 92.002 1.00 11.18 126 MET B C 1
ATOM 2784 O O . MET B 1 127 ? 68.879 1.038 92.647 1.00 12.54 126 MET B O 1
ATOM 2789 N N . GLY B 1 128 ? 68.157 0.115 90.698 1.00 10.97 127 GLY B N 1
ATOM 2790 C CA . GLY B 1 128 ? 68.268 1.334 89.912 1.00 11.86 127 GLY B CA 1
ATOM 2791 C C . GLY B 1 128 ? 67.144 2.322 90.143 1.00 11.01 127 GLY B C 1
ATOM 2792 O O . GLY B 1 128 ? 67.308 3.511 89.846 1.00 12.36 127 GLY B O 1
ATOM 2793 N N . GLY B 1 129 ? 65.998 1.843 90.628 1.00 11.16 128 GLY B N 1
ATOM 2794 C CA . GLY B 1 129 ? 64.926 2.733 91.057 1.00 12.38 128 GLY B CA 1
ATOM 2795 C C . GLY B 1 129 ? 65.354 3.475 92.312 1.00 11.45 128 GLY B C 1
ATOM 2796 O O . GLY B 1 129 ? 65.140 4.701 92.448 1.00 11.81 128 GLY B O 1
ATOM 2797 N N . TYR B 1 130 ? 65.941 2.737 93.251 1.00 10.03 129 TYR B N 1
ATOM 2798 C CA . TYR B 1 130 ? 66.598 3.344 94.401 1.00 9.92 129 TYR B CA 1
ATOM 2799 C C . TYR B 1 130 ? 67.645 4.354 93.927 1.00 12.05 129 TYR B C 1
ATOM 2800 O O . TYR B 1 130 ? 67.677 5.494 94.393 1.00 12.15 129 TYR B O 1
ATOM 2809 N N . GLY B 1 131 ? 68.513 3.934 93.008 1.00 11.50 130 GLY B N 1
ATOM 2810 C CA . GLY B 1 131 ? 69.544 4.821 92.498 1.00 12.18 130 GLY B CA 1
ATOM 2811 C C . GLY B 1 131 ? 68.983 6.084 91.862 1.00 11.79 130 GLY B C 1
ATOM 2812 O O . GLY B 1 131 ? 69.512 7.178 92.092 1.00 11.99 130 GLY B O 1
ATOM 2813 N N . ALA B 1 132 ? 67.938 5.943 91.045 1.00 10.77 131 ALA B N 1
ATOM 2814 C CA . ALA B 1 132 ? 67.328 7.092 90.379 1.00 11.89 131 ALA B CA 1
ATOM 2815 C C . ALA B 1 132 ? 66.754 8.104 91.371 1.00 12.31 131 ALA B C 1
ATOM 2816 O O . ALA B 1 132 ? 66.973 9.308 91.232 1.00 12.78 131 ALA B O 1
ATOM 2818 N N . LEU B 1 133 ? 65.991 7.627 92.348 1.00 11.67 132 LEU B N 1
ATOM 2819 C CA . LEU B 1 133 ? 65.411 8.539 93.328 1.00 11.67 132 LEU B CA 1
ATOM 2820 C C . LEU B 1 133 ? 66.498 9.167 94.205 1.00 13.51 132 LEU B C 1
ATOM 2821 O O . LEU B 1 133 ? 66.406 10.347 94.555 1.00 13.31 132 LEU B O 1
ATOM 2826 N N . LYS B 1 134 ? 67.542 8.401 94.518 1.00 11.82 133 LYS B N 1
ATOM 2827 C CA . LYS B 1 134 ? 68.659 8.938 95.297 1.00 12.50 133 LYS B CA 1
ATOM 2828 C C . LYS B 1 134 ? 69.323 10.075 94.521 1.00 13.10 133 LYS B C 1
ATOM 2829 O O . LYS B 1 134 ? 69.594 11.141 95.079 1.00 13.60 133 LYS B O 1
ATOM 2835 N N . LEU B 1 135 ? 69.554 9.868 93.225 1.00 13.23 134 LEU B N 1
ATOM 2836 C CA . LEU B 1 135 ? 70.126 10.928 92.396 1.00 13.43 134 LEU B CA 1
ATOM 2837 C C . LEU B 1 135 ? 69.220 12.156 92.372 1.00 13.47 134 LEU B C 1
ATOM 2838 O O . LEU B 1 135 ? 69.681 13.284 92.567 1.00 14.42 134 LEU B O 1
ATOM 2843 N N . GLY B 1 136 ? 67.930 11.946 92.126 1.00 12.60 135 GLY B N 1
ATOM 2844 C CA . GLY B 1 136 ? 67.018 13.072 92.053 1.00 13.23 135 GLY B CA 1
ATOM 2845 C C . GLY B 1 136 ? 66.940 13.842 93.358 1.00 15.65 135 GLY B C 1
ATOM 2846 O O . GLY B 1 136 ? 66.850 15.074 93.374 1.00 15.12 135 GLY B O 1
ATOM 2847 N N . MET B 1 137 ? 66.970 13.125 94.470 1.00 12.44 136 MET B N 1
ATOM 2848 C CA . MET B 1 137 ? 66.764 13.795 95.751 1.00 14.34 136 MET B CA 1
ATOM 2849 C C . MET B 1 137 ? 68.035 14.369 96.366 1.00 14.98 136 MET B C 1
ATOM 2850 O O . MET B 1 137 ? 67.968 15.365 97.090 1.00 16.17 136 MET B O 1
ATOM 2855 N N . ARG B 1 138 ? 69.186 13.777 96.053 1.00 14.61 137 ARG B N 1
ATOM 2856 C CA . ARG B 1 138 ? 70.466 14.317 96.513 1.00 15.66 137 ARG B CA 1
ATOM 2857 C C . ARG B 1 138 ? 70.933 15.457 95.623 1.00 15.21 137 ARG B C 1
ATOM 2858 O O . ARG B 1 138 ? 71.629 16.371 96.083 1.00 18.45 137 ARG B O 1
ATOM 2866 N N . HIS B 1 139 ? 70.555 15.397 94.347 1.00 14.95 138 HIS B N 1
ATOM 2867 C CA . HIS B 1 139 ? 70.935 16.433 93.388 1.00 16.71 138 HIS B CA 1
ATOM 2868 C C . HIS B 1 139 ? 69.743 16.969 92.602 1.00 16.75 138 HIS B C 1
ATOM 2869 O O . HIS B 1 139 ? 69.674 16.812 91.377 1.00 16.66 138 HIS B O 1
ATOM 2876 N N . PRO B 1 140 ? 68.799 17.623 93.301 1.00 16.14 139 PRO B N 1
ATOM 2877 C CA . PRO B 1 140 ? 67.604 18.132 92.620 1.00 17.52 139 PRO B CA 1
ATOM 2878 C C . PRO B 1 140 ? 67.957 19.173 91.556 1.00 16.70 139 PRO B C 1
ATOM 2879 O O . PRO B 1 140 ? 67.207 19.347 90.584 1.00 18.13 139 PRO B O 1
ATOM 2883 N N . GLU B 1 141 ? 69.104 19.825 91.723 1.00 18.67 140 GLU B N 1
ATOM 2884 C CA . GLU B 1 141 ? 69.551 20.854 90.791 1.00 20.75 140 GLU B CA 1
ATOM 2885 C C . GLU B 1 141 ? 70.046 20.268 89.473 1.00 21.63 140 GLU B C 1
ATOM 2886 O O . GLU B 1 141 ? 70.368 21.015 88.548 1.00 23.54 140 GLU B O 1
ATOM 2892 N N . ARG B 1 142 ? 70.105 18.940 89.384 1.00 17.69 141 ARG B N 1
ATOM 2893 C CA . ARG B 1 142 ? 70.654 18.277 88.198 1.00 17.34 141 ARG B CA 1
ATOM 2894 C C . ARG B 1 142 ? 69.625 17.493 87.383 1.00 17.61 141 ARG B C 1
ATOM 2895 O O . ARG B 1 142 ? 69.911 17.075 86.256 1.00 17.90 141 ARG B O 1
ATOM 2903 N N . PHE B 1 143 ? 68.435 17.284 87.948 1.00 15.82 142 PHE B N 1
ATOM 2904 C CA . PHE B 1 143 ? 67.433 16.428 87.316 1.00 16.54 142 PHE B CA 1
ATOM 2905 C C . PHE B 1 143 ? 66.064 17.067 87.293 1.00 15.75 142 PHE B C 1
ATOM 2906 O O . PHE B 1 143 ? 65.604 17.600 88.304 1.00 16.52 142 PHE B O 1
ATOM 2914 N N . ALA B 1 144 ? 65.403 16.999 86.142 1.00 14.77 143 ALA B N 1
ATOM 2915 C CA . ALA B 1 144 ? 64.037 17.482 86.021 1.00 13.74 143 ALA B CA 1
ATOM 2916 C C . ALA B 1 144 ? 63.024 16.441 86.467 1.00 15.27 143 ALA B C 1
ATOM 2917 O O . ALA B 1 144 ? 61.885 16.782 86.796 1.00 15.06 143 ALA B O 1
ATOM 2919 N N . ALA B 1 145 ? 63.417 15.168 86.452 1.00 12.42 144 ALA B N 1
ATOM 2920 C CA . ALA B 1 145 ? 62.492 14.089 86.782 1.00 14.70 144 ALA B CA 1
ATOM 2921 C C . ALA B 1 145 ? 63.284 12.846 87.157 1.00 12.86 144 ALA B C 1
ATOM 2922 O O . ALA B 1 145 ? 64.368 12.604 86.601 1.00 13.30 144 ALA B O 1
ATOM 2924 N N . ALA B 1 146 ? 62.754 12.074 88.103 1.00 13.20 145 ALA B N 1
ATOM 2925 C CA . ALA B 1 146 ? 63.368 10.835 88.570 1.00 11.25 145 ALA B CA 1
ATOM 2926 C C . ALA B 1 146 ? 62.270 9.805 88.759 1.00 11.41 145 ALA B C 1
ATOM 2927 O O . ALA B 1 146 ? 61.231 10.101 89.372 1.00 12.87 145 ALA B O 1
ATOM 2929 N N . ALA B 1 147 ? 62.487 8.596 88.237 1.00 11.87 146 ALA B N 1
ATOM 2930 C CA . ALA B 1 147 ? 61.471 7.549 88.255 1.00 12.40 146 ALA B CA 1
ATOM 2931 C C . ALA B 1 147 ? 62.003 6.209 88.751 1.00 10.31 146 ALA B C 1
ATOM 2932 O O . ALA B 1 147 ? 63.116 5.780 88.377 1.00 11.40 146 ALA B O 1
ATOM 2934 N N . SER B 1 148 ? 61.206 5.560 89.591 1.00 12.74 147 SER B N 1
ATOM 2935 C CA . SER B 1 148 ? 61.526 4.239 90.099 1.00 10.66 147 SER B CA 1
ATOM 2936 C C . SER B 1 148 ? 60.496 3.219 89.636 1.00 10.50 147 SER B C 1
ATOM 2937 O O . SER B 1 148 ? 59.287 3.404 89.829 1.00 11.40 147 SER B O 1
ATOM 2940 N N . LEU B 1 149 ? 60.983 2.118 89.073 1.00 11.88 148 LEU B N 1
ATOM 2941 C CA . LEU B 1 149 ? 60.128 0.994 88.669 1.00 11.90 148 LEU B CA 1
ATOM 2942 C C . LEU B 1 149 ? 60.460 -0.204 89.553 1.00 11.22 148 LEU B C 1
ATOM 2943 O O . LEU B 1 149 ? 61.596 -0.667 89.562 1.00 11.60 148 LEU B O 1
ATOM 2948 N N . SER B 1 150 ? 59.477 -0.691 90.305 1.00 12.05 149 SER B N 1
ATOM 2949 C CA . SER B 1 150 ? 59.682 -1.798 91.229 1.00 12.11 149 SER B CA 1
ATOM 2950 C C . SER B 1 150 ? 60.951 -1.624 92.062 1.00 12.08 149 SER B C 1
ATOM 2951 O O . SER B 1 150 ? 61.809 -2.526 92.131 1.00 11.84 149 SER B O 1
ATOM 2954 N N . GLY B 1 151 ? 61.074 -0.453 92.679 1.00 11.45 150 GLY B N 1
ATOM 2955 C CA . GLY B 1 151 ? 62.302 -0.074 93.354 1.00 11.14 150 GLY B CA 1
ATOM 2956 C C . GLY B 1 151 ? 62.545 -0.732 94.701 1.00 11.98 150 GLY B C 1
ATOM 2957 O O . GLY B 1 151 ? 61.612 -1.086 95.418 1.00 11.45 150 GLY B O 1
ATOM 2958 N N . ALA B 1 152 ? 63.819 -0.908 95.028 1.00 11.69 151 ALA B N 1
ATOM 2959 C CA . ALA B 1 152 ? 64.254 -1.338 96.356 1.00 10.64 151 ALA B CA 1
ATOM 2960 C C . ALA B 1 152 ? 64.380 -0.087 97.215 1.00 12.81 151 ALA B C 1
ATOM 2961 O O . ALA B 1 152 ? 65.484 0.397 97.480 1.00 14.30 151 ALA B O 1
ATOM 2963 N N . LEU B 1 153 ? 63.238 0.450 97.632 1.00 12.74 152 LEU B N 1
ATOM 2964 C CA . LEU B 1 153 ? 63.189 1.823 98.140 1.00 12.64 152 LEU B CA 1
ATOM 2965 C C . LEU B 1 153 ? 63.432 1.958 99.646 1.00 13.27 152 LEU B C 1
ATOM 2966 O O . LEU B 1 153 ? 63.559 3.078 100.154 1.00 15.84 152 LEU B O 1
ATOM 2971 N N . ASP B 1 154 ? 63.486 0.831 100.348 1.00 13.61 153 ASP B N 1
ATOM 2972 C CA . ASP B 1 154 ? 63.865 0.813 101.759 1.00 13.39 153 ASP B CA 1
ATOM 2973 C C . ASP B 1 154 ? 65.142 -0.017 101.930 1.00 14.21 153 ASP B C 1
ATOM 2974 O O . ASP B 1 154 ? 65.100 -1.255 101.911 1.00 16.69 153 ASP B O 1
ATOM 2979 N N . ILE B 1 155 ? 66.273 0.661 102.098 1.00 14.40 154 ILE B N 1
ATOM 2980 C CA . ILE B 1 155 ? 67.549 -0.043 102.223 1.00 14.70 154 ILE B CA 1
ATOM 2981 C C . ILE B 1 155 ? 67.944 -0.340 103.685 1.00 14.93 154 ILE B C 1
ATOM 2982 O O . ILE B 1 155 ? 69.038 -0.855 103.939 1.00 15.73 154 ILE B O 1
ATOM 2987 N N . THR B 1 156 ? 67.061 -0.028 104.639 1.00 14.40 155 THR B N 1
ATOM 2988 C CA . THR B 1 156 ? 67.372 -0.294 106.045 1.00 14.13 155 THR B CA 1
ATOM 2989 C C . THR B 1 156 ? 67.315 -1.789 106.307 1.00 16.56 155 THR B C 1
ATOM 2990 O O . THR B 1 156 ? 66.696 -2.544 105.559 1.00 18.28 155 THR B O 1
ATOM 2994 N N . PHE B 1 157 ? 67.972 -2.208 107.379 1.00 18.42 156 PHE B N 1
ATOM 2995 C CA . PHE B 1 157 ? 68.169 -3.621 107.655 1.00 21.12 156 PHE B CA 1
ATOM 2996 C C . PHE B 1 157 ? 67.383 -4.044 108.883 1.00 26.09 156 PHE B C 1
ATOM 2997 O O . PHE B 1 157 ? 67.536 -3.445 109.941 1.00 26.05 156 PHE B O 1
ATOM 3005 N N . VAL B 1 171 ? 73.621 -10.519 103.984 1.00 23.18 170 VAL B N 1
ATOM 3006 C CA . VAL B 1 171 ? 73.873 -9.512 105.007 1.00 21.96 170 VAL B CA 1
ATOM 3007 C C . VAL B 1 171 ? 75.290 -8.963 104.858 1.00 19.50 170 VAL B C 1
ATOM 3008 O O . VAL B 1 171 ? 75.506 -7.755 104.967 1.00 18.39 170 VAL B O 1
ATOM 3012 N N . ALA B 1 172 ? 76.253 -9.843 104.588 1.00 18.16 171 ALA B N 1
ATOM 3013 C CA . ALA B 1 172 ? 77.633 -9.414 104.408 1.00 18.69 171 ALA B CA 1
ATOM 3014 C C . ALA B 1 172 ? 77.756 -8.447 103.234 1.00 16.48 171 ALA B C 1
ATOM 3015 O O . ALA B 1 172 ? 78.499 -7.475 103.301 1.00 16.46 171 ALA B O 1
ATOM 3017 N N . GLU B 1 173 ? 77.027 -8.719 102.156 1.00 16.58 172 GLU B N 1
ATOM 3018 C CA . GLU B 1 173 ? 77.034 -7.825 101.003 1.00 17.44 172 GLU B CA 1
ATOM 3019 C C . GLU B 1 173 ? 76.455 -6.458 101.359 1.00 14.71 172 GLU B C 1
ATOM 3020 O O . GLU B 1 173 ? 77.008 -5.431 100.971 1.00 14.51 172 GLU B O 1
ATOM 3026 N N . GLN B 1 174 ? 75.352 -6.440 102.100 1.00 15.58 173 GLN B N 1
ATOM 3027 C CA . GLN B 1 174 ? 74.790 -5.167 102.541 1.00 15.13 173 GLN B CA 1
ATOM 3028 C C . GLN B 1 174 ? 75.791 -4.375 103.386 1.00 15.75 173 GLN B C 1
ATOM 3029 O O . GLN B 1 174 ? 75.875 -3.148 103.272 1.00 15.10 173 GLN B O 1
ATOM 3035 N N . ARG B 1 175 ? 76.551 -5.069 104.226 1.00 16.04 174 ARG B N 1
ATOM 3036 C CA . ARG B 1 175 ? 77.600 -4.408 105.004 1.00 17.59 174 ARG B CA 1
ATOM 3037 C C . ARG B 1 175 ? 78.730 -3.879 104.116 1.00 15.50 174 ARG B C 1
ATOM 3038 O O . ARG B 1 175 ? 79.278 -2.809 104.365 1.00 16.34 174 ARG B O 1
ATOM 3046 N N . ASN B 1 176 ? 79.064 -4.609 103.057 1.00 15.67 175 ASN B N 1
ATOM 3047 C CA . ASN B 1 176 ? 80.091 -4.125 102.141 1.00 15.74 175 ASN B CA 1
ATOM 3048 C C . ASN B 1 176 ? 79.625 -2.852 101.462 1.00 14.27 175 ASN B C 1
ATOM 3049 O O . ASN B 1 176 ? 80.418 -1.937 101.217 1.00 15.57 175 ASN B O 1
ATOM 3054 N N . ILE B 1 177 ? 78.332 -2.797 101.141 1.00 12.16 176 ILE B N 1
ATOM 3055 C CA . ILE B 1 177 ? 77.777 -1.624 100.489 1.00 14.15 176 ILE B CA 1
ATOM 3056 C C . ILE B 1 177 ? 77.662 -0.449 101.454 1.00 15.16 176 ILE B C 1
ATOM 3057 O O . ILE B 1 177 ? 78.228 0.621 101.213 1.00 14.83 176 ILE B O 1
ATOM 3062 N N . PHE B 1 178 ? 76.954 -0.666 102.562 1.00 14.05 177 PHE B N 1
ATOM 3063 C CA . PHE B 1 178 ? 76.545 0.430 103.444 1.00 13.29 177 PHE B CA 1
ATOM 3064 C C . PHE B 1 178 ? 77.382 0.612 104.707 1.00 16.66 177 PHE B C 1
ATOM 3065 O O . PHE B 1 178 ? 77.274 1.645 105.368 1.00 19.14 177 PHE B O 1
ATOM 3073 N N . GLY B 1 179 ? 78.199 -0.378 105.056 1.00 15.26 178 GLY B N 1
ATOM 3074 C CA . GLY B 1 179 ? 78.979 -0.303 106.281 1.00 16.21 178 GLY B CA 1
ATOM 3075 C C . GLY B 1 179 ? 78.193 -0.707 107.507 1.00 16.75 178 GLY B C 1
ATOM 3076 O O . GLY B 1 179 ? 77.694 -1.829 107.594 1.00 19.84 178 GLY B O 1
ATOM 3077 N N . ASP B 1 180 ? 78.104 0.208 108.466 1.00 16.50 179 ASP B N 1
ATOM 3078 C CA . ASP B 1 180 ? 77.313 -0.003 109.671 1.00 19.54 179 ASP B CA 1
ATOM 3079 C C . ASP B 1 180 ? 75.827 0.073 109.332 1.00 15.67 179 ASP B C 1
ATOM 3080 O O . ASP B 1 180 ? 75.288 1.155 109.118 1.00 15.42 179 ASP B O 1
ATOM 3085 N N . LEU B 1 181 ? 75.162 -1.074 109.304 1.00 15.94 180 LEU B N 1
ATOM 3086 C CA . LEU B 1 181 ? 73.760 -1.112 108.900 1.00 16.96 180 LEU B CA 1
ATOM 3087 C C . LEU B 1 181 ? 72.863 -0.353 109.875 1.00 16.26 180 LEU B C 1
ATOM 3088 O O . LEU B 1 181 ? 71.845 0.222 109.480 1.00 15.89 180 LEU B O 1
ATOM 3093 N N . ALA B 1 182 ? 73.257 -0.329 111.147 1.00 16.27 181 ALA B N 1
ATOM 3094 C CA . ALA B 1 182 ? 72.446 0.353 112.156 1.00 14.11 181 ALA B CA 1
ATOM 3095 C C . ALA B 1 182 ? 72.446 1.864 111.950 1.00 15.41 181 ALA B C 1
ATOM 3096 O O . ALA B 1 182 ? 71.589 2.563 112.488 1.00 16.34 181 ALA B O 1
ATOM 3098 N N . ALA B 1 183 ? 73.410 2.369 111.189 1.00 14.75 182 ALA B N 1
ATOM 3099 C CA . ALA B 1 183 ? 73.497 3.805 110.917 1.00 13.93 182 ALA B CA 1
ATOM 3100 C C . ALA B 1 183 ? 72.615 4.253 109.747 1.00 13.50 182 ALA B C 1
ATOM 3101 O O . ALA B 1 183 ? 72.539 5.450 109.450 1.00 16.12 182 ALA B O 1
ATOM 3103 N N . LEU B 1 184 ? 71.954 3.311 109.082 1.00 14.15 183 LEU B N 1
ATOM 3104 C CA . LEU B 1 184 ? 71.175 3.647 107.887 1.00 13.68 183 LEU B CA 1
ATOM 3105 C C . LEU B 1 184 ? 69.902 4.489 108.103 1.00 14.61 183 LEU B C 1
ATOM 3106 O O . LEU B 1 184 ? 69.645 5.401 107.318 1.00 13.92 183 LEU B O 1
ATOM 3111 N N . PRO B 1 185 ? 69.092 4.190 109.138 1.00 14.61 184 PRO B N 1
ATOM 3112 C CA . PRO B 1 185 ? 67.859 4.984 109.269 1.00 14.49 184 PRO B CA 1
ATOM 3113 C C . PRO B 1 185 ? 68.123 6.482 109.452 1.00 12.86 184 PRO B C 1
ATOM 3114 O O . PRO B 1 185 ? 68.880 6.866 110.352 1.00 15.79 184 PRO B O 1
ATOM 3118 N N . GLY B 1 186 ? 67.504 7.312 108.619 1.00 13.82 185 GLY B N 1
ATOM 3119 C CA . GLY B 1 186 ? 67.691 8.751 108.695 1.00 13.99 185 GLY B CA 1
ATOM 3120 C C . GLY B 1 186 ? 68.934 9.285 108.003 1.00 14.44 185 GLY B C 1
ATOM 3121 O O . GLY B 1 186 ? 69.146 10.498 107.943 1.00 15.50 185 GLY B O 1
ATOM 3122 N N . SER B 1 187 ? 69.742 8.387 107.451 1.00 13.13 186 SER B N 1
ATOM 3123 C CA . SER B 1 187 ? 71.002 8.753 106.816 1.00 12.48 186 SER B CA 1
ATOM 3124 C C . SER B 1 187 ? 70.782 9.312 105.415 1.00 12.28 186 SER B C 1
ATOM 3125 O O . SER B 1 187 ? 69.650 9.379 104.915 1.00 14.47 186 SER B O 1
ATOM 3128 N N . ASP B 1 188 ? 71.876 9.704 104.765 1.00 12.39 187 ASP B N 1
ATOM 3129 C CA . ASP B 1 188 ? 71.805 10.176 103.388 1.00 13.42 187 ASP B CA 1
ATOM 3130 C C . ASP B 1 188 ? 71.633 9.034 102.380 1.00 12.74 187 ASP B C 1
ATOM 3131 O O . ASP B 1 188 ? 71.554 9.286 101.179 1.00 14.23 187 ASP B O 1
ATOM 3136 N N . HIS B 1 189 ? 71.533 7.800 102.880 1.00 14.44 188 HIS B N 1
ATOM 3137 C CA . HIS B 1 189 ? 71.197 6.640 102.047 1.00 12.98 188 HIS B CA 1
ATOM 3138 C C . HIS B 1 189 ? 69.700 6.346 102.072 1.00 12.89 188 HIS B C 1
ATOM 3139 O O . HIS B 1 189 ? 69.198 5.607 101.233 1.00 12.55 188 HIS B O 1
ATOM 3146 N N . ASP B 1 190 ? 69.002 6.915 103.045 1.00 12.45 189 ASP B N 1
ATOM 3147 C CA . ASP B 1 190 ? 67.611 6.566 103.359 1.00 11.50 189 ASP B CA 1
ATOM 3148 C C . ASP B 1 190 ? 66.662 7.430 102.540 1.00 11.80 189 ASP B C 1
ATOM 3149 O O . ASP B 1 190 ? 66.510 8.632 102.811 1.00 12.94 189 ASP B O 1
ATOM 3154 N N . LEU B 1 191 ? 66.027 6.830 101.532 1.00 13.18 190 LEU B N 1
ATOM 3155 C CA . LEU B 1 191 ? 65.134 7.584 100.646 1.00 12.26 190 LEU B CA 1
ATOM 3156 C C . LEU B 1 191 ? 63.970 8.254 101.373 1.00 12.77 190 LEU B C 1
ATOM 3157 O O . LEU B 1 191 ? 63.477 9.284 100.927 1.00 13.23 190 LEU B O 1
ATOM 3162 N N . PHE B 1 192 ? 63.527 7.663 102.479 1.00 13.38 191 PHE B N 1
ATOM 3163 C CA . PHE B 1 192 ? 62.414 8.248 103.219 1.00 12.61 191 PHE B CA 1
ATOM 3164 C C . PHE B 1 192 ? 62.847 9.595 103.781 1.00 13.63 191 PHE B C 1
ATOM 3165 O O . PHE B 1 192 ? 62.103 10.585 103.703 1.00 13.49 191 PHE B O 1
ATOM 3173 N N . ALA B 1 193 ? 64.057 9.634 104.343 1.00 12.70 192 ALA B N 1
ATOM 3174 C CA . ALA B 1 193 ? 64.615 10.873 104.871 1.00 12.74 192 ALA B CA 1
ATOM 3175 C C . ALA B 1 193 ? 65.004 11.853 103.755 1.00 13.13 192 ALA B C 1
ATOM 3176 O O . ALA B 1 193 ? 64.765 13.061 103.860 1.00 14.10 192 ALA B O 1
ATOM 3178 N N . LEU B 1 194 ? 65.590 11.336 102.678 1.00 13.49 193 LEU B N 1
ATOM 3179 C CA . LEU B 1 194 ? 65.936 12.173 101.530 1.00 14.60 193 LEU B CA 1
ATOM 3180 C C . LEU B 1 194 ? 64.722 12.878 100.930 1.00 14.76 193 LEU B C 1
ATOM 3181 O O . LEU B 1 194 ? 64.811 14.039 100.526 1.00 13.49 193 LEU B O 1
ATOM 3186 N N . ALA B 1 195 ? 63.583 12.186 100.896 1.00 13.74 194 ALA B N 1
ATOM 3187 C CA . ALA B 1 195 ? 62.374 12.762 100.321 1.00 12.26 194 ALA B CA 1
ATOM 3188 C C . ALA B 1 195 ? 61.912 13.956 101.144 1.00 13.99 194 ALA B C 1
ATOM 3189 O O . ALA B 1 195 ? 61.527 14.989 100.586 1.00 15.14 194 ALA B O 1
ATOM 3191 N N . GLU B 1 196 ? 61.983 13.822 102.468 1.00 12.78 195 GLU B N 1
ATOM 3192 C CA . GLU B 1 196 ? 61.588 14.909 103.355 1.00 16.14 195 GLU B CA 1
ATOM 3193 C C . GLU B 1 196 ? 62.519 16.094 103.182 1.00 14.92 195 GLU B C 1
ATOM 3194 O O . GLU B 1 196 ? 62.077 17.240 103.142 1.00 16.57 195 GLU B O 1
ATOM 3200 N N . ARG B 1 197 ? 63.811 15.821 103.050 1.00 15.11 196 ARG B N 1
ATOM 3201 C CA . ARG B 1 197 ? 64.779 16.892 102.854 1.00 16.22 196 ARG B CA 1
ATOM 3202 C C . ARG B 1 197 ? 64.553 17.622 101.533 1.00 17.83 196 ARG B C 1
ATOM 3203 O O . ARG B 1 197 ? 64.620 18.860 101.477 1.00 19.53 196 ARG B O 1
ATOM 3211 N N . MET B 1 198 ? 64.258 16.873 100.476 1.00 16.28 197 MET B N 1
ATOM 3212 C CA . MET B 1 198 ? 64.047 17.493 99.177 1.00 16.35 197 MET B CA 1
ATOM 3213 C C . MET B 1 198 ? 62.799 18.367 99.204 1.00 16.51 197 MET B C 1
ATOM 3214 O O . MET B 1 198 ? 62.768 19.439 98.602 1.00 18.76 197 MET B O 1
ATOM 3219 N N . ALA B 1 199 ? 61.782 17.916 99.930 1.00 16.01 198 ALA B N 1
ATOM 3220 C CA . ALA B 1 199 ? 60.521 18.639 100.010 1.00 17.49 198 ALA B CA 1
ATOM 3221 C C . ALA B 1 199 ? 60.674 19.964 100.750 1.00 21.33 198 ALA B C 1
ATOM 3222 O O . ALA B 1 199 ? 59.813 20.845 100.650 1.00 24.27 198 ALA B O 1
ATOM 3224 N N . GLN B 1 200 ? 61.762 20.095 101.505 1.00 21.55 199 GLN B N 1
ATOM 3225 C CA . GLN B 1 200 ? 62.039 21.330 102.230 1.00 23.76 199 GLN B CA 1
ATOM 3226 C C . GLN B 1 200 ? 62.839 22.332 101.403 1.00 27.20 199 GLN B C 1
ATOM 3227 O O . GLN B 1 200 ? 63.009 23.480 101.812 1.00 32.17 199 GLN B O 1
ATOM 3233 N N . SER B 1 201 ? 63.325 21.903 100.240 1.00 25.38 200 SER B N 1
ATOM 3234 C CA . SER B 1 201 ? 64.058 22.802 99.354 1.00 27.80 200 SER B CA 1
ATOM 3235 C C . SER B 1 201 ? 63.124 23.884 98.831 1.00 29.07 200 SER B C 1
ATOM 3236 O O . SER B 1 201 ? 61.936 23.641 98.628 1.00 32.95 200 SER B O 1
ATOM 3239 N N . ASP B 1 202 ? 63.653 25.082 98.616 1.00 35.74 201 ASP B N 1
ATOM 3240 C CA . ASP B 1 202 ? 62.855 26.132 97.993 1.00 37.50 201 ASP B CA 1
ATOM 3241 C C . ASP B 1 202 ? 63.188 26.280 96.511 1.00 37.32 201 ASP B C 1
ATOM 3242 O O . ASP B 1 202 ? 62.438 26.905 95.758 1.00 42.18 201 ASP B O 1
ATOM 3247 N N . GLY B 1 203 ? 64.307 25.689 96.094 1.00 33.31 202 GLY B N 1
ATOM 3248 C CA . GLY B 1 203 ? 64.704 25.697 94.695 1.00 32.08 202 GLY B CA 1
ATOM 3249 C C . GLY B 1 203 ? 63.957 24.629 93.922 1.00 27.82 202 GLY B C 1
ATOM 3250 O O . GLY B 1 203 ? 63.217 23.846 94.518 1.00 26.76 202 GLY B O 1
ATOM 3251 N N . PRO B 1 204 ? 64.136 24.588 92.591 1.00 25.86 203 PRO B N 1
ATOM 3252 C CA . PRO B 1 204 ? 63.421 23.581 91.796 1.00 23.96 203 PRO B CA 1
ATOM 3253 C C . PRO B 1 204 ? 63.852 22.149 92.134 1.00 20.49 203 PRO B C 1
ATOM 3254 O O . PRO B 1 204 ? 65.032 21.899 92.362 1.00 22.87 203 PRO B O 1
ATOM 3258 N N . VAL B 1 205 ? 62.887 21.234 92.191 1.00 18.99 204 VAL B N 1
ATOM 3259 C CA . VAL B 1 205 ? 63.154 19.828 92.489 1.00 18.99 204 VAL B CA 1
ATOM 3260 C C . VAL B 1 205 ? 62.509 18.960 91.413 1.00 17.22 204 VAL B C 1
ATOM 3261 O O . VAL B 1 205 ? 61.559 19.384 90.775 1.00 16.70 204 VAL B O 1
ATOM 3265 N N . PRO B 1 206 ? 63.049 17.749 91.180 1.00 15.47 205 PRO B N 1
ATOM 3266 C CA . PRO B 1 206 ? 62.488 16.913 90.109 1.00 14.02 205 PRO B CA 1
ATOM 3267 C C . PRO B 1 206 ? 61.082 16.412 90.407 1.00 14.57 205 PRO B C 1
ATOM 3268 O O . PRO B 1 206 ? 60.742 16.206 91.576 1.00 16.49 205 PRO B O 1
ATOM 3272 N N . LYS B 1 207 ? 60.286 16.221 89.355 1.00 15.11 206 LYS B N 1
ATOM 3273 C CA . LYS B 1 207 ? 59.038 15.482 89.461 1.00 14.44 206 LYS B CA 1
ATOM 3274 C C . LYS B 1 207 ? 59.426 14.048 89.767 1.00 12.89 206 LYS B C 1
ATOM 3275 O O . LYS B 1 207 ? 60.474 13.579 89.293 1.00 13.77 206 LYS B O 1
ATOM 3281 N N . LEU B 1 208 ? 58.602 13.342 90.530 1.00 13.36 207 LEU B N 1
ATOM 3282 C CA . LEU B 1 208 ? 58.914 11.963 90.897 1.00 12.93 207 LEU B CA 1
ATOM 3283 C C . LEU B 1 208 ? 57.858 10.999 90.392 1.00 12.13 207 LEU B C 1
ATOM 3284 O O . LEU B 1 208 ? 56.656 11.296 90.446 1.00 12.87 207 LEU B O 1
ATOM 3289 N N . TYR B 1 209 ? 58.303 9.823 89.948 1.00 11.96 208 TYR B N 1
ATOM 3290 C CA . TYR B 1 209 ? 57.414 8.756 89.503 1.00 12.87 208 TYR B CA 1
ATOM 3291 C C . TYR B 1 209 ? 57.796 7.479 90.227 1.00 12.97 208 TYR B C 1
ATOM 3292 O O . TYR B 1 209 ? 58.980 7.181 90.367 1.00 12.48 208 TYR B O 1
ATOM 3301 N N . GLN B 1 210 ? 56.796 6.727 90.665 1.00 11.74 209 GLN B N 1
ATOM 3302 C CA . GLN B 1 210 ? 57.007 5.437 91.302 1.00 12.83 209 GLN B CA 1
ATOM 3303 C C . GLN B 1 210 ? 55.976 4.422 90.818 1.00 11.13 209 GLN B C 1
ATOM 3304 O O . GLN B 1 210 ? 54.774 4.690 90.884 1.00 12.79 209 GLN B O 1
ATOM 3310 N N . CYS B 1 211 ? 56.422 3.248 90.372 1.00 11.10 210 CYS B N 1
ATOM 3311 C CA . CYS B 1 211 ? 55.478 2.164 90.119 1.00 11.83 210 CYS B CA 1
ATOM 3312 C C . CYS B 1 211 ? 55.964 0.850 90.688 1.00 11.83 210 CYS B C 1
ATOM 3313 O O . CYS B 1 211 ? 57.152 0.688 90.982 1.00 12.54 210 CYS B O 1
ATOM 3316 N N . CYS B 1 212 ? 55.037 -0.080 90.881 1.00 11.90 211 CYS B N 1
ATOM 3317 C CA . CYS B 1 212 ? 55.413 -1.424 91.295 1.00 11.76 211 CYS B CA 1
ATOM 3318 C C . CYS B 1 212 ? 54.334 -2.441 90.935 1.00 13.22 211 CYS B C 1
ATOM 3319 O O . CYS B 1 212 ? 53.137 -2.149 91.013 1.00 14.08 211 CYS B O 1
ATOM 3322 N N . GLY B 1 213 ? 54.758 -3.642 90.552 1.00 13.20 212 GLY B N 1
ATOM 3323 C CA . GLY B 1 213 ? 53.826 -4.743 90.364 1.00 15.55 212 GLY B CA 1
ATOM 3324 C C . GLY B 1 213 ? 53.301 -5.230 91.698 1.00 15.68 212 GLY B C 1
ATOM 3325 O O . GLY B 1 213 ? 54.053 -5.314 92.670 1.00 15.93 212 GLY B O 1
ATOM 3326 N N . THR B 1 214 ? 52.013 -5.554 91.758 1.00 17.60 213 THR B N 1
ATOM 3327 C CA . THR B 1 214 ? 51.400 -5.890 93.044 1.00 17.79 213 THR B CA 1
ATOM 3328 C C . THR B 1 214 ? 51.840 -7.231 93.639 1.00 18.67 213 THR B C 1
ATOM 3329 O O . THR B 1 214 ? 51.604 -7.486 94.823 1.00 19.16 213 THR B O 1
ATOM 3333 N N . GLU B 1 215 ? 52.506 -8.065 92.845 1.00 17.08 214 GLU B N 1
ATOM 3334 C CA . GLU B 1 215 ? 53.018 -9.343 93.338 1.00 19.81 214 GLU B CA 1
ATOM 3335 C C . GLU B 1 215 ? 54.539 -9.337 93.529 1.00 20.21 214 GLU B C 1
ATOM 3336 O O . GLU B 1 215 ? 55.138 -10.369 93.835 1.00 21.13 214 GLU B O 1
ATOM 3342 N N . ASP B 1 216 ? 55.163 -8.177 93.361 1.00 16.25 215 ASP B N 1
ATOM 3343 C CA . ASP B 1 216 ? 56.613 -8.064 93.548 1.00 17.03 215 ASP B CA 1
ATOM 3344 C C . ASP B 1 216 ? 56.959 -8.264 95.023 1.00 17.35 215 ASP B C 1
ATOM 3345 O O . ASP B 1 216 ? 56.224 -7.814 95.901 1.00 17.46 215 ASP B O 1
ATOM 3350 N N . PHE B 1 217 ? 58.083 -8.910 95.307 1.00 16.96 216 PHE B N 1
ATOM 3351 C CA . PHE B 1 217 ? 58.535 -9.060 96.690 1.00 17.90 216 PHE B CA 1
ATOM 3352 C C . PHE B 1 217 ? 58.753 -7.701 97.347 1.00 18.72 216 PHE B C 1
ATOM 3353 O O . PHE B 1 217 ? 58.635 -7.556 98.573 1.00 18.46 216 PHE B O 1
ATOM 3361 N N . LEU B 1 218 ? 59.049 -6.703 96.521 1.00 16.27 217 LEU B N 1
ATOM 3362 C CA . LEU B 1 218 ? 59.291 -5.353 97.001 1.00 15.29 217 LEU B CA 1
ATOM 3363 C C . LEU B 1 218 ? 58.013 -4.529 97.137 1.00 14.62 217 LEU B C 1
ATOM 3364 O O . LEU B 1 218 ? 58.074 -3.337 97.448 1.00 14.26 217 LEU B O 1
ATOM 3369 N N . TYR B 1 219 ? 56.852 -5.146 96.929 1.00 15.12 218 TYR B N 1
ATOM 3370 C CA . TYR B 1 219 ? 55.614 -4.372 96.916 1.00 16.22 218 TYR B CA 1
ATOM 3371 C C . TYR B 1 219 ? 55.327 -3.646 98.235 1.00 14.87 218 TYR B C 1
ATOM 3372 O O . TYR B 1 219 ? 54.945 -2.471 98.235 1.00 13.82 218 TYR B O 1
ATOM 3381 N N . GLU B 1 220 ? 55.506 -4.339 99.351 1.00 15.49 219 GLU B N 1
ATOM 3382 C CA . GLU B 1 220 ? 55.192 -3.759 100.651 1.00 17.14 219 GLU B CA 1
ATOM 3383 C C . GLU B 1 220 ? 56.083 -2.547 100.950 1.00 15.30 219 GLU B C 1
ATOM 3384 O O . GLU B 1 220 ? 55.604 -1.516 101.443 1.00 16.17 219 GLU B O 1
ATOM 3390 N N . ASP B 1 221 ? 57.367 -2.648 100.621 1.00 14.19 220 ASP B N 1
ATOM 3391 C CA . ASP B 1 221 ? 58.270 -1.509 100.761 1.00 15.06 220 ASP B CA 1
ATOM 3392 C C . ASP B 1 221 ? 57.813 -0.341 99.897 1.00 12.89 220 ASP B C 1
ATOM 3393 O O . ASP B 1 221 ? 57.934 0.825 100.286 1.00 13.45 220 ASP B O 1
ATOM 3398 N N . ASN B 1 222 ? 57.324 -0.651 98.702 1.00 13.13 221 ASN B N 1
ATOM 3399 C CA . ASN B 1 222 ? 56.849 0.385 97.800 1.00 11.95 221 ASN B CA 1
ATOM 3400 C C . ASN B 1 222 ? 55.620 1.114 98.330 1.00 11.15 221 ASN B C 1
ATOM 3401 O O . ASN B 1 222 ? 55.539 2.340 98.251 1.00 12.80 221 ASN B O 1
ATOM 3406 N N . VAL B 1 223 ? 54.673 0.362 98.875 1.00 11.62 222 VAL B N 1
ATOM 3407 C CA . VAL B 1 223 ? 53.475 0.957 99.461 1.00 13.73 222 VAL B CA 1
ATOM 3408 C C . VAL B 1 223 ? 53.870 1.893 100.610 1.00 12.50 222 VAL B C 1
ATOM 3409 O O . VAL B 1 223 ? 53.352 3.016 100.726 1.00 12.31 222 VAL B O 1
ATOM 3413 N N . ARG B 1 224 ? 54.812 1.456 101.439 1.00 12.79 223 ARG B N 1
ATOM 3414 C CA . ARG B 1 224 ? 55.250 2.286 102.559 1.00 12.21 223 ARG B CA 1
ATOM 3415 C C . ARG B 1 224 ? 55.897 3.578 102.062 1.00 12.60 223 ARG B C 1
ATOM 3416 O O . ARG B 1 224 ? 55.626 4.665 102.581 1.00 12.48 223 ARG B O 1
ATOM 3424 N N . PHE B 1 225 ? 56.750 3.474 101.050 1.00 11.76 224 PHE B N 1
ATOM 3425 C CA . PHE B 1 225 ? 57.381 4.672 100.516 1.00 12.07 224 PHE B CA 1
ATOM 3426 C C . PHE B 1 225 ? 56.351 5.606 99.891 1.00 11.26 224 PHE B C 1
ATOM 3427 O O . PHE B 1 225 ? 56.388 6.819 100.110 1.00 11.36 224 PHE B O 1
ATOM 3435 N N . ARG B 1 226 ? 55.448 5.045 99.095 1.00 11.90 225 ARG B N 1
ATOM 3436 C CA . ARG B 1 226 ? 54.373 5.829 98.500 1.00 12.70 225 ARG B CA 1
ATOM 3437 C C . ARG B 1 226 ? 53.582 6.611 99.551 1.00 12.60 225 ARG B C 1
ATOM 3438 O O . ARG B 1 226 ? 53.358 7.816 99.402 1.00 12.69 225 ARG B O 1
ATOM 3446 N N . ASP B 1 227 ? 53.182 5.936 100.621 1.00 13.14 226 ASP B N 1
ATOM 3447 C CA . ASP B 1 227 ? 52.328 6.583 101.617 1.00 12.90 226 ASP B CA 1
ATOM 3448 C C . ASP B 1 227 ? 53.091 7.706 102.311 1.00 12.46 226 ASP B C 1
ATOM 3449 O O . ASP B 1 227 ? 52.514 8.721 102.702 1.00 13.37 226 ASP B O 1
ATOM 3454 N N . HIS B 1 228 ? 54.403 7.521 102.432 1.00 12.06 227 HIS B N 1
ATOM 3455 C CA . HIS B 1 228 ? 55.270 8.520 103.035 1.00 13.04 227 HIS B CA 1
ATOM 3456 C C . HIS B 1 228 ? 55.459 9.704 102.083 1.00 13.45 227 HIS B C 1
ATOM 3457 O O . HIS B 1 228 ? 55.201 10.853 102.452 1.00 16.07 227 HIS B O 1
ATOM 3464 N N . VAL B 1 229 ? 55.869 9.431 100.847 1.00 13.31 228 VAL B N 1
ATOM 3465 C CA . VAL B 1 229 ? 56.285 10.509 99.956 1.00 15.20 228 VAL B CA 1
ATOM 3466 C C . VAL B 1 229 ? 55.116 11.367 99.456 1.00 15.14 228 VAL B C 1
ATOM 3467 O O . VAL B 1 229 ? 55.305 12.533 99.110 1.00 16.98 228 VAL B O 1
ATOM 3471 N N . ARG B 1 230 ? 53.907 10.806 99.453 1.00 14.43 229 ARG B N 1
ATOM 3472 C CA . ARG B 1 230 ? 52.748 11.489 98.877 1.00 14.98 229 ARG B CA 1
ATOM 3473 C C . ARG B 1 230 ? 52.168 12.562 99.797 1.00 14.97 229 ARG B C 1
ATOM 3474 O O . ARG B 1 230 ? 51.295 13.320 99.380 1.00 18.01 229 ARG B O 1
ATOM 3482 N N . GLY B 1 231 ? 52.667 12.640 101.033 1.00 14.03 230 GLY B N 1
ATOM 3483 C CA . GLY B 1 231 ? 52.188 13.641 101.976 1.00 16.53 230 GLY B CA 1
ATOM 3484 C C . GLY B 1 231 ? 53.086 14.856 102.146 1.00 15.85 230 GLY B C 1
ATOM 3485 O O . GLY B 1 231 ? 52.914 15.652 103.086 1.00 17.13 230 GLY B O 1
ATOM 3486 N N . LEU B 1 232 ? 54.057 15.006 101.252 1.00 15.55 231 LEU B N 1
ATOM 3487 C CA . LEU B 1 232 ? 55.121 15.990 101.444 1.00 15.73 231 LEU B CA 1
ATOM 3488 C C . LEU B 1 232 ? 55.022 17.241 100.561 1.00 16.77 231 LEU B C 1
ATOM 3489 O O . LEU B 1 232 ? 55.896 18.114 100.615 1.00 19.47 231 LEU B O 1
ATOM 3494 N N . GLY B 1 233 ? 53.969 17.332 99.751 1.00 16.75 232 GLY B N 1
ATOM 3495 C CA . GLY B 1 233 ? 53.765 18.483 98.889 1.00 18.20 232 GLY B CA 1
ATOM 3496 C C . GLY B 1 233 ? 54.595 18.435 97.620 1.00 19.09 232 GLY B C 1
ATOM 3497 O O . GLY B 1 233 ? 54.906 19.468 97.033 1.00 20.70 232 GLY B O 1
ATOM 3498 N N . LEU B 1 234 ? 54.961 17.229 97.200 1.00 17.10 233 LEU B N 1
ATOM 3499 C CA . LEU B 1 234 ? 55.822 17.057 96.036 1.00 17.06 233 LEU B CA 1
ATOM 3500 C C . LEU B 1 234 ? 55.008 16.762 94.790 1.00 17.03 233 LEU B C 1
ATOM 3501 O O . LEU B 1 234 ? 53.841 16.372 94.871 1.00 17.04 233 LEU B O 1
ATOM 3506 N N . ASP B 1 235 ? 55.635 16.947 93.634 1.00 16.93 234 ASP B N 1
ATOM 3507 C CA . ASP B 1 235 ? 55.058 16.527 92.363 1.00 16.23 234 ASP B CA 1
ATOM 3508 C C . ASP B 1 235 ? 55.367 15.042 92.218 1.00 14.84 234 ASP B C 1
ATOM 3509 O O . ASP B 1 235 ? 56.494 14.667 91.868 1.00 16.28 234 ASP B O 1
ATOM 3514 N N . PHE B 1 236 ? 54.377 14.205 92.500 1.00 15.06 235 PHE B N 1
ATOM 3515 C CA . PHE B 1 236 ? 54.597 12.775 92.712 1.00 13.69 235 PHE B CA 1
ATOM 3516 C C . PHE B 1 236 ? 53.495 11.962 92.060 1.00 12.69 235 PHE B C 1
ATOM 3517 O O . PHE B 1 236 ? 52.305 12.218 92.280 1.00 15.76 235 PHE B O 1
ATOM 3525 N N . MET B 1 237 ? 53.880 10.967 91.274 1.00 13.88 236 MET B N 1
ATOM 3526 C CA . MET B 1 237 ? 52.920 10.098 90.626 1.00 15.58 236 MET B CA 1
ATOM 3527 C C . MET B 1 237 ? 53.209 8.642 90.965 1.00 12.65 236 MET B C 1
ATOM 3528 O O . MET B 1 237 ? 54.340 8.178 90.802 1.00 13.64 236 MET B O 1
ATOM 3533 N N . TYR B 1 238 ? 52.191 7.927 91.420 1.00 12.40 237 TYR B N 1
ATOM 3534 C CA . TYR B 1 238 ? 52.289 6.497 91.722 1.00 11.77 237 TYR B CA 1
ATOM 3535 C C . TYR B 1 238 ? 51.397 5.663 90.807 1.00 13.00 237 TYR B C 1
ATOM 3536 O O . TYR B 1 238 ? 50.260 6.049 90.524 1.00 13.47 237 TYR B O 1
ATOM 3545 N N . GLU B 1 239 ? 51.885 4.499 90.381 1.00 13.59 238 GLU B N 1
ATOM 3546 C CA . GLU B 1 239 ? 51.069 3.545 89.631 1.00 13.91 238 GLU B CA 1
ATOM 3547 C C . GLU B 1 239 ? 51.355 2.127 90.073 1.00 14.18 238 GLU B C 1
ATOM 3548 O O . GLU B 1 239 ? 52.492 1.795 90.400 1.00 13.15 238 GLU B O 1
ATOM 3554 N N . GLU B 1 240 ? 50.331 1.282 90.075 1.00 14.59 239 GLU B N 1
ATOM 3555 C CA . GLU B 1 240 ? 50.530 -0.133 90.344 1.00 13.44 239 GLU B CA 1
ATOM 3556 C C . GLU B 1 240 ? 49.564 -0.939 89.488 1.00 16.14 239 GLU B C 1
ATOM 3557 O O . GLU B 1 240 ? 48.549 -0.410 89.020 1.00 17.52 239 GLU B O 1
ATOM 3563 N N . SER B 1 241 ? 49.894 -2.211 89.277 1.00 16.88 240 SER B N 1
ATOM 3564 C CA . SER B 1 241 ? 49.068 -3.115 88.481 1.00 17.80 240 SER B CA 1
ATOM 3565 C C . SER B 1 241 ? 49.646 -4.506 88.694 1.00 19.57 240 SER B C 1
ATOM 3566 O O . SER B 1 241 ? 50.709 -4.632 89.298 1.00 17.76 240 SER B O 1
ATOM 3569 N N . PRO B 1 242 ? 48.957 -5.561 88.225 1.00 19.47 241 PRO B N 1
ATOM 3570 C CA . PRO B 1 242 ? 49.541 -6.888 88.443 1.00 19.50 241 PRO B CA 1
ATOM 3571 C C . PRO B 1 242 ? 50.924 -7.020 87.816 1.00 20.23 241 PRO B C 1
ATOM 3572 O O . PRO B 1 242 ? 51.157 -6.532 86.709 1.00 20.97 241 PRO B O 1
ATOM 3576 N N . GLY B 1 243 ? 51.836 -7.651 88.542 1.00 17.71 242 GLY B N 1
ATOM 3577 C CA . GLY B 1 243 ? 53.171 -7.869 88.024 1.00 17.55 242 GLY B CA 1
ATOM 3578 C C . GLY B 1 243 ? 54.147 -8.338 89.074 1.00 17.17 242 GLY B C 1
ATOM 3579 O O . GLY B 1 243 ? 53.941 -8.141 90.272 1.00 18.28 242 GLY B O 1
ATOM 3580 N N . GLU B 1 244 ? 55.220 -8.968 88.604 1.00 17.97 243 GLU B N 1
ATOM 3581 C CA . GLU B 1 244 ? 56.304 -9.444 89.451 1.00 19.90 243 GLU B CA 1
ATOM 3582 C C . GLU B 1 244 ? 57.575 -8.668 89.122 1.00 16.70 243 GLU B C 1
ATOM 3583 O O . GLU B 1 244 ? 57.541 -7.731 88.321 1.00 15.96 243 GLU B O 1
ATOM 3589 N N . HIS B 1 245 ? 58.689 -9.070 89.733 1.00 16.85 244 HIS B N 1
ATOM 3590 C CA . HIS B 1 245 ? 59.987 -8.437 89.495 1.00 16.00 244 HIS B CA 1
ATOM 3591 C C . HIS B 1 245 ? 60.571 -8.999 88.198 1.00 15.14 244 HIS B C 1
ATOM 3592 O O . HIS B 1 245 ? 61.459 -9.864 88.216 1.00 17.49 244 HIS B O 1
ATOM 3599 N N . GLU B 1 246 ? 60.077 -8.482 87.073 1.00 15.48 245 GLU B N 1
ATOM 3600 C CA . GLU B 1 246 ? 60.106 -9.194 85.810 1.00 19.80 245 GLU B CA 1
ATOM 3601 C C . GLU B 1 246 ? 60.140 -8.190 84.637 1.00 15.99 245 GLU B C 1
ATOM 3602 O O . GLU B 1 246 ? 59.515 -7.131 84.716 1.00 14.67 245 GLU B O 1
ATOM 3608 N N . TRP B 1 247 ? 60.858 -8.508 83.553 1.00 14.44 246 TRP B N 1
ATOM 3609 C CA . TRP B 1 247 ? 61.068 -7.536 82.463 1.00 14.62 246 TRP B CA 1
ATOM 3610 C C . TRP B 1 247 ? 59.858 -7.219 81.573 1.00 14.52 246 TRP B C 1
ATOM 3611 O O . TRP B 1 247 ? 59.792 -6.135 80.985 1.00 13.57 246 TRP B O 1
ATOM 3622 N N . GLY B 1 248 ? 58.896 -8.134 81.487 1.00 15.48 247 GLY B N 1
ATOM 3623 C CA . GLY B 1 248 ? 57.655 -7.822 80.786 1.00 15.23 247 GLY B CA 1
ATOM 3624 C C . GLY B 1 248 ? 56.973 -6.621 81.431 1.00 13.78 247 GLY B C 1
ATOM 3625 O O . GLY B 1 248 ? 56.511 -5.704 80.748 1.00 13.95 247 GLY B O 1
ATOM 3626 N N . TYR B 1 249 ? 56.963 -6.602 82.760 1.00 14.04 248 TYR B N 1
ATOM 3627 C CA . TYR B 1 249 ? 56.367 -5.487 83.489 1.00 15.22 248 TYR B CA 1
ATOM 3628 C C . TYR B 1 249 ? 57.108 -4.167 83.216 1.00 12.38 248 TYR B C 1
ATOM 3629 O O . TYR B 1 249 ? 56.479 -3.141 82.927 1.00 13.88 248 TYR B O 1
ATOM 3638 N N . TRP B 1 250 ? 58.439 -4.189 83.263 1.00 11.83 249 TRP B N 1
ATOM 3639 C CA . TRP B 1 250 ? 59.202 -2.960 83.014 1.00 14.00 249 TRP B CA 1
ATOM 3640 C C . TRP B 1 250 ? 59.139 -2.506 81.555 1.00 12.13 249 TRP B C 1
ATOM 3641 O O . TRP B 1 250 ? 59.172 -1.308 81.280 1.00 13.18 249 TRP B O 1
ATOM 3652 N N . ASP B 1 251 ? 59.030 -3.450 80.620 1.00 11.86 250 ASP B N 1
ATOM 3653 C CA . ASP B 1 251 ? 58.856 -3.098 79.217 1.00 14.37 250 ASP B CA 1
ATOM 3654 C C . ASP B 1 251 ? 57.570 -2.300 79.025 1.00 13.93 250 ASP B C 1
ATOM 3655 O O . ASP B 1 251 ? 57.546 -1.311 78.290 1.00 14.70 250 ASP B O 1
ATOM 3660 N N . ALA B 1 252 ? 56.504 -2.718 79.703 1.00 13.16 251 ALA B N 1
ATOM 3661 C CA . ALA B 1 252 ? 55.248 -1.988 79.651 1.00 14.51 251 ALA B CA 1
ATOM 3662 C C . ALA B 1 252 ? 55.354 -0.651 80.379 1.00 12.59 251 ALA B C 1
ATOM 3663 O O . ALA B 1 252 ? 54.965 0.389 79.845 1.00 15.70 251 ALA B O 1
ATOM 3665 N N . GLN B 1 253 ? 55.883 -0.674 81.598 1.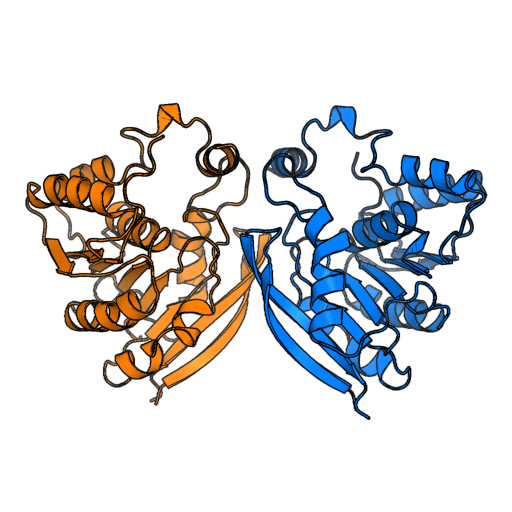00 11.64 252 GLN B N 1
ATOM 3666 C CA . GLN B 1 253 ? 55.875 0.522 82.429 1.00 12.97 252 GLN B CA 1
ATOM 3667 C C . GLN B 1 253 ? 56.822 1.616 81.952 1.00 12.28 252 GLN B C 1
ATOM 3668 O O . GLN B 1 253 ? 56.538 2.796 82.141 1.00 14.21 252 GLN B O 1
ATOM 3674 N N . ILE B 1 254 ? 57.949 1.251 81.342 1.00 12.52 253 ILE B N 1
ATOM 3675 C CA . ILE B 1 254 ? 58.875 2.281 80.898 1.00 12.67 253 ILE B CA 1
ATOM 3676 C C . ILE B 1 254 ? 58.233 3.196 79.849 1.00 12.83 253 ILE B C 1
ATOM 3677 O O . ILE B 1 254 ? 58.588 4.379 79.741 1.00 13.35 253 ILE B O 1
ATOM 3682 N N . GLN B 1 255 ? 57.265 2.668 79.101 1.00 13.85 254 GLN B N 1
ATOM 3683 C CA . GLN B 1 255 ? 56.553 3.489 78.125 1.00 15.25 254 GLN B CA 1
ATOM 3684 C C . GLN B 1 255 ? 55.747 4.575 78.825 1.00 14.76 254 GLN B C 1
ATOM 3685 O O . GLN B 1 255 ? 55.658 5.709 78.346 1.00 14.70 254 GLN B O 1
ATOM 3691 N N . ARG B 1 256 ? 55.178 4.232 79.975 1.00 14.58 255 ARG B N 1
ATOM 3692 C CA . ARG B 1 256 ? 54.408 5.210 80.748 1.00 15.88 255 ARG B CA 1
ATOM 3693 C C . ARG B 1 256 ? 55.349 6.246 81.375 1.00 15.97 255 ARG B C 1
ATOM 3694 O O . ARG B 1 256 ? 55.039 7.439 81.415 1.00 15.34 255 ARG B O 1
ATOM 3702 N N . VAL B 1 257 ? 56.522 5.811 81.828 1.00 13.46 256 VAL B N 1
ATOM 3703 C CA . VAL B 1 257 ? 57.512 6.757 82.328 1.00 14.64 256 VAL B CA 1
ATOM 3704 C C . VAL B 1 257 ? 57.915 7.745 81.237 1.00 14.10 256 VAL B C 1
ATOM 3705 O O . VAL B 1 257 ? 57.974 8.949 81.467 1.00 13.91 256 VAL B O 1
ATOM 3709 N N . LEU B 1 258 ? 58.154 7.241 80.028 1.00 14.68 257 LEU B N 1
ATOM 3710 C CA . LEU B 1 258 ? 58.576 8.107 78.932 1.00 14.35 257 LEU B CA 1
ATOM 3711 C C . LEU B 1 258 ? 57.535 9.174 78.586 1.00 14.08 257 LEU B C 1
ATOM 3712 O O . LEU B 1 258 ? 57.889 10.321 78.296 1.00 16.17 257 LEU B O 1
ATOM 3717 N N . ALA B 1 259 ? 56.261 8.805 78.654 1.00 16.03 258 ALA B N 1
ATOM 3718 C CA . ALA B 1 259 ? 55.178 9.745 78.366 1.00 17.43 258 ALA B CA 1
ATOM 3719 C C . ALA B 1 259 ? 55.079 10.820 79.441 1.00 16.48 258 ALA B C 1
ATOM 3720 O O . ALA B 1 259 ? 54.618 11.934 79.187 1.00 18.01 258 ALA B O 1
ATOM 3722 N N . TRP B 1 260 ? 55.520 10.473 80.644 1.00 14.38 259 TRP B N 1
ATOM 3723 C CA . TRP B 1 260 ? 55.451 11.350 81.808 1.00 16.67 259 TRP B CA 1
ATOM 3724 C C . TRP B 1 260 ? 56.628 12.324 81.897 1.00 15.09 259 TRP B C 1
ATOM 3725 O O . TRP B 1 260 ? 56.518 13.363 82.543 1.00 17.97 259 TRP B O 1
ATOM 3736 N N . LEU B 1 261 ? 57.744 12.012 81.239 1.00 14.81 260 LEU B N 1
ATOM 3737 C CA . LEU B 1 261 ? 58.903 12.903 81.286 1.00 16.00 260 LEU B CA 1
ATOM 3738 C C . LEU B 1 261 ? 58.557 14.320 80.831 1.00 16.75 260 LEU B C 1
ATOM 3739 O O . LEU B 1 261 ? 57.857 14.498 79.838 1.00 17.09 260 LEU B O 1
ATOM 3744 N N . PRO B 1 262 ? 59.038 15.330 81.565 1.00 15.90 261 PRO B N 1
ATOM 3745 C CA . PRO B 1 262 ? 58.780 16.730 81.205 1.00 17.86 261 PRO B CA 1
ATOM 3746 C C . PRO B 1 262 ? 59.747 17.173 80.113 1.00 19.22 261 PRO B C 1
ATOM 3747 O O . PRO B 1 262 ? 60.646 17.986 80.324 1.00 20.89 261 PRO B O 1
ATOM 3751 N N . LEU B 1 263 ? 59.536 16.619 78.925 1.00 18.71 262 LEU B N 1
ATOM 3752 C CA . LEU B 1 263 ? 60.481 16.775 77.835 1.00 21.77 262 LEU B CA 1
ATOM 3753 C C . LEU B 1 263 ? 60.100 17.953 76.958 1.00 25.52 262 LEU B C 1
ATOM 3754 O O . LEU B 1 263 ? 59.076 17.906 76.280 1.00 30.34 262 LEU B O 1
#

Organism: NCBI:txid651659